Protein AF-A0A849DTS3-F1 (afdb_monomer)

Mean predicted aligned error: 6.81 Å

Secondary structure (DSSP, 8-state):
-TTHHHHHHHHHHHHHHHHHHHHHHHHHHHHHHHHHHH---EEEEEPPP-SPPEEEEEE---BS--HHHHHHHHHHHHTT-EEEEEESS-BS-GGGGBTTBSEEEE--S-SHHHHHHHHHHHHHHHTTHHHH-SEEEEEETTEEE-STTHHHHHHHHHH-SSSEEES-EE-SSS-EE-TTEEEEEHHHHT-HHHHHHHHH----S-HHHHIIIIIIHHHHHHHTTSSSGGGEEETT-HHHHHHHHHS-HHHHHHHHHT-----SS------HHHHHHHHHHHH---SS--SS--------SGGGG------SHHHHHHHHHHHT--GGG--HHHHHHHHHHHHHHHHTSSBHHHHTHHHHHHTT--EEETTTTTTTS--HHHHHHHHTTS-HHHHHHHHHHHHTS--HHHH--THHHHHHHTT--

Radius of gyration: 24.67 Å; Cα contacts (8 Å, |Δi|>4): 668; chains: 1; bounding box: 68×57×68 Å

Nearest PDB structures (foldseek):
  5gvv-assembly1_F  TM=5.106E-01  e=3.919E-03  Streptococcus pneumoniae
  3m1a-assembly4_E  TM=4.917E-01  e=3.013E+00  Streptomyces avermitilis
  3m1a-assembly4_D  TM=5.304E-01  e=3.733E+00  Streptomyces avermitilis
  3zv3-assembly1_A-2  TM=4.877E-01  e=3.179E+00  Pandoraea pnomenusa
  3m1a-assembly1_C  TM=5.409E-01  e=5.149E+00  Streptomyces avermitilis

Structure (mmCIF, N/CA/C/O backbone):
data_AF-A0A849DTS3-F1
#
_entry.id   AF-A0A849DTS3-F1
#
loop_
_atom_site.group_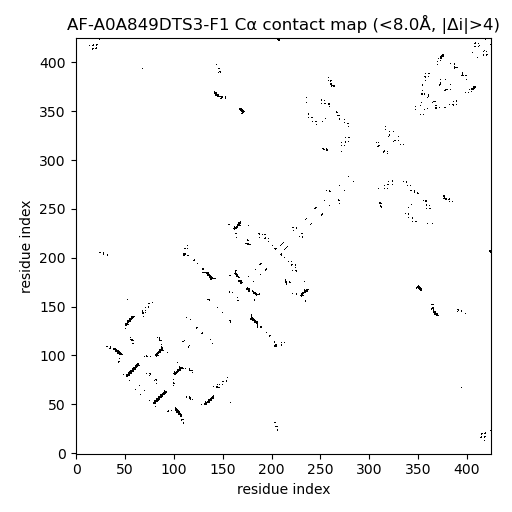PDB
_atom_site.id
_atom_site.type_symbol
_atom_site.label_atom_id
_atom_site.label_alt_id
_atom_site.label_comp_id
_atom_site.label_asym_id
_atom_site.label_entity_id
_atom_site.label_seq_id
_atom_site.pdbx_PDB_ins_code
_atom_site.Cartn_x
_atom_site.Cartn_y
_atom_site.Cartn_z
_atom_site.occupancy
_atom_site.B_iso_or_equiv
_atom_site.auth_seq_id
_atom_site.auth_comp_id
_atom_site.auth_asym_id
_atom_site.auth_atom_id
_atom_site.pdbx_PDB_model_num
ATOM 1 N N . MET A 1 1 ? -1.659 37.664 -35.201 1.00 46.47 1 MET A N 1
ATOM 2 C CA . MET A 1 1 ? -1.609 38.239 -33.829 1.00 46.47 1 MET A CA 1
ATOM 3 C C . MET A 1 1 ? -2.867 37.939 -32.976 1.00 46.47 1 MET A C 1
ATOM 5 O O . MET A 1 1 ? -3.037 38.545 -31.927 1.00 46.47 1 MET A O 1
ATOM 9 N N . GLU A 1 2 ? -3.700 36.940 -33.306 1.00 45.47 2 GLU A N 1
ATOM 10 C CA . GLU A 1 2 ? -5.064 36.795 -32.736 1.00 45.47 2 GLU A CA 1
ATOM 11 C C . GLU A 1 2 ? -5.247 35.911 -31.479 1.00 45.47 2 GLU A C 1
ATOM 13 O O . GLU A 1 2 ? -6.356 35.802 -30.964 1.00 45.47 2 GLU A O 1
ATOM 18 N N . ASN A 1 3 ? -4.198 35.310 -30.903 1.00 50.97 3 ASN A N 1
ATOM 19 C CA . ASN A 1 3 ? -4.361 34.361 -29.778 1.00 50.97 3 ASN A CA 1
ATOM 20 C C . ASN A 1 3 ? -4.069 34.916 -28.368 1.00 50.97 3 ASN A C 1
ATOM 22 O O . ASN A 1 3 ? -4.230 34.204 -27.374 1.00 50.97 3 ASN A O 1
ATOM 26 N N . LYS A 1 4 ? -3.663 36.185 -28.235 1.00 48.38 4 LYS A N 1
ATOM 27 C CA . LYS A 1 4 ? -3.334 36.782 -26.926 1.00 48.38 4 LYS A CA 1
ATOM 28 C C . LYS A 1 4 ? -4.551 36.980 -25.993 1.00 48.38 4 LYS A C 1
ATOM 30 O O . LYS A 1 4 ? -4.455 36.533 -24.849 1.00 48.38 4 LYS A O 1
ATOM 35 N N . PRO A 1 5 ? -5.701 37.552 -26.410 1.00 51.84 5 PRO A N 1
ATOM 36 C CA . PRO A 1 5 ? -6.815 37.818 -25.484 1.00 51.84 5 PRO A CA 1
ATOM 37 C C . PRO A 1 5 ? -7.485 36.539 -24.949 1.00 51.84 5 PRO A C 1
ATOM 39 O O . PRO A 1 5 ? -7.872 36.483 -23.779 1.00 51.84 5 PRO A O 1
ATOM 42 N N . LYS A 1 6 ? -7.529 35.462 -25.749 1.00 54.62 6 LYS A N 1
ATOM 43 C CA . LYS A 1 6 ? -8.018 34.142 -25.309 1.00 54.62 6 LYS A CA 1
ATOM 44 C C . LYS A 1 6 ? -7.130 33.530 -24.217 1.00 54.62 6 LYS A C 1
ATOM 46 O O . LYS A 1 6 ? -7.651 32.968 -23.255 1.00 54.62 6 LYS A O 1
ATOM 51 N N . LYS A 1 7 ? -5.804 33.695 -24.317 1.00 54.94 7 LYS A N 1
ATOM 52 C CA . LYS A 1 7 ? -4.836 33.197 -23.324 1.00 54.94 7 LYS A CA 1
ATOM 53 C C . LYS A 1 7 ? -4.959 33.933 -21.983 1.00 54.94 7 LYS A C 1
ATOM 55 O O . LYS A 1 7 ? -4.991 33.283 -20.942 1.00 54.94 7 LYS A O 1
ATOM 60 N N . TRP A 1 8 ? -5.120 35.258 -21.995 1.00 48.25 8 TRP A N 1
ATOM 61 C CA . TRP A 1 8 ? -5.328 36.054 -20.774 1.00 48.25 8 TRP A CA 1
ATOM 62 C C . TRP A 1 8 ? -6.650 35.731 -20.069 1.00 48.25 8 TRP A C 1
ATOM 64 O O . TRP A 1 8 ? -6.660 35.511 -18.857 1.00 48.25 8 TRP A O 1
ATOM 74 N N . MET A 1 9 ? -7.755 35.605 -20.813 1.00 41.00 9 MET A N 1
ATOM 75 C CA . MET A 1 9 ? -9.033 35.180 -20.231 1.00 41.00 9 MET A CA 1
ATOM 76 C C . MET A 1 9 ? -8.983 33.754 -19.665 1.00 41.00 9 MET A C 1
ATOM 78 O O . MET A 1 9 ? -9.597 33.490 -18.630 1.00 41.00 9 MET A O 1
ATOM 82 N N . ALA A 1 10 ? -8.246 32.837 -20.299 1.00 54.28 10 ALA A N 1
ATOM 83 C CA . ALA A 1 10 ? -8.038 31.486 -19.777 1.00 54.28 10 ALA A CA 1
ATOM 84 C C . ALA A 1 10 ? -7.240 31.492 -18.459 1.00 54.28 10 ALA A C 1
ATOM 86 O O . ALA A 1 10 ? -7.626 30.808 -17.510 1.00 54.28 10 ALA A O 1
ATOM 87 N N . ILE A 1 11 ? -6.191 32.317 -18.361 1.00 60.25 11 ILE A N 1
ATOM 88 C CA . ILE A 1 11 ? -5.393 32.492 -17.135 1.00 60.25 11 ILE A CA 1
ATOM 89 C C . ILE A 1 11 ? -6.246 33.086 -16.003 1.00 60.25 11 ILE A C 1
ATOM 91 O O . ILE A 1 11 ? -6.219 32.584 -14.878 1.00 60.25 11 ILE A O 1
ATOM 95 N N . LEU A 1 12 ? -7.052 34.114 -16.287 1.00 50.16 12 LEU A N 1
ATOM 96 C CA . LEU A 1 12 ? -7.950 34.721 -15.297 1.00 50.16 12 LEU A CA 1
ATOM 97 C C . LEU A 1 12 ? -9.017 33.729 -14.803 1.00 50.16 12 LEU A C 1
ATOM 99 O O . LEU A 1 12 ? -9.237 33.618 -13.595 1.00 50.16 12 LEU A O 1
ATOM 103 N N . LYS A 1 13 ? -9.631 32.953 -15.709 1.00 61.72 13 LYS A N 1
ATOM 104 C CA . LYS A 1 13 ? -10.608 31.906 -15.355 1.00 61.72 13 LYS A CA 1
ATOM 105 C C . LYS A 1 13 ? -9.983 30.772 -14.536 1.00 61.72 13 LYS A C 1
ATOM 107 O O . LYS A 1 13 ? -10.598 30.319 -13.570 1.00 61.72 13 LYS A O 1
ATOM 112 N N . SER A 1 14 ? -8.765 30.339 -14.870 1.00 72.19 14 SER A N 1
ATOM 113 C CA . SER A 1 14 ? -8.028 29.338 -14.080 1.00 72.19 14 SER A CA 1
ATOM 114 C C .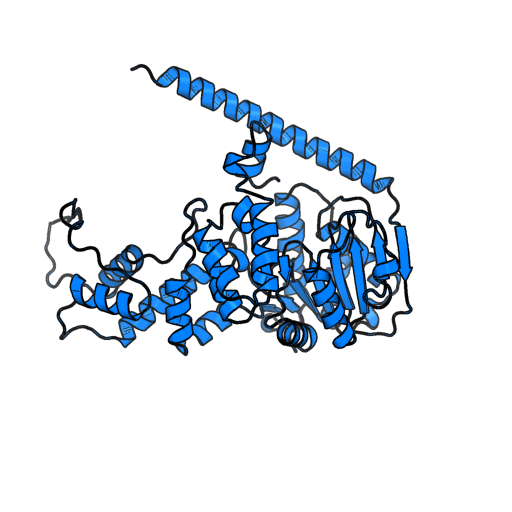 SER A 1 14 ? -7.706 29.859 -12.671 1.00 72.19 14 SER A C 1
ATOM 116 O O . SER A 1 14 ? -7.959 29.169 -11.681 1.00 72.19 14 SER A O 1
ATOM 118 N N . ASN A 1 15 ? -7.285 31.122 -12.543 1.00 77.56 15 ASN A N 1
ATOM 119 C CA . ASN A 1 15 ? -7.047 31.757 -11.243 1.00 77.56 15 ASN A CA 1
ATOM 120 C C . ASN A 1 15 ? -8.318 31.880 -10.380 1.00 77.56 15 ASN A C 1
ATOM 122 O O . ASN A 1 15 ? -8.252 31.676 -9.164 1.00 77.56 15 ASN A O 1
ATOM 126 N N . ASP A 1 16 ? -9.479 32.167 -10.975 1.00 87.19 16 ASP A N 1
ATOM 127 C CA . ASP A 1 16 ? -10.765 32.169 -10.261 1.00 87.19 16 ASP A CA 1
ATOM 128 C C . ASP A 1 16 ? -11.164 30.759 -9.791 1.00 87.19 16 ASP A C 1
ATOM 130 O O . ASP A 1 16 ? -11.463 30.543 -8.611 1.00 87.19 16 ASP A O 1
ATOM 134 N N . HIS A 1 17 ? -11.104 29.763 -10.680 1.00 88.19 17 HIS A N 1
ATOM 135 C CA . HIS A 1 17 ? -11.389 28.370 -10.327 1.00 88.19 17 HIS A CA 1
ATOM 136 C C . HIS A 1 17 ? -10.469 27.843 -9.226 1.00 88.19 17 HIS A C 1
ATOM 138 O O . HIS A 1 17 ? -10.932 27.127 -8.335 1.00 88.19 17 HIS A O 1
ATOM 144 N N . LEU A 1 18 ? -9.204 28.252 -9.229 1.00 86.50 18 LEU A N 1
ATOM 145 C CA . LEU A 1 18 ? -8.244 27.923 -8.190 1.00 86.50 18 LEU A CA 1
ATOM 146 C C . LEU A 1 18 ? -8.607 28.531 -6.829 1.00 86.50 18 LEU A C 1
ATOM 148 O O . LEU A 1 18 ? -8.562 27.841 -5.804 1.00 86.50 18 LEU A O 1
ATOM 152 N N . ARG A 1 19 ? -8.955 29.823 -6.790 1.00 89.31 19 ARG A N 1
ATOM 153 C CA . ARG A 1 19 ? -9.385 30.493 -5.549 1.00 89.31 19 ARG A CA 1
ATOM 154 C C . ARG A 1 19 ? -10.637 29.820 -4.986 1.00 89.31 19 ARG A C 1
ATOM 156 O O . ARG A 1 19 ? -10.663 29.485 -3.799 1.00 89.31 19 ARG A O 1
ATOM 163 N N . LYS A 1 20 ? -11.612 29.519 -5.851 1.00 91.38 20 LYS A N 1
ATOM 164 C CA . LYS A 1 20 ? -12.821 28.755 -5.502 1.00 91.38 20 LYS A CA 1
ATOM 165 C C . LYS A 1 20 ? -12.481 27.370 -4.957 1.00 91.38 20 LYS A C 1
ATOM 167 O O . LYS A 1 20 ? -12.985 27.004 -3.900 1.00 91.38 20 LYS A O 1
ATOM 172 N N . ALA A 1 21 ? -11.583 26.630 -5.608 1.00 90.94 21 ALA A N 1
ATOM 173 C CA . ALA A 1 21 ? -11.151 25.307 -5.159 1.00 90.94 21 ALA A CA 1
ATOM 174 C C . ALA A 1 21 ? -10.569 25.338 -3.736 1.00 90.94 21 ALA A C 1
ATOM 176 O O . ALA A 1 21 ? -10.979 24.545 -2.887 1.00 90.94 21 ALA A O 1
ATOM 177 N N . LYS A 1 22 ? -9.666 26.289 -3.446 1.00 91.38 22 LYS A N 1
ATOM 178 C CA . LYS A 1 22 ? -9.081 26.461 -2.103 1.00 91.38 22 LYS A CA 1
ATOM 179 C C . LYS A 1 22 ? -10.151 26.721 -1.047 1.00 91.38 22 LYS A C 1
ATOM 181 O O . LYS A 1 22 ? -10.102 26.116 0.025 1.00 91.38 22 LYS A O 1
ATOM 186 N N . LEU A 1 23 ? -11.079 27.635 -1.332 1.00 93.25 23 LEU A N 1
ATOM 187 C CA . LEU A 1 23 ? -12.130 28.023 -0.395 1.00 93.25 23 LEU A CA 1
ATOM 188 C C . LEU A 1 23 ? -13.090 26.858 -0.129 1.00 93.25 23 LEU A C 1
ATOM 190 O O . LEU A 1 23 ? -13.297 26.500 1.027 1.00 93.25 23 LEU A O 1
ATOM 194 N N . ILE A 1 24 ? -13.601 26.222 -1.188 1.00 92.69 24 ILE A N 1
ATOM 195 C CA . ILE A 1 24 ? -14.551 25.105 -1.095 1.00 92.69 24 ILE A CA 1
ATOM 196 C C . ILE A 1 24 ? -13.950 23.950 -0.297 1.00 92.69 24 ILE A C 1
ATOM 198 O O . ILE A 1 24 ? -14.588 23.455 0.625 1.00 92.69 24 ILE A O 1
ATOM 202 N N . ILE A 1 25 ? -12.713 23.543 -0.594 1.00 92.56 25 ILE A N 1
ATOM 203 C CA . ILE A 1 25 ? -12.069 22.420 0.100 1.00 92.56 25 ILE A CA 1
ATOM 204 C C . ILE A 1 25 ? -11.849 22.729 1.585 1.00 92.56 25 ILE A C 1
ATOM 206 O O . ILE A 1 25 ? -12.084 21.866 2.429 1.00 92.56 25 ILE A O 1
ATOM 210 N N . LYS A 1 26 ? -11.429 23.955 1.925 1.00 93.25 26 LYS A N 1
ATOM 211 C CA . LYS A 1 26 ? -11.266 24.366 3.328 1.00 93.25 26 LYS A CA 1
ATOM 212 C C . LYS A 1 26 ? -12.599 24.394 4.073 1.00 93.25 26 LYS A C 1
ATOM 214 O O . LYS A 1 26 ? -12.666 23.885 5.187 1.00 93.25 26 LYS A O 1
ATOM 219 N N . LEU A 1 27 ? -13.642 24.963 3.468 1.00 94.62 27 LEU A N 1
ATOM 220 C CA . LEU A 1 27 ? -14.982 24.987 4.056 1.00 94.62 27 LEU A CA 1
ATOM 221 C C . LEU A 1 27 ? -15.520 23.569 4.239 1.00 94.62 27 LEU A C 1
ATOM 223 O O . LEU A 1 27 ? -16.045 23.248 5.301 1.00 94.62 27 LEU A O 1
ATOM 227 N N . TRP A 1 28 ? -15.331 22.699 3.246 1.00 92.81 28 TRP A N 1
ATOM 228 C CA . TRP A 1 28 ? -15.800 21.320 3.313 1.00 92.81 28 TRP A CA 1
ATOM 229 C C . TRP A 1 28 ? -15.093 20.520 4.415 1.00 92.81 28 TRP A C 1
ATOM 231 O O . TRP A 1 28 ? -15.764 19.835 5.183 1.00 92.81 28 TRP A O 1
ATOM 241 N N . ASP A 1 29 ? -13.775 20.688 4.575 1.00 94.69 29 ASP A N 1
ATOM 242 C CA . ASP A 1 29 ? -12.996 20.114 5.686 1.00 94.69 29 ASP A CA 1
ATOM 243 C C . ASP A 1 29 ? -13.524 20.570 7.059 1.00 94.69 29 ASP A C 1
ATOM 245 O O . ASP A 1 29 ? -13.636 19.761 7.978 1.00 94.69 29 ASP A O 1
ATOM 2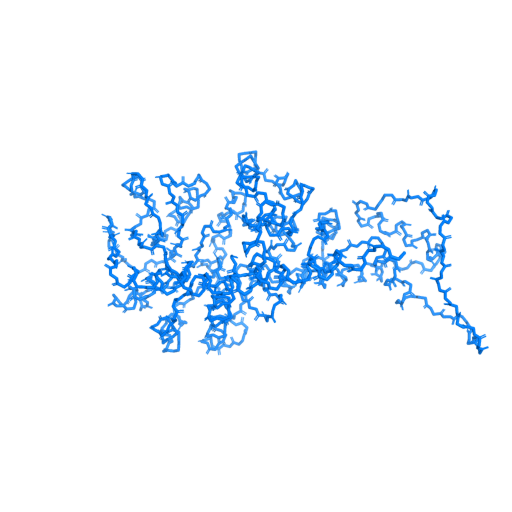49 N N . VAL A 1 30 ? -13.894 21.849 7.205 1.00 95.75 30 VAL A N 1
ATOM 250 C CA . VAL A 1 30 ? -14.469 22.392 8.452 1.00 95.75 30 VAL A CA 1
ATOM 251 C C . VAL A 1 30 ? -15.871 21.839 8.707 1.00 95.75 30 VAL A C 1
ATOM 253 O O . VAL A 1 30 ? -16.143 21.356 9.805 1.00 95.75 30 VAL A O 1
ATOM 256 N N . VAL A 1 31 ? -16.749 21.849 7.704 1.00 95.69 31 VAL A N 1
ATOM 257 C CA . VAL A 1 31 ? -18.117 21.321 7.826 1.00 95.69 31 VAL A CA 1
ATOM 258 C C . VAL A 1 31 ? -18.093 19.835 8.181 1.00 95.69 31 VAL A C 1
ATOM 260 O O . VAL A 1 31 ? -18.799 19.411 9.096 1.00 95.69 31 VAL A O 1
ATOM 263 N N . ASN A 1 32 ? -17.259 19.038 7.509 1.00 95.25 32 ASN A N 1
ATOM 264 C CA . ASN A 1 32 ? -17.130 17.614 7.810 1.00 95.25 32 ASN A CA 1
ATOM 265 C C . ASN A 1 32 ? -16.521 17.380 9.196 1.00 95.25 32 ASN A C 1
ATOM 267 O O . ASN A 1 32 ? -16.946 16.456 9.883 1.00 95.25 32 ASN A O 1
ATOM 271 N N . ARG A 1 33 ? -15.598 18.234 9.659 1.00 96.00 33 ARG A N 1
ATOM 272 C CA . ARG A 1 33 ? -15.082 18.175 11.035 1.00 96.00 33 ARG A CA 1
ATOM 273 C C . ARG A 1 33 ? -16.176 18.389 12.072 1.00 96.00 33 ARG A C 1
ATOM 275 O O . ARG A 1 33 ? -16.230 17.636 13.039 1.00 96.00 33 ARG A O 1
ATOM 282 N N . ILE A 1 34 ? -17.026 19.391 11.869 1.00 95.50 34 ILE A N 1
ATOM 283 C CA . ILE A 1 34 ? -18.149 19.688 12.766 1.00 95.50 34 ILE A CA 1
ATOM 284 C C . ILE A 1 34 ? -19.115 18.499 12.772 1.00 95.50 34 ILE A C 1
ATOM 286 O O . ILE A 1 34 ? -19.392 17.936 13.827 1.00 95.50 34 ILE A O 1
ATOM 290 N N . LYS A 1 35 ? -19.544 18.027 11.593 1.00 95.25 35 LYS A N 1
ATOM 291 C CA . LYS A 1 35 ? -20.397 16.830 11.472 1.00 95.25 35 LYS A CA 1
ATOM 292 C C . LYS A 1 35 ? -19.785 15.613 12.164 1.00 95.25 35 LYS A C 1
ATOM 294 O O . LYS A 1 35 ? -20.485 14.892 12.867 1.00 95.25 35 LYS A O 1
ATOM 299 N N . TYR A 1 36 ? -18.479 15.409 12.006 1.00 94.88 36 TYR A N 1
ATOM 300 C CA . TYR A 1 36 ? -17.753 14.330 12.661 1.00 94.88 36 TYR A CA 1
ATOM 301 C C . TYR A 1 36 ? -17.796 14.437 14.191 1.00 94.88 36 TYR A C 1
ATOM 303 O O . TYR A 1 36 ? -18.026 13.426 14.848 1.00 94.88 36 TYR A O 1
ATOM 311 N N . GLN A 1 37 ? -17.618 15.633 14.763 1.00 92.12 37 GLN A N 1
ATOM 312 C CA . GLN A 1 37 ? -17.673 15.850 16.217 1.00 92.12 37 GLN A CA 1
ATOM 313 C C . GLN A 1 37 ? -19.035 15.487 16.819 1.00 92.12 37 GLN A C 1
ATOM 315 O O . GLN A 1 37 ? -19.084 14.952 17.923 1.00 92.12 37 GLN A O 1
ATOM 320 N N . PHE A 1 38 ? -20.120 15.730 16.082 1.00 93.88 38 PHE A N 1
ATOM 321 C CA . PHE A 1 38 ? -21.475 15.363 16.503 1.00 93.88 38 PHE A CA 1
ATOM 322 C C . PHE A 1 38 ? -21.867 13.926 16.131 1.00 93.88 38 PHE A C 1
ATOM 324 O O . PHE A 1 38 ? -22.867 13.405 16.624 1.00 93.88 38 PHE A O 1
ATOM 331 N N . SER A 1 39 ? -21.087 13.254 15.282 1.00 93.62 39 SER A N 1
ATOM 332 C CA . SER A 1 39 ? -21.331 11.863 14.910 1.00 93.62 39 SER A CA 1
ATOM 333 C C . SER A 1 39 ? -20.797 10.894 15.969 1.00 93.62 39 SER A C 1
ATOM 335 O O . SER A 1 39 ? -19.677 11.041 16.461 1.00 93.62 39 SER A O 1
ATOM 337 N N . LYS A 1 40 ? -21.571 9.851 16.282 1.00 93.31 40 LYS A N 1
ATOM 338 C CA . LYS A 1 40 ? -21.123 8.739 17.129 1.00 93.31 40 LYS A CA 1
ATOM 339 C C . LYS A 1 40 ? -20.857 7.506 16.259 1.00 93.31 40 LYS A C 1
ATOM 341 O O . LYS A 1 40 ? -21.749 7.114 15.507 1.00 93.31 40 LYS A O 1
ATOM 346 N N . PRO A 1 41 ? -19.663 6.891 16.335 1.00 96.12 41 PRO A N 1
ATOM 347 C CA . PRO A 1 41 ? -19.415 5.606 15.692 1.00 96.12 41 PRO A CA 1
ATOM 348 C C . PRO A 1 41 ? -20.393 4.539 16.203 1.00 96.12 41 PRO A C 1
ATOM 350 O O . PRO A 1 41 ? -20.616 4.435 17.410 1.00 96.12 41 PRO A O 1
ATOM 353 N N . LYS A 1 42 ? -20.952 3.738 15.295 1.00 97.31 42 LYS A N 1
ATOM 354 C CA . LYS A 1 42 ? -21.831 2.608 15.604 1.00 97.31 42 LYS A CA 1
ATOM 355 C C . LYS A 1 42 ? -21.007 1.325 15.607 1.00 97.31 42 LYS A C 1
ATOM 357 O O . LYS A 1 42 ? -20.486 0.919 14.574 1.00 97.31 42 LYS A O 1
ATOM 362 N N . THR A 1 43 ? -20.897 0.685 16.766 1.00 98.12 43 THR A N 1
ATOM 363 C CA . THR A 1 43 ? -20.423 -0.704 16.851 1.00 98.12 43 THR A CA 1
ATOM 364 C C . THR A 1 43 ? -21.591 -1.627 16.527 1.00 98.12 43 THR A C 1
ATOM 366 O O . THR A 1 43 ? -22.637 -1.495 17.158 1.00 98.12 43 THR A O 1
ATOM 369 N N . HIS A 1 44 ? -21.428 -2.529 15.559 1.00 98.12 44 HIS A N 1
ATOM 370 C CA . HIS A 1 44 ? -22.469 -3.513 15.223 1.00 98.12 44 HIS A CA 1
ATOM 371 C C . HIS A 1 44 ? -22.284 -4.810 16.004 1.00 98.12 44 HIS A C 1
ATOM 373 O O . HIS A 1 44 ? -23.220 -5.288 16.630 1.00 98.12 44 HIS A O 1
ATOM 379 N N . PHE A 1 45 ? -21.061 -5.334 16.039 1.00 98.44 45 PHE A N 1
ATOM 380 C CA . PHE A 1 45 ? -20.712 -6.500 16.844 1.00 98.44 45 PHE A CA 1
ATOM 381 C C . PHE A 1 45 ? -19.242 -6.453 17.248 1.00 98.44 45 PHE A C 1
ATOM 383 O O . PHE A 1 45 ? -18.428 -5.734 16.654 1.00 98.44 45 PHE A O 1
ATOM 390 N N . LYS A 1 46 ? -18.919 -7.210 18.296 1.00 98.12 46 LYS A N 1
ATOM 391 C CA . LYS A 1 46 ? -17.571 -7.325 18.835 1.00 98.12 46 LYS A CA 1
ATOM 392 C C . LYS A 1 46 ? -17.402 -8.634 19.613 1.00 98.12 46 LYS A C 1
ATOM 394 O O . LYS A 1 46 ? -18.148 -8.866 20.561 1.00 98.12 46 LYS A O 1
ATOM 399 N N . THR A 1 47 ? -16.372 -9.413 19.297 1.00 98.06 47 THR A N 1
ATOM 400 C CA . THR A 1 47 ? -15.943 -10.597 20.060 1.00 98.06 47 THR A CA 1
ATOM 401 C C . THR A 1 47 ? -14.860 -10.245 21.094 1.00 98.06 47 THR A C 1
ATOM 403 O O . THR A 1 47 ? -14.304 -9.136 21.111 1.00 98.06 47 THR A O 1
ATOM 406 N N . ALA A 1 48 ? -14.569 -11.169 22.012 1.00 97.44 48 ALA A N 1
ATOM 407 C CA . ALA A 1 48 ? -13.489 -11.002 22.982 1.00 97.44 48 ALA A CA 1
ATOM 408 C C . ALA A 1 48 ? -12.118 -11.113 22.296 1.00 97.44 48 ALA A C 1
ATOM 410 O O . ALA A 1 48 ? -11.884 -12.040 21.534 1.00 97.44 48 ALA A O 1
ATOM 411 N N . TYR A 1 49 ? -11.220 -10.178 22.604 1.00 98.44 49 TYR A N 1
ATOM 412 C CA . TYR A 1 49 ? -9.829 -10.205 22.153 1.00 98.44 49 TYR A CA 1
ATOM 413 C C . TYR A 1 49 ? -8.968 -10.938 23.183 1.00 98.44 49 TYR A C 1
ATOM 415 O O . TYR A 1 49 ? -9.036 -10.602 24.372 1.00 98.44 49 TYR A O 1
ATOM 423 N N . LYS A 1 50 ? -8.169 -11.907 22.737 1.00 97.69 50 LYS A N 1
ATOM 424 C CA . LYS A 1 50 ? -7.400 -12.838 23.577 1.00 97.69 50 LYS A CA 1
ATOM 425 C C . LYS A 1 50 ? -5.882 -12.692 23.424 1.00 97.69 50 LYS A C 1
ATOM 427 O O . LYS A 1 50 ? -5.144 -13.509 23.960 1.00 97.69 50 LYS A O 1
ATOM 432 N N . GLY A 1 51 ? -5.404 -11.636 22.764 1.00 97.81 51 GLY A N 1
ATOM 433 C CA . GLY A 1 51 ? -3.965 -11.408 22.563 1.00 97.81 51 GLY A CA 1
ATOM 434 C C . GLY A 1 51 ? -3.450 -11.872 21.201 1.00 97.81 51 GLY A C 1
ATOM 435 O O . GLY A 1 51 ? -2.250 -12.061 21.033 1.00 97.81 51 GLY A O 1
ATOM 436 N N . GLU A 1 52 ? -4.342 -12.062 20.233 1.00 98.44 52 GLU A N 1
ATOM 437 C CA . GLU A 1 52 ? -4.005 -12.430 18.863 1.00 98.44 52 GLU A CA 1
ATOM 438 C C . GLU A 1 52 ? -3.261 -11.297 18.130 1.00 98.44 52 GLU A C 1
ATOM 440 O O . GLU A 1 52 ? -3.308 -10.124 18.514 1.00 98.44 52 GLU A O 1
ATOM 445 N N . LYS A 1 53 ? -2.612 -11.618 17.005 1.00 98.81 53 LYS A N 1
ATOM 446 C CA . LYS A 1 53 ? -2.181 -10.583 16.051 1.00 98.81 53 LYS A CA 1
ATOM 447 C C . LYS A 1 53 ? -3.425 -9.856 15.527 1.00 98.81 53 LYS A C 1
ATOM 449 O O . LYS A 1 53 ? -4.429 -10.496 15.223 1.00 98.81 53 LYS A O 1
ATOM 454 N N . ILE A 1 54 ? -3.376 -8.532 15.414 1.00 98.88 54 ILE A N 1
ATOM 455 C CA . ILE A 1 54 ? -4.537 -7.729 14.996 1.00 98.88 54 ILE A CA 1
ATOM 456 C C . ILE A 1 54 ? -4.400 -7.324 13.530 1.00 98.88 54 ILE A C 1
ATOM 458 O O . ILE A 1 54 ? -3.387 -6.742 13.152 1.00 98.88 54 ILE A O 1
ATOM 462 N N . LEU A 1 55 ? -5.447 -7.532 12.732 1.00 98.88 55 LEU A N 1
ATOM 463 C CA . LEU A 1 55 ? -5.650 -6.822 11.470 1.00 98.88 55 LEU A CA 1
ATOM 464 C C . LEU A 1 55 ? -6.548 -5.609 11.737 1.00 98.88 55 LEU A C 1
ATOM 466 O O . LEU A 1 55 ? -7.734 -5.768 12.013 1.00 98.88 55 LEU A O 1
ATOM 470 N N . LEU A 1 56 ? -6.001 -4.396 11.658 1.00 98.88 56 LEU A N 1
ATOM 471 C CA . LEU A 1 56 ? -6.774 -3.154 11.692 1.00 98.88 56 LEU A CA 1
ATOM 472 C C . LEU A 1 56 ? -6.995 -2.660 10.262 1.00 98.88 56 LEU A C 1
ATOM 474 O O . LEU A 1 56 ? -6.077 -2.112 9.649 1.00 98.88 56 LEU A O 1
ATOM 478 N N . ILE A 1 57 ? -8.217 -2.816 9.752 1.00 98.81 57 ILE A N 1
ATOM 479 C CA . ILE A 1 57 ? -8.560 -2.455 8.374 1.00 98.81 57 ILE A CA 1
ATOM 480 C C . ILE A 1 57 ? -9.474 -1.224 8.304 1.00 98.81 57 ILE A C 1
ATOM 482 O O . ILE A 1 57 ? -10.531 -1.160 8.938 1.00 98.81 57 ILE A O 1
ATOM 486 N N . ALA A 1 58 ? -9.052 -0.222 7.531 1.00 98.69 58 ALA A N 1
ATOM 487 C CA . ALA A 1 58 ? -9.848 0.955 7.200 1.00 98.69 58 ALA A CA 1
ATOM 488 C C . ALA A 1 58 ? -10.640 0.723 5.911 1.00 98.69 58 ALA A C 1
ATOM 490 O O . ALA A 1 58 ? -10.064 0.424 4.867 1.00 98.69 58 ALA A O 1
ATOM 491 N N . LEU A 1 59 ? -11.956 0.904 5.987 1.00 98.50 59 LEU A N 1
ATOM 492 C CA . LEU A 1 59 ? -12.877 0.633 4.888 1.00 98.50 59 LEU A CA 1
ATOM 493 C C . LEU A 1 59 ? -13.668 1.888 4.486 1.00 98.50 59 LEU A C 1
ATOM 495 O O . LEU A 1 59 ? -13.977 2.755 5.310 1.00 98.50 59 LEU A O 1
ATOM 499 N N . PHE A 1 60 ? -14.036 1.958 3.215 1.00 97.44 60 PHE A N 1
ATOM 500 C CA . PHE A 1 60 ? -14.912 2.923 2.562 1.00 97.44 60 PHE A CA 1
ATOM 501 C C . PHE A 1 60 ? -15.945 2.167 1.703 1.00 97.44 60 PHE A C 1
ATOM 503 O O . PHE A 1 60 ? -16.065 2.355 0.492 1.00 97.44 60 PHE A O 1
ATOM 510 N N . GLN A 1 61 ? -16.706 1.279 2.348 1.00 97.50 61 GLN A N 1
ATOM 511 C CA . GLN A 1 61 ? -17.560 0.285 1.692 1.00 97.50 61 GLN A CA 1
ATOM 512 C C . GLN A 1 61 ? -19.041 0.611 1.873 1.00 97.50 61 GLN A C 1
ATOM 514 O O . GLN A 1 61 ? -19.539 0.701 2.998 1.00 97.50 61 GLN A O 1
ATOM 519 N N . LYS A 1 62 ? -19.756 0.802 0.757 1.00 96.56 62 LYS A N 1
ATOM 520 C CA . LYS A 1 62 ? -21.183 1.151 0.746 1.00 96.56 62 LYS A CA 1
ATOM 521 C C . LYS A 1 62 ? -22.023 -0.018 0.259 1.00 96.56 62 LYS A C 1
ATOM 523 O O . LYS A 1 62 ? -21.839 -0.509 -0.851 1.00 96.56 62 LYS A O 1
ATOM 528 N N . GLY A 1 63 ? -23.041 -0.368 1.033 1.00 96.81 63 GLY A N 1
ATOM 529 C CA . GLY A 1 63 ? -23.982 -1.417 0.671 1.00 96.81 63 GLY A CA 1
ATOM 530 C C . GLY A 1 63 ? -23.401 -2.800 0.924 1.00 96.81 63 GLY A C 1
ATOM 531 O O . GLY A 1 63 ? -23.704 -3.386 1.955 1.00 96.81 63 GLY A O 1
ATOM 532 N N . ARG A 1 64 ? -22.564 -3.301 0.017 1.00 95.69 64 ARG A N 1
ATOM 533 C CA . ARG A 1 64 ? -21.899 -4.604 0.159 1.00 95.69 64 ARG A CA 1
ATOM 534 C C . ARG A 1 64 ? -20.386 -4.441 0.224 1.00 95.69 64 ARG A C 1
ATOM 536 O O . ARG A 1 64 ? -19.854 -3.472 -0.314 1.00 95.69 64 ARG A O 1
ATOM 543 N N . MET A 1 65 ? -19.724 -5.393 0.871 1.00 97.00 65 MET A N 1
ATOM 544 C CA . MET A 1 65 ? -18.270 -5.516 0.821 1.00 97.00 65 MET A CA 1
ATOM 545 C C . MET A 1 65 ? -17.844 -5.928 -0.593 1.00 97.00 65 MET A C 1
ATOM 547 O O . MET A 1 65 ? -18.557 -6.693 -1.249 1.00 97.00 65 MET A O 1
ATOM 551 N N . ARG A 1 66 ? -16.703 -5.431 -1.079 1.00 97.31 66 ARG A N 1
ATOM 552 C CA . ARG A 1 66 ? -16.129 -5.953 -2.326 1.00 97.31 66 ARG A CA 1
ATOM 553 C C . ARG A 1 66 ? -15.651 -7.408 -2.147 1.00 97.31 66 ARG A C 1
ATOM 555 O O . ARG A 1 66 ? -15.184 -7.739 -1.056 1.00 97.31 66 ARG A O 1
ATOM 562 N N . PRO A 1 67 ? -15.721 -8.253 -3.191 1.00 97.94 67 PRO A N 1
ATOM 563 C CA . PRO A 1 67 ? -15.288 -9.649 -3.099 1.00 97.94 67 PRO A CA 1
ATOM 564 C C . PRO A 1 67 ? -13.805 -9.830 -2.732 1.00 97.94 67 PRO A C 1
ATOM 566 O O . PRO A 1 67 ? -13.495 -10.693 -1.917 1.00 97.94 67 PRO A O 1
ATOM 569 N N . ASP A 1 68 ? -12.904 -8.982 -3.242 1.00 98.50 68 ASP A N 1
ATOM 570 C CA . ASP A 1 68 ? -11.470 -8.998 -2.898 1.00 98.50 68 ASP A CA 1
ATOM 571 C C . ASP A 1 68 ? -11.221 -8.841 -1.393 1.00 98.50 68 ASP A C 1
ATOM 573 O O . ASP A 1 68 ? -10.396 -9.536 -0.805 1.00 98.50 68 ASP A O 1
ATOM 577 N N . LEU A 1 69 ? -11.994 -7.966 -0.746 1.00 98.50 69 LEU A N 1
ATOM 578 C CA . LEU A 1 69 ? -11.919 -7.761 0.696 1.00 98.50 69 LEU A CA 1
ATOM 579 C C . LEU A 1 69 ? -12.446 -8.968 1.472 1.00 98.50 69 LEU A C 1
ATOM 581 O O . LEU A 1 69 ? -11.888 -9.281 2.514 1.00 98.50 69 LEU A O 1
ATOM 585 N N . ILE A 1 70 ? -13.489 -9.654 0.993 1.00 98.56 70 ILE A N 1
ATOM 586 C CA . ILE A 1 70 ? -13.977 -10.882 1.642 1.00 98.56 70 ILE A CA 1
ATOM 587 C C . ILE A 1 70 ? -12.880 -11.950 1.640 1.00 98.56 70 ILE A C 1
ATOM 589 O O . ILE A 1 70 ? -12.562 -12.477 2.703 1.00 98.56 70 ILE A O 1
ATOM 593 N N . ARG A 1 71 ? -12.217 -12.164 0.497 1.00 98.50 71 ARG A N 1
ATOM 594 C CA . ARG A 1 71 ? -11.107 -13.125 0.375 1.00 98.50 71 ARG A CA 1
ATOM 595 C C . ARG A 1 71 ? -9.916 -12.758 1.265 1.00 98.50 71 ARG A C 1
ATOM 597 O O . ARG A 1 71 ? -9.335 -13.625 1.910 1.00 98.50 71 ARG A O 1
ATOM 604 N N . LEU A 1 72 ? -9.585 -11.468 1.372 1.00 98.69 72 LEU A N 1
ATOM 605 C CA . LEU A 1 72 ? -8.579 -10.983 2.326 1.00 98.69 72 LEU A CA 1
ATOM 606 C C . LEU A 1 72 ? -8.961 -11.286 3.780 1.00 98.69 72 LEU A C 1
ATOM 608 O O . LEU A 1 72 ? -8.104 -11.663 4.577 1.00 98.69 72 LEU A O 1
ATOM 612 N N . LEU A 1 73 ? -10.224 -11.063 4.148 1.00 98.69 73 LEU A N 1
ATOM 613 C CA . LEU A 1 73 ? -10.709 -11.299 5.506 1.00 98.69 73 LEU A CA 1
ATOM 614 C C . LEU A 1 73 ? -10.676 -12.793 5.848 1.00 98.69 73 LEU A C 1
ATOM 616 O O . LEU A 1 73 ? -10.213 -13.145 6.929 1.00 98.69 73 LEU A O 1
ATOM 620 N N . GLU A 1 74 ? -11.089 -13.658 4.922 1.00 98.56 74 GLU A N 1
ATOM 621 C CA . GLU A 1 74 ? -10.978 -15.118 5.044 1.00 98.56 74 GLU A CA 1
ATOM 622 C C . GLU A 1 74 ? -9.525 -15.552 5.276 1.00 98.56 74 GLU A C 1
ATOM 624 O O . GLU A 1 74 ? -9.244 -16.248 6.254 1.00 98.56 74 GLU A O 1
ATOM 629 N N . ALA A 1 75 ? -8.593 -15.062 4.454 1.00 98.56 75 ALA A N 1
ATOM 630 C CA . ALA A 1 75 ? -7.165 -15.340 4.604 1.00 98.56 75 ALA A CA 1
ATOM 631 C C . ALA A 1 75 ? -6.610 -14.819 5.942 1.00 98.56 75 ALA A C 1
ATOM 633 O O . ALA A 1 75 ? -5.905 -15.520 6.659 1.00 98.56 75 ALA A O 1
ATOM 634 N N . ALA A 1 76 ? -6.980 -13.611 6.371 1.00 98.56 76 ALA A N 1
ATOM 635 C CA . ALA A 1 76 ? -6.556 -13.095 7.674 1.00 98.56 76 ALA A CA 1
ATOM 636 C C . ALA A 1 76 ? -7.086 -13.950 8.843 1.00 98.56 76 ALA A C 1
ATOM 638 O O . ALA A 1 76 ? -6.376 -14.171 9.831 1.00 98.56 76 ALA A O 1
ATOM 639 N N . LYS A 1 77 ? -8.324 -14.454 8.744 1.00 98.31 77 LYS A N 1
ATOM 640 C CA . LYS A 1 77 ? -8.904 -15.357 9.746 1.00 98.31 77 LYS A CA 1
ATOM 641 C C . LYS A 1 77 ? -8.237 -16.728 9.747 1.00 98.31 77 LYS A C 1
ATOM 643 O O . LYS A 1 77 ? -8.008 -17.247 10.840 1.00 98.31 77 LYS A O 1
ATOM 648 N N . SER A 1 78 ? -7.874 -17.280 8.587 1.00 98.06 78 SER A N 1
ATOM 649 C CA . SER A 1 78 ? -7.147 -18.558 8.495 1.00 98.06 78 SER A CA 1
ATOM 650 C C . SER A 1 78 ? -5.779 -18.487 9.193 1.00 98.06 78 SER A C 1
ATOM 652 O O . SER A 1 78 ? -5.360 -19.451 9.830 1.00 98.06 78 SER A O 1
ATOM 654 N N . LYS A 1 79 ? -5.135 -17.308 9.195 1.00 97.94 79 LYS A N 1
ATOM 655 C CA . LYS A 1 79 ? -3.897 -17.021 9.949 1.00 97.94 79 LYS A CA 1
ATOM 656 C C . LYS A 1 79 ? -4.102 -16.728 11.442 1.00 97.94 79 LYS A C 1
ATOM 658 O O . LYS A 1 79 ? -3.163 -16.319 12.128 1.00 97.94 79 LYS A O 1
ATOM 663 N N . GLY A 1 80 ? -5.320 -16.881 11.965 1.00 97.94 80 GLY A N 1
ATOM 664 C CA . GLY A 1 80 ? -5.629 -16.666 13.381 1.00 97.94 80 GLY A CA 1
ATOM 665 C C . GLY A 1 80 ? -5.601 -15.199 13.821 1.00 97.94 80 GLY A C 1
ATOM 666 O O . GLY A 1 80 ? -5.420 -14.915 15.007 1.00 97.94 80 GLY A O 1
ATOM 667 N N . MET A 1 81 ? -5.753 -14.246 12.896 1.00 98.69 81 MET A N 1
ATOM 668 C CA . MET A 1 81 ? -5.778 -12.826 13.247 1.00 98.69 81 MET A CA 1
ATOM 669 C C . MET A 1 81 ? -7.120 -12.416 13.870 1.00 98.69 81 MET A C 1
ATOM 671 O O . MET A 1 81 ? -8.193 -12.906 13.498 1.00 98.69 81 MET A O 1
ATOM 675 N N . TYR A 1 82 ? -7.060 -11.447 14.786 1.00 98.81 82 TYR A N 1
ATOM 676 C CA . TYR A 1 82 ? -8.223 -10.699 15.251 1.00 98.81 82 TYR A CA 1
ATOM 677 C C . TYR A 1 82 ? -8.491 -9.535 14.298 1.00 98.81 82 TYR A C 1
ATOM 679 O O . TYR A 1 82 ? -7.686 -8.603 14.186 1.00 98.81 82 TYR A O 1
ATOM 687 N N . VAL A 1 83 ? -9.626 -9.565 13.612 1.00 98.88 83 VAL A N 1
ATOM 688 C CA . VAL A 1 83 ? -9.963 -8.587 12.579 1.00 98.88 83 VAL A CA 1
ATOM 689 C C . VAL A 1 83 ? -10.792 -7.452 13.172 1.00 98.88 83 VAL A C 1
ATOM 691 O O . VAL A 1 83 ? -11.961 -7.613 13.532 1.00 98.88 83 VAL A O 1
ATOM 694 N N . PHE A 1 84 ? -10.196 -6.264 13.212 1.00 98.81 84 PHE A N 1
ATOM 695 C CA . PHE A 1 84 ? -10.846 -5.018 13.588 1.00 98.81 84 PHE A CA 1
ATOM 696 C C . PHE A 1 84 ? -11.075 -4.147 12.346 1.00 98.81 84 PHE A C 1
ATOM 698 O O . PHE A 1 84 ? -10.164 -3.484 11.849 1.00 98.81 84 PHE A O 1
ATOM 705 N N . ALA A 1 85 ? -12.315 -4.113 11.864 1.00 98.81 85 ALA A N 1
ATOM 706 C CA . ALA A 1 85 ? -12.711 -3.349 10.689 1.00 98.81 85 ALA A CA 1
ATOM 707 C C . ALA A 1 85 ? -13.442 -2.052 11.066 1.00 98.81 85 ALA A C 1
ATOM 709 O O . ALA A 1 85 ? -14.448 -2.059 11.782 1.00 98.81 85 ALA A O 1
ATOM 710 N N . VAL A 1 86 ? -12.949 -0.925 10.544 1.00 98.75 86 VAL A N 1
ATOM 711 C CA . VAL A 1 86 ? -13.547 0.403 10.729 1.00 98.75 86 VAL A CA 1
ATOM 712 C C . VAL A 1 86 ? -13.962 0.970 9.374 1.00 98.75 86 VAL A C 1
ATOM 714 O O . VAL A 1 86 ? -13.125 1.433 8.594 1.00 98.75 86 VAL A O 1
ATOM 717 N N . ASN A 1 87 ? -15.267 0.967 9.112 1.00 98.56 87 ASN A N 1
ATOM 718 C CA . ASN A 1 87 ? -15.860 1.435 7.867 1.00 98.56 87 ASN A CA 1
ATOM 719 C C . ASN A 1 87 ? -16.366 2.879 7.977 1.00 98.56 87 ASN A C 1
ATOM 721 O O . ASN A 1 87 ? -17.046 3.263 8.927 1.00 98.56 87 ASN A O 1
ATOM 725 N N . ASN A 1 88 ? -16.031 3.694 6.984 1.00 97.56 88 ASN A N 1
ATOM 726 C CA . ASN A 1 88 ? -16.446 5.090 6.873 1.00 97.56 88 ASN A CA 1
ATOM 727 C C . ASN A 1 88 ? -17.816 5.259 6.198 1.00 97.56 88 ASN A C 1
ATOM 729 O O . ASN A 1 88 ? -18.338 6.373 6.133 1.00 97.56 88 ASN A O 1
ATOM 733 N N . LEU A 1 89 ? -18.387 4.176 5.668 1.00 96.56 89 LEU A N 1
ATOM 734 C CA . LEU A 1 89 ? -19.716 4.133 5.065 1.00 96.56 89 LEU A CA 1
ATOM 735 C C . LEU A 1 89 ? -20.580 3.064 5.753 1.00 96.56 89 LEU A C 1
ATOM 737 O O . LEU A 1 89 ? -20.199 2.513 6.782 1.00 96.56 89 LEU A O 1
ATOM 741 N N . LYS A 1 90 ? -21.781 2.837 5.214 1.00 96.62 90 LYS A N 1
ATOM 742 C CA . LYS A 1 90 ? -22.765 1.899 5.762 1.00 96.62 90 LYS A CA 1
ATOM 743 C C . LYS A 1 90 ? -22.920 0.682 4.862 1.00 96.62 90 LYS A C 1
ATOM 745 O O . LYS A 1 90 ? -23.152 0.845 3.656 1.00 96.62 90 LYS A O 1
ATOM 750 N N . LEU A 1 91 ? -22.863 -0.504 5.454 1.00 97.56 91 LEU A N 1
ATOM 751 C CA . LEU A 1 91 ? -23.280 -1.747 4.811 1.00 97.56 91 LEU A CA 1
ATOM 752 C C . LEU A 1 91 ? -24.784 -1.976 5.001 1.00 97.56 91 LEU A C 1
ATOM 754 O O . LEU A 1 91 ? -25.386 -1.477 5.951 1.00 97.56 91 LEU A O 1
ATOM 758 N N . ARG A 1 92 ? -25.396 -2.705 4.064 1.00 97.31 92 ARG A N 1
ATOM 759 C CA . ARG A 1 92 ? -26.799 -3.140 4.141 1.00 97.31 92 ARG A CA 1
ATOM 760 C C . ARG A 1 92 ? -26.965 -4.229 5.195 1.00 97.31 92 ARG A C 1
ATOM 762 O O . ARG A 1 92 ? -27.851 -4.122 6.031 1.00 97.31 92 ARG A O 1
ATOM 769 N N . GLU A 1 93 ? -26.061 -5.206 5.190 1.00 95.69 93 GLU A N 1
ATOM 770 C CA . GLU A 1 93 ? -26.098 -6.370 6.079 1.00 95.69 93 GLU A CA 1
ATOM 771 C C . GLU A 1 93 ? -24.752 -6.543 6.803 1.00 95.69 93 GLU A C 1
ATOM 773 O O . GLU A 1 93 ? -23.966 -7.422 6.451 1.00 95.69 93 GLU A O 1
ATOM 778 N N . PRO A 1 94 ? -24.440 -5.699 7.807 1.00 96.31 94 PRO A N 1
ATOM 779 C CA . PRO A 1 94 ? -23.212 -5.812 8.598 1.00 96.31 94 PRO A CA 1
ATOM 780 C C . PRO A 1 94 ? -22.985 -7.203 9.194 1.00 96.31 94 PRO A C 1
ATOM 782 O O . PRO A 1 94 ? -21.852 -7.669 9.244 1.00 96.31 94 PRO A O 1
ATOM 785 N N . ASP A 1 95 ? -24.060 -7.871 9.611 1.00 96.50 95 ASP A N 1
ATOM 786 C CA . ASP A 1 95 ? -24.011 -9.183 10.257 1.00 96.50 95 ASP A CA 1
ATOM 787 C C . ASP A 1 95 ? -23.488 -10.301 9.345 1.00 96.50 95 ASP A C 1
ATOM 789 O O . ASP A 1 95 ? -22.977 -11.290 9.865 1.00 96.50 95 ASP A O 1
ATOM 793 N N . SER A 1 96 ? -23.505 -10.112 8.018 1.00 96.06 96 SER A N 1
ATOM 794 C CA . SER A 1 96 ? -22.857 -11.025 7.059 1.00 96.06 96 SER A CA 1
ATOM 795 C C . SER A 1 96 ? -21.341 -11.145 7.263 1.00 96.06 96 SER A C 1
ATOM 797 O O . SER A 1 96 ? -20.727 -12.089 6.780 1.00 96.06 96 SER A O 1
ATOM 799 N N . LEU A 1 97 ? -20.728 -10.207 7.994 1.00 97.75 97 LEU A N 1
ATOM 800 C CA . LEU A 1 97 ? -19.301 -10.226 8.313 1.00 97.75 97 LEU A CA 1
ATOM 801 C C . LEU A 1 97 ? -18.972 -11.003 9.595 1.00 97.75 97 LEU A C 1
ATOM 803 O O . LEU A 1 97 ? -17.792 -11.138 9.926 1.00 97.75 97 LEU A O 1
ATOM 807 N N . LYS A 1 98 ? -19.966 -11.489 10.351 1.00 97.06 98 LYS A N 1
ATOM 808 C CA . LYS A 1 98 ? -19.711 -12.314 11.542 1.00 97.06 98 LYS A CA 1
ATOM 809 C C . LYS A 1 98 ? -18.949 -13.580 11.130 1.00 97.06 98 LYS A C 1
ATOM 811 O O . LYS A 1 98 ? -19.282 -14.218 10.142 1.00 97.06 98 LYS A O 1
ATOM 816 N N . GLY A 1 99 ? -17.903 -13.920 11.879 1.00 96.62 99 GLY A N 1
ATOM 817 C CA . GLY A 1 99 ? -16.978 -15.014 11.548 1.00 96.62 99 GLY A CA 1
ATOM 818 C C . GLY A 1 99 ? -15.755 -14.558 10.744 1.00 96.62 99 GLY A C 1
ATOM 819 O O . GLY A 1 99 ? -14.657 -15.047 10.998 1.00 96.62 99 GLY A O 1
ATOM 820 N N . LEU A 1 100 ? -15.910 -13.559 9.868 1.00 98.12 100 LEU A N 1
ATOM 821 C CA . LEU A 1 100 ? -14.809 -12.947 9.106 1.00 98.12 100 LEU A CA 1
ATOM 822 C C . LEU A 1 100 ? -14.205 -11.721 9.801 1.00 98.12 100 LEU A C 1
ATOM 824 O O . LEU A 1 100 ? -13.025 -11.413 9.653 1.00 98.12 100 LEU A O 1
ATOM 828 N N . VAL A 1 101 ? -15.025 -11.005 10.565 1.00 98.75 101 VAL A N 1
ATOM 829 C CA . VAL A 1 101 ? -14.644 -9.827 11.339 1.00 98.75 101 VAL A CA 1
ATOM 830 C C . VAL A 1 101 ? -14.959 -10.085 12.806 1.00 98.75 101 VAL A C 1
ATOM 832 O O . VAL A 1 101 ? -16.031 -10.578 13.151 1.00 98.75 101 VAL A O 1
ATOM 835 N N . ASP A 1 102 ? -14.035 -9.710 13.683 1.00 98.75 102 ASP A N 1
ATOM 836 C CA . ASP A 1 102 ? -14.194 -9.850 15.130 1.00 98.75 102 ASP A CA 1
ATOM 837 C C . ASP A 1 102 ? -14.778 -8.589 15.761 1.00 98.75 102 ASP A C 1
ATOM 839 O O . ASP A 1 102 ? -15.563 -8.660 16.705 1.00 98.75 102 ASP A O 1
ATOM 843 N N . PHE A 1 103 ? -14.423 -7.419 15.231 1.00 98.69 103 PHE A N 1
ATOM 844 C CA . PHE A 1 103 ? -14.931 -6.134 15.689 1.00 98.69 103 PHE A CA 1
ATOM 845 C C . PHE A 1 103 ? -15.238 -5.226 14.499 1.00 98.69 103 PHE A C 1
ATOM 847 O O . PHE A 1 103 ? -14.326 -4.768 13.813 1.00 98.69 103 PHE A O 1
ATOM 854 N N . TYR A 1 104 ? -16.525 -4.947 14.271 1.00 98.81 104 TYR A N 1
ATOM 855 C CA . TYR A 1 104 ? -16.981 -4.096 13.172 1.00 98.81 104 TYR A CA 1
ATOM 856 C C . TYR A 1 104 ? -17.590 -2.785 13.678 1.00 98.81 104 TYR A C 1
ATOM 858 O O . TYR A 1 104 ? -18.531 -2.768 14.485 1.00 98.81 104 TYR A O 1
ATOM 866 N N . VAL A 1 105 ? -17.055 -1.671 13.175 1.00 98.62 105 VAL A N 1
ATOM 867 C CA . VAL A 1 105 ? -17.495 -0.313 13.509 1.00 98.62 105 VAL A CA 1
ATOM 868 C C . VAL A 1 105 ? -17.768 0.479 12.240 1.00 98.62 105 VAL A C 1
ATOM 870 O O . VAL A 1 105 ? -16.925 0.553 11.352 1.00 98.62 105 VAL A O 1
ATOM 873 N N . GLU A 1 106 ? -18.908 1.161 12.203 1.00 98.44 106 GLU A N 1
ATOM 874 C CA . GLU A 1 106 ? -19.211 2.180 11.201 1.00 98.44 106 GLU A CA 1
ATOM 875 C C . GLU A 1 106 ? -19.076 3.576 11.802 1.00 98.44 106 GLU A C 1
ATOM 877 O O . GLU A 1 106 ? -19.526 3.845 12.919 1.00 98.44 106 GLU A O 1
ATOM 882 N N . ARG A 1 107 ? -18.464 4.498 11.065 1.00 97.25 107 ARG A N 1
ATOM 883 C CA . ARG A 1 107 ? -18.267 5.885 11.497 1.00 97.25 107 ARG A CA 1
ATOM 884 C C . ARG A 1 107 ? -18.557 6.866 10.374 1.00 97.25 107 ARG A C 1
ATOM 886 O O . ARG A 1 107 ? -18.593 6.511 9.203 1.00 97.25 107 ARG A O 1
ATOM 893 N N . PHE A 1 108 ? -18.728 8.133 10.739 1.00 96.94 108 PHE A N 1
ATOM 894 C CA . PHE A 1 108 ? -18.819 9.206 9.759 1.00 96.94 108 PHE A CA 1
ATOM 895 C C . PHE A 1 108 ? -17.510 9.340 8.966 1.00 96.94 108 PHE A C 1
ATOM 897 O O . PHE A 1 108 ? -16.423 9.369 9.552 1.00 96.94 108 PHE A O 1
ATOM 904 N N . ASN A 1 109 ? -17.628 9.464 7.643 1.00 96.00 109 ASN A N 1
ATOM 905 C CA . ASN A 1 109 ? -16.498 9.627 6.737 1.00 96.00 109 ASN A CA 1
ATOM 906 C C . ASN A 1 109 ? -15.825 10.999 6.900 1.00 96.00 109 ASN A C 1
ATOM 908 O O . ASN A 1 109 ? -16.199 11.969 6.243 1.00 96.00 109 ASN A O 1
ATOM 912 N N . TYR A 1 110 ? -14.825 11.064 7.774 1.00 96.75 110 TYR A N 1
ATOM 913 C CA . TYR A 1 110 ? -13.944 12.221 7.927 1.00 96.75 110 TYR A CA 1
ATOM 914 C C . TYR A 1 110 ? -12.531 11.774 8.292 1.00 96.75 110 TYR A C 1
ATOM 916 O O . TYR A 1 110 ? -12.359 10.913 9.163 1.00 96.75 110 TYR A O 1
ATOM 924 N N . GLY A 1 111 ? -11.514 12.369 7.675 1.00 95.19 111 GLY A N 1
ATOM 925 C CA . GLY A 1 111 ? -10.112 12.047 7.941 1.00 95.19 111 GLY A CA 1
ATOM 926 C C . GLY A 1 111 ? -9.555 10.877 7.131 1.00 95.19 111 GLY A C 1
ATOM 927 O O . GLY A 1 111 ? -8.482 10.389 7.477 1.00 95.19 111 GLY A O 1
ATOM 928 N N . ARG A 1 112 ? -10.266 10.426 6.086 1.00 94.44 112 ARG A N 1
ATOM 929 C CA . ARG A 1 112 ? -9.873 9.300 5.214 1.00 94.44 112 ARG A CA 1
ATOM 930 C C . ARG A 1 112 ? -9.556 8.019 6.010 1.00 94.44 112 ARG A C 1
ATOM 932 O O . ARG A 1 112 ? -10.171 7.762 7.048 1.00 94.44 112 ARG A O 1
ATOM 939 N N . ASP A 1 113 ? -8.622 7.214 5.518 1.00 96.38 113 ASP A N 1
ATOM 940 C CA . ASP A 1 113 ? -8.089 6.015 6.168 1.00 96.38 113 ASP A CA 1
ATOM 941 C C . ASP A 1 113 ? -7.486 6.327 7.547 1.00 96.38 113 ASP A C 1
ATOM 943 O O . ASP A 1 113 ? -7.794 5.643 8.521 1.00 96.38 113 ASP A O 1
ATOM 947 N N . PHE A 1 114 ? -6.753 7.435 7.687 1.00 97.88 114 PHE A N 1
ATOM 948 C CA . PHE A 1 114 ? -6.218 7.887 8.976 1.00 97.88 114 PHE A CA 1
ATOM 949 C C . PHE A 1 114 ? -7.295 8.162 10.035 1.00 97.88 114 PHE A C 1
ATOM 951 O O . PHE A 1 114 ? -7.028 8.024 11.231 1.00 97.88 114 PHE A O 1
ATOM 958 N N . GLY A 1 115 ? -8.513 8.527 9.631 1.00 97.56 115 GLY A N 1
ATOM 959 C CA . GLY A 1 115 ? -9.672 8.629 10.518 1.00 97.56 115 GLY A CA 1
ATOM 960 C C . GLY A 1 115 ? -10.049 7.281 11.128 1.00 97.56 115 GLY A C 1
ATOM 961 O O . GLY A 1 115 ? -10.219 7.178 12.347 1.00 97.56 115 GLY A O 1
ATOM 962 N N . SER A 1 116 ? -10.112 6.247 10.291 1.00 98.00 116 SER A N 1
ATOM 963 C CA . SER A 1 116 ? -10.365 4.863 10.699 1.00 98.00 116 SER A CA 1
ATOM 964 C C . SER A 1 116 ? -9.220 4.303 11.542 1.00 98.00 116 SER A C 1
ATOM 966 O O . SER A 1 116 ? -9.460 3.772 12.628 1.00 98.00 116 SER A O 1
ATOM 968 N N . TYR A 1 117 ? -7.970 4.517 11.125 1.00 98.56 117 TYR A N 1
ATOM 969 C CA . TYR A 1 117 ? -6.789 4.110 11.885 1.00 98.56 117 TYR A CA 1
ATOM 970 C C . TYR A 1 117 ? -6.756 4.761 13.263 1.00 98.56 117 TYR A C 1
ATOM 972 O O . TYR A 1 117 ? -6.590 4.076 14.272 1.00 98.56 117 TYR A O 1
ATOM 980 N N . LYS A 1 118 ? -6.991 6.077 13.340 1.00 98.38 118 LYS A N 1
ATOM 981 C CA . LYS A 1 118 ? -7.043 6.793 14.616 1.00 98.38 118 LYS A CA 1
ATOM 982 C C . LYS A 1 118 ? -8.121 6.214 15.528 1.00 98.38 118 LYS A C 1
ATOM 984 O O . LYS A 1 118 ? -7.855 6.039 16.715 1.00 98.38 118 LYS A O 1
ATOM 989 N N . HIS A 1 119 ? -9.310 5.909 15.002 1.00 98.50 119 HIS A N 1
ATOM 990 C CA . HIS A 1 119 ? -10.357 5.254 15.787 1.00 98.50 119 HIS A CA 1
ATOM 991 C C . HIS A 1 119 ? -9.863 3.918 16.360 1.00 98.50 119 HIS A C 1
ATOM 993 O O . HIS A 1 119 ? -9.955 3.705 17.572 1.00 98.50 119 HIS A O 1
ATOM 999 N N . GLY A 1 120 ? -9.273 3.072 15.510 1.00 98.50 120 GLY A N 1
ATOM 1000 C CA . GLY A 1 120 ? -8.711 1.784 15.907 1.00 98.50 120 GLY A CA 1
ATOM 1001 C C . GLY A 1 120 ? -7.651 1.914 16.999 1.00 98.50 120 GLY A C 1
ATOM 1002 O O . GLY A 1 120 ? -7.816 1.378 18.093 1.00 98.50 120 GLY A O 1
ATOM 1003 N N . PHE A 1 121 ? -6.600 2.702 16.768 1.00 98.75 121 PHE A N 1
ATOM 1004 C CA . PHE A 1 121 ? -5.511 2.879 17.733 1.00 98.75 121 PHE A CA 1
ATOM 1005 C C . PHE A 1 121 ? -5.976 3.477 19.065 1.00 98.75 121 PHE A C 1
ATOM 1007 O O . PHE A 1 121 ? -5.579 2.994 20.126 1.00 98.75 121 PHE A O 1
ATOM 1014 N N . LEU A 1 122 ? -6.847 4.492 19.050 1.00 98.69 122 LEU A N 1
ATOM 1015 C CA . LEU A 1 122 ? -7.392 5.050 20.292 1.00 98.69 122 LEU A CA 1
ATOM 1016 C C . LEU A 1 122 ? -8.195 4.014 21.080 1.00 98.69 122 LEU A C 1
ATOM 1018 O O . LEU A 1 122 ? -8.107 3.979 22.312 1.00 98.69 122 LEU A O 1
ATOM 1022 N N . TYR A 1 123 ? -8.948 3.161 20.386 1.00 98.50 123 TYR A N 1
ATOM 1023 C CA . TYR A 1 123 ? -9.651 2.055 21.015 1.00 98.50 123 TYR A CA 1
ATOM 1024 C C . TYR A 1 123 ? -8.669 1.052 21.638 1.00 98.50 123 TYR A C 1
ATOM 1026 O O . TYR A 1 123 ? -8.815 0.734 22.824 1.00 98.50 123 TYR A O 1
ATOM 1034 N N . LEU A 1 124 ? -7.645 0.619 20.889 1.00 98.12 124 LEU A N 1
ATOM 1035 C CA . LEU A 1 124 ? -6.606 -0.293 21.379 1.00 98.12 124 LEU A CA 1
ATOM 1036 C C . LEU A 1 124 ? -5.947 0.241 22.655 1.00 98.12 124 LEU A C 1
ATOM 1038 O O . LEU A 1 124 ? -5.853 -0.486 23.643 1.00 98.12 124 LEU A O 1
ATOM 1042 N N . PHE A 1 125 ? -5.540 1.515 22.672 1.00 98.56 125 PHE A N 1
ATOM 1043 C CA . PHE A 1 125 ? -4.885 2.117 23.838 1.00 98.56 125 PHE A CA 1
ATOM 1044 C C . PHE A 1 125 ? -5.808 2.202 25.048 1.00 98.56 125 PHE A C 1
ATOM 1046 O O . PHE A 1 125 ? -5.391 1.909 26.168 1.00 98.56 125 PHE A O 1
ATOM 1053 N N . ARG A 1 126 ? -7.073 2.579 24.840 1.00 98.25 126 ARG A N 1
ATOM 1054 C CA . ARG A 1 126 ? -8.066 2.663 25.918 1.00 98.25 126 ARG A CA 1
ATOM 1055 C C . ARG A 1 126 ? -8.338 1.297 26.544 1.00 98.25 126 ARG A C 1
ATOM 1057 O O . ARG A 1 126 ? -8.531 1.214 27.752 1.00 98.25 126 ARG A O 1
ATOM 1064 N N . LYS A 1 127 ? -8.353 0.235 25.736 1.00 98.00 127 LYS A N 1
ATOM 1065 C CA . LYS A 1 127 ? -8.534 -1.148 26.200 1.00 98.00 127 LYS A CA 1
ATOM 1066 C C . LYS A 1 127 ? -7.229 -1.852 26.570 1.00 98.00 127 LYS A C 1
ATOM 1068 O O . LYS A 1 127 ? -7.272 -3.019 26.936 1.00 98.00 127 LYS A O 1
ATOM 1073 N N . LYS A 1 128 ? -6.092 -1.150 26.504 1.00 98.19 128 LYS A N 1
ATOM 1074 C CA . LYS A 1 128 ? -4.744 -1.687 26.745 1.00 98.19 128 LYS A CA 1
ATOM 1075 C C . LYS A 1 128 ? -4.389 -2.888 25.850 1.00 98.19 128 LYS A C 1
ATOM 1077 O O . LYS A 1 128 ? -3.468 -3.627 26.170 1.00 98.19 128 LYS A O 1
ATOM 1082 N N . TRP A 1 129 ? -5.054 -3.063 24.705 1.00 98.38 129 TRP A N 1
ATOM 1083 C CA . TRP A 1 129 ? -4.779 -4.161 23.763 1.00 98.38 129 TRP A CA 1
ATOM 1084 C C . TRP A 1 129 ? -3.381 -4.068 23.161 1.00 98.38 129 TRP A C 1
ATOM 1086 O O . TRP A 1 129 ? -2.761 -5.082 22.878 1.00 98.38 129 TRP A O 1
ATOM 1096 N N . ASN A 1 130 ? -2.832 -2.856 23.052 1.00 98.19 130 ASN A N 1
ATOM 1097 C CA . ASN A 1 130 ? -1.442 -2.648 22.655 1.00 98.19 130 ASN A CA 1
ATOM 1098 C C . ASN A 1 130 ? -0.430 -3.325 23.599 1.00 98.19 130 ASN A C 1
ATOM 1100 O O . ASN A 1 130 ? 0.721 -3.470 23.215 1.00 98.19 130 ASN A O 1
ATOM 1104 N N . LYS A 1 131 ? -0.821 -3.700 24.828 1.00 98.12 131 LYS A N 1
ATOM 1105 C CA . LYS A 1 131 ? 0.054 -4.408 25.773 1.00 98.12 131 LYS A CA 1
ATOM 1106 C C . LYS A 1 131 ? 0.212 -5.878 25.410 1.00 98.12 131 LYS A C 1
ATOM 1108 O O . LYS A 1 131 ? 1.326 -6.376 25.464 1.00 98.12 131 LYS A O 1
ATOM 1113 N N . THR A 1 132 ? -0.872 -6.530 25.002 1.00 98.19 132 THR A N 1
ATOM 1114 C CA . THR A 1 132 ? -0.893 -7.966 24.696 1.00 98.19 132 THR A CA 1
ATOM 1115 C C . THR A 1 132 ? -0.798 -8.273 23.206 1.00 98.19 132 THR A C 1
ATOM 1117 O O . THR A 1 132 ? -0.450 -9.387 22.863 1.00 98.19 132 THR A O 1
ATOM 1120 N N . CYS A 1 133 ? -1.075 -7.311 22.318 1.00 98.50 133 CYS A N 1
ATOM 1121 C CA . CYS A 1 133 ? -0.983 -7.472 20.863 1.00 98.50 133 CYS A CA 1
ATOM 1122 C C . CYS A 1 133 ? 0.456 -7.735 20.413 1.00 98.50 133 CYS A C 1
ATOM 1124 O O . CYS A 1 133 ? 1.248 -6.790 20.445 1.00 98.50 133 CYS A O 1
ATOM 1126 N N . PRO A 1 134 ? 0.804 -8.951 19.951 1.00 98.38 134 PRO A N 1
ATOM 1127 C CA . PRO A 1 134 ? 2.164 -9.266 19.521 1.00 98.38 134 PRO A CA 1
ATOM 1128 C C . PRO A 1 134 ? 2.563 -8.460 18.280 1.00 98.38 134 PRO A C 1
ATOM 1130 O O . PRO A 1 134 ? 3.684 -7.957 18.191 1.00 98.38 134 PRO A O 1
ATOM 1133 N N . ARG A 1 135 ? 1.628 -8.278 17.343 1.00 98.75 135 ARG A N 1
ATOM 1134 C CA . ARG A 1 135 ? 1.829 -7.517 16.108 1.00 98.75 135 ARG A CA 1
ATOM 1135 C C . ARG A 1 135 ? 0.493 -7.043 15.551 1.00 98.75 135 ARG A C 1
ATOM 1137 O O . ARG A 1 135 ? -0.498 -7.767 15.622 1.00 98.75 135 ARG A O 1
ATOM 1144 N N . LEU A 1 136 ? 0.476 -5.831 15.008 1.00 98.81 136 LEU A N 1
ATOM 1145 C CA . LEU A 1 136 ? -0.681 -5.243 14.343 1.00 98.81 136 LEU A CA 1
ATOM 1146 C C . LEU A 1 136 ? -0.354 -4.986 12.875 1.00 98.81 136 LEU A C 1
ATOM 1148 O O . LEU A 1 136 ? 0.602 -4.272 12.583 1.00 98.81 136 LEU A O 1
ATOM 1152 N N . LEU A 1 137 ? -1.173 -5.517 11.973 1.00 98.88 137 LEU A N 1
ATOM 1153 C CA . LEU A 1 137 ? -1.160 -5.211 10.549 1.00 98.88 137 LEU A CA 1
ATOM 1154 C C . LEU A 1 137 ? -2.230 -4.160 10.248 1.00 98.88 137 LEU A C 1
ATOM 1156 O O . LEU A 1 137 ? -3.406 -4.341 10.554 1.00 98.88 137 LEU A O 1
ATOM 1160 N N . LEU A 1 138 ? -1.811 -3.047 9.665 1.00 98.44 138 LEU A N 1
ATOM 1161 C CA . LEU A 1 138 ? -2.673 -1.982 9.178 1.00 98.44 138 LEU A CA 1
ATOM 1162 C C . LEU A 1 138 ? -2.975 -2.233 7.704 1.00 98.44 138 LEU A C 1
ATOM 1164 O O . LEU A 1 138 ? -2.025 -2.403 6.947 1.00 98.44 138 LEU A O 1
ATOM 1168 N N . LEU A 1 139 ? -4.243 -2.206 7.295 1.00 98.62 139 LEU A N 1
ATOM 1169 C CA . LEU A 1 139 ? -4.654 -2.286 5.888 1.00 98.62 139 LEU A CA 1
ATOM 1170 C C . LEU A 1 139 ? -5.728 -1.239 5.555 1.00 98.62 139 LEU A C 1
ATOM 1172 O O . LEU A 1 139 ? -6.473 -0.810 6.438 1.00 98.62 139 LEU A O 1
ATOM 1176 N N . ASN A 1 140 ? -5.862 -0.849 4.285 1.00 98.12 140 ASN A N 1
ATOM 1177 C CA . ASN A 1 140 ? -7.037 -0.112 3.813 1.00 98.12 140 ASN A CA 1
ATOM 1178 C C . ASN A 1 140 ? -7.548 -0.610 2.463 1.00 98.12 140 ASN A C 1
ATOM 1180 O O . ASN A 1 140 ? -6.841 -1.254 1.706 1.00 98.12 140 ASN A O 1
ATOM 1184 N N . ASP A 1 141 ? -8.768 -0.229 2.116 1.00 97.19 141 ASP A N 1
ATOM 1185 C CA . ASP A 1 141 ? -9.420 -0.644 0.876 1.00 97.19 141 ASP A CA 1
ATOM 1186 C C . ASP A 1 141 ? -9.163 0.276 -0.330 1.00 97.19 141 ASP A C 1
ATOM 1188 O O . ASP A 1 141 ? -9.876 0.199 -1.336 1.00 97.19 141 ASP A O 1
ATOM 1192 N N . SER A 1 142 ? -8.135 1.130 -0.272 1.00 96.38 142 SER A N 1
ATOM 1193 C CA . SER A 1 142 ? -7.680 1.913 -1.435 1.00 96.38 142 SER A CA 1
ATOM 1194 C C . SER A 1 142 ? -6.842 1.092 -2.429 1.00 96.38 142 SER A C 1
ATOM 1196 O O . SER A 1 142 ? -6.344 1.622 -3.428 1.00 96.38 142 SER A O 1
ATOM 1198 N N . ILE A 1 143 ? -6.672 -0.190 -2.122 1.00 97.25 143 ILE A N 1
ATOM 1199 C CA . ILE A 1 143 ? -6.017 -1.228 -2.906 1.00 97.25 143 ILE A CA 1
ATOM 1200 C C . ILE A 1 143 ? -7.012 -2.350 -3.195 1.00 97.25 143 ILE A C 1
ATOM 1202 O O . ILE A 1 143 ? -7.977 -2.548 -2.453 1.00 97.25 143 ILE A O 1
ATOM 1206 N N . TYR A 1 144 ? -6.756 -3.041 -4.295 1.00 98.44 144 TYR A N 1
ATOM 1207 C CA . TYR A 1 144 ? -7.314 -4.339 -4.621 1.00 98.44 144 TYR A CA 1
ATOM 1208 C C . TYR A 1 144 ? -6.390 -5.429 -4.083 1.00 98.44 144 TYR A C 1
ATOM 1210 O O . TYR A 1 144 ? -5.168 -5.303 -4.220 1.00 98.44 144 TYR A O 1
ATOM 1218 N N . TYR A 1 145 ? -6.974 -6.481 -3.517 1.00 98.44 145 TYR A N 1
ATOM 1219 C CA . TYR A 1 145 ? -6.257 -7.648 -3.010 1.00 98.44 145 TYR A CA 1
ATOM 1220 C C . TYR A 1 145 ? -6.433 -8.819 -3.976 1.00 98.44 145 TYR A C 1
ATOM 1222 O O . TYR A 1 145 ? -7.527 -9.371 -4.089 1.00 98.44 145 TYR A O 1
ATOM 1230 N N . THR A 1 146 ? -5.374 -9.195 -4.693 1.00 97.94 146 THR A N 1
ATOM 1231 C CA . THR A 1 146 ? -5.416 -10.413 -5.516 1.00 97.94 146 THR A CA 1
ATOM 1232 C C . THR A 1 146 ? -5.212 -11.646 -4.650 1.00 97.94 146 THR A C 1
ATOM 1234 O O . THR A 1 146 ? -4.453 -11.630 -3.689 1.00 97.94 146 THR A O 1
ATOM 1237 N N . THR A 1 147 ? -5.875 -12.732 -5.026 1.00 97.06 147 THR A N 1
ATOM 1238 C CA . THR A 1 147 ? -5.697 -14.067 -4.456 1.00 97.06 147 THR A CA 1
ATOM 1239 C C . THR A 1 147 ? -4.293 -14.626 -4.692 1.00 97.06 147 THR A C 1
ATOM 1241 O O . THR A 1 147 ? -3.773 -15.361 -3.851 1.00 97.06 147 THR A O 1
ATOM 1244 N N . LYS A 1 148 ? -3.633 -14.244 -5.794 1.00 96.25 148 LYS A N 1
ATOM 1245 C CA . LYS A 1 148 ? -2.271 -14.683 -6.120 1.00 96.25 148 LYS A CA 1
ATOM 1246 C C . LYS A 1 148 ? -1.277 -14.096 -5.116 1.00 96.25 148 LYS A C 1
ATOM 1248 O O . LYS A 1 148 ? -1.073 -12.889 -5.084 1.00 96.25 148 LYS A O 1
ATOM 1253 N N . GLY A 1 149 ? -0.643 -14.956 -4.319 1.00 96.12 149 GLY A N 1
ATOM 1254 C CA . GLY A 1 149 ? 0.382 -14.559 -3.344 1.00 96.12 149 GLY A CA 1
ATOM 1255 C C . GLY A 1 149 ? -0.153 -13.982 -2.026 1.00 96.12 149 GLY A C 1
ATOM 1256 O O . GLY A 1 149 ? 0.644 -13.634 -1.161 1.00 96.12 149 GLY A O 1
ATOM 1257 N N . MET A 1 150 ? -1.477 -13.907 -1.832 1.00 97.94 150 MET A N 1
ATOM 1258 C CA . MET A 1 150 ? -2.091 -13.293 -0.643 1.00 97.94 150 MET A CA 1
ATOM 1259 C C . MET A 1 150 ? -1.702 -13.976 0.669 1.00 97.94 150 MET A C 1
ATOM 1261 O O . MET A 1 150 ? -1.348 -13.300 1.630 1.00 97.94 150 MET A O 1
ATOM 1265 N N . GLU A 1 151 ? -1.760 -15.307 0.703 1.00 97.19 151 GLU A N 1
ATOM 1266 C CA . GLU A 1 151 ? -1.449 -16.109 1.891 1.00 97.19 151 GLU A CA 1
ATOM 1267 C C . GLU A 1 151 ? 0.001 -15.894 2.345 1.00 97.19 151 GLU A C 1
ATOM 1269 O O . GLU A 1 151 ? 0.233 -15.511 3.491 1.00 97.19 151 GLU A O 1
ATOM 1274 N N . GLN A 1 152 ? 0.958 -16.043 1.419 1.00 98.00 152 GLN A N 1
ATOM 1275 C CA . GLN A 1 152 ? 2.382 -15.822 1.687 1.00 98.00 152 GLN A CA 1
ATOM 1276 C C . GLN A 1 152 ? 2.655 -14.380 2.119 1.00 98.00 152 GLN A C 1
ATOM 1278 O O . GLN A 1 152 ? 3.379 -14.141 3.078 1.00 98.00 152 GLN A O 1
ATOM 1283 N N . PHE A 1 153 ? 2.037 -13.407 1.448 1.00 98.50 153 PHE A N 1
ATOM 1284 C CA . PHE A 1 153 ? 2.181 -12.002 1.807 1.00 98.50 153 PHE A CA 1
ATOM 1285 C C . PHE A 1 153 ? 1.700 -11.718 3.233 1.00 98.50 153 PHE A C 1
ATOM 1287 O O . PHE A 1 153 ? 2.363 -10.993 3.975 1.00 98.50 153 PHE A O 1
ATOM 1294 N N . LEU A 1 154 ? 0.552 -12.270 3.638 1.00 98.56 154 LEU A N 1
ATOM 1295 C CA . LEU A 1 154 ? 0.076 -12.120 5.010 1.00 98.56 154 LEU A CA 1
ATOM 1296 C C . LEU A 1 154 ? 1.051 -12.763 5.997 1.00 98.56 154 LEU A C 1
ATOM 1298 O O . LEU A 1 154 ? 1.372 -12.117 6.996 1.00 98.56 154 LEU A O 1
ATOM 1302 N N . ASP A 1 155 ? 1.562 -13.961 5.701 1.00 98.31 155 ASP A N 1
ATOM 1303 C CA . ASP A 1 155 ? 2.566 -14.642 6.526 1.00 98.31 155 ASP A CA 1
ATOM 1304 C C . ASP A 1 155 ? 3.827 -13.790 6.709 1.00 98.31 155 ASP A C 1
ATOM 1306 O O . ASP A 1 155 ? 4.230 -13.539 7.851 1.00 98.31 155 ASP A O 1
ATOM 1310 N N . ASP A 1 156 ? 4.387 -13.255 5.623 1.00 98.31 156 ASP A N 1
ATOM 1311 C CA . ASP A 1 156 ? 5.561 -12.376 5.649 1.00 98.31 156 ASP A CA 1
ATOM 1312 C C . ASP A 1 156 ? 5.306 -11.137 6.522 1.00 98.31 156 ASP A C 1
ATOM 1314 O O . ASP A 1 156 ? 6.104 -10.778 7.398 1.00 98.31 156 ASP A O 1
ATOM 1318 N N . MET A 1 157 ? 4.145 -10.498 6.344 1.00 98.50 157 MET A N 1
ATOM 1319 C CA . MET A 1 157 ? 3.785 -9.280 7.070 1.00 98.50 157 MET A CA 1
ATOM 1320 C C . MET A 1 157 ? 3.564 -9.524 8.568 1.00 98.50 157 MET A C 1
ATOM 1322 O O . MET A 1 157 ? 3.795 -8.614 9.374 1.00 98.50 157 MET A O 1
ATOM 1326 N N . ILE A 1 158 ? 3.114 -10.713 8.978 1.00 97.81 158 ILE A N 1
ATOM 1327 C CA . ILE A 1 158 ? 2.783 -11.006 10.383 1.00 97.81 158 ILE A CA 1
ATOM 1328 C C . ILE A 1 158 ? 3.849 -11.820 11.123 1.00 97.81 158 ILE A C 1
ATOM 1330 O O . ILE A 1 158 ? 3.762 -11.924 12.353 1.00 97.81 158 ILE A O 1
ATOM 1334 N N . SER A 1 159 ? 4.822 -12.396 10.422 1.00 96.69 159 SER A N 1
ATOM 1335 C CA . SER A 1 159 ? 5.844 -13.285 11.000 1.00 96.69 159 SER A CA 1
ATOM 1336 C C . SER A 1 159 ? 7.271 -12.734 10.912 1.00 96.69 159 SER A C 1
ATOM 1338 O O . SER A 1 159 ? 8.182 -13.346 11.454 1.00 96.69 159 SER A O 1
ATOM 1340 N N . THR A 1 160 ? 7.465 -11.554 10.314 1.00 96.94 160 THR A N 1
ATOM 1341 C CA . THR A 1 160 ? 8.759 -10.854 10.284 1.00 96.94 160 THR A CA 1
ATOM 1342 C C . THR A 1 160 ? 9.327 -10.532 11.679 1.00 96.94 160 THR A C 1
ATOM 1344 O O . THR A 1 160 ? 8.596 -10.230 12.635 1.00 96.94 160 THR A O 1
ATOM 1347 N N . ASP A 1 161 ? 10.656 -10.527 11.762 1.00 96.56 161 ASP A N 1
ATOM 1348 C CA . ASP A 1 161 ? 11.473 -10.059 12.883 1.00 96.56 161 ASP A CA 1
ATOM 1349 C C . ASP A 1 161 ? 11.562 -8.521 12.966 1.00 96.56 161 ASP A C 1
ATOM 1351 O O . ASP A 1 161 ? 11.736 -7.972 14.054 1.00 96.56 161 ASP A O 1
ATOM 1355 N N . LYS A 1 162 ? 11.355 -7.803 11.853 1.00 98.25 162 LYS A N 1
ATOM 1356 C CA . LYS A 1 162 ? 11.372 -6.333 11.801 1.00 98.25 162 LYS A CA 1
ATOM 1357 C C . LYS A 1 162 ? 10.308 -5.733 12.712 1.00 98.25 162 LYS A C 1
ATOM 1359 O O . LYS A 1 162 ? 9.125 -6.080 12.643 1.00 98.25 162 LYS A O 1
ATOM 1364 N N . GLU A 1 163 ? 10.688 -4.769 13.548 1.00 98.56 163 GLU A N 1
ATOM 1365 C CA . GLU A 1 163 ? 9.741 -4.097 14.447 1.00 98.56 163 GLU A CA 1
ATOM 1366 C C . GLU A 1 163 ? 8.675 -3.313 13.669 1.00 98.56 163 GLU A C 1
ATOM 1368 O O . GLU A 1 163 ? 7.539 -3.182 14.137 1.00 98.56 163 GLU A O 1
ATOM 1373 N N . VAL A 1 164 ? 9.013 -2.822 12.475 1.00 98.69 164 VAL A N 1
ATOM 1374 C CA . VAL A 1 164 ? 8.082 -2.207 11.525 1.00 98.69 164 VAL A CA 1
ATOM 1375 C C . VAL A 1 164 ? 8.385 -2.712 10.119 1.00 98.69 164 VAL A C 1
ATOM 1377 O O . VAL A 1 164 ? 9.516 -2.611 9.656 1.00 98.69 164 VAL A O 1
ATOM 1380 N N . LEU A 1 165 ? 7.357 -3.180 9.417 1.00 98.62 165 LEU A N 1
ATOM 1381 C CA . LEU A 1 165 ? 7.467 -3.611 8.026 1.00 98.62 165 LEU A CA 1
ATOM 1382 C C . LEU A 1 165 ? 6.356 -2.964 7.198 1.00 98.62 165 LEU A C 1
ATOM 1384 O O . LEU A 1 165 ? 5.175 -3.207 7.443 1.00 98.62 165 LEU A O 1
ATOM 1388 N N . GLY A 1 166 ? 6.711 -2.112 6.242 1.00 98.19 166 GLY A N 1
ATOM 1389 C CA . GLY A 1 166 ? 5.785 -1.664 5.199 1.00 98.19 166 GLY A CA 1
ATOM 1390 C C . GLY A 1 166 ? 5.690 -2.693 4.074 1.00 98.19 166 GLY A C 1
ATOM 1391 O O . GLY A 1 166 ? 6.595 -3.496 3.893 1.00 98.19 166 GLY A O 1
ATOM 1392 N N . SER A 1 167 ? 4.625 -2.665 3.277 1.00 97.56 167 SER A N 1
ATOM 1393 C CA . SER A 1 167 ? 4.620 -3.435 2.018 1.00 97.56 167 SER A CA 1
ATOM 1394 C C . SER A 1 167 ? 5.538 -2.797 0.969 1.00 97.56 167 SER A C 1
ATOM 1396 O O . SER A 1 167 ? 6.377 -3.474 0.385 1.00 97.56 167 SER A O 1
ATOM 1398 N N . THR A 1 168 ? 5.407 -1.483 0.769 1.00 96.75 168 THR A N 1
ATOM 1399 C CA . THR A 1 168 ? 6.143 -0.703 -0.231 1.00 96.75 168 THR A CA 1
ATOM 1400 C C . THR A 1 168 ? 6.608 0.638 0.341 1.00 96.75 168 THR A C 1
ATOM 1402 O O . THR A 1 168 ? 6.145 1.111 1.387 1.00 96.75 168 THR A O 1
ATOM 1405 N N . GLU A 1 169 ? 7.468 1.298 -0.420 1.00 93.50 169 GLU A N 1
ATOM 1406 C CA . GLU A 1 169 ? 8.062 2.599 -0.135 1.00 93.50 169 GLU A CA 1
ATOM 1407 C C . GLU A 1 169 ? 7.475 3.688 -1.048 1.00 93.50 169 GLU A C 1
ATOM 1409 O O . GLU A 1 169 ? 6.768 3.419 -2.025 1.00 93.50 169 GLU A O 1
ATOM 1414 N N . ASN A 1 170 ? 7.731 4.950 -0.722 1.00 92.75 170 ASN A N 1
ATOM 1415 C CA . ASN A 1 170 ? 7.335 6.090 -1.540 1.00 92.75 170 ASN A CA 1
ATOM 1416 C C . ASN A 1 170 ? 8.415 7.174 -1.491 1.00 92.75 170 ASN A C 1
ATOM 1418 O O . ASN A 1 170 ? 8.873 7.535 -0.406 1.00 92.75 170 ASN A O 1
ATOM 1422 N N . TYR A 1 171 ? 8.777 7.695 -2.663 1.00 91.44 171 TYR A N 1
ATOM 1423 C CA . TYR A 1 171 ? 9.845 8.667 -2.893 1.00 91.44 171 TYR A CA 1
ATOM 1424 C C . TYR A 1 171 ? 9.341 9.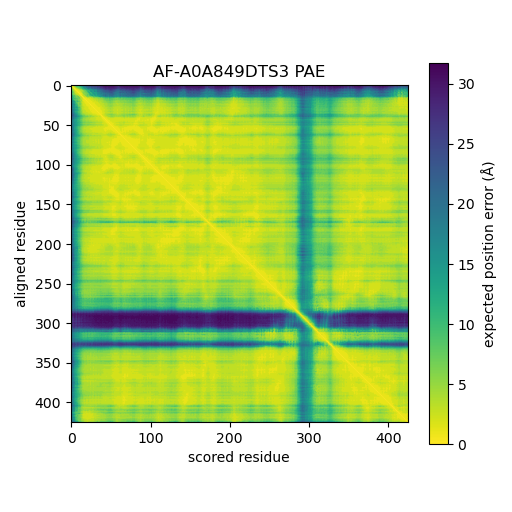989 -3.507 1.00 91.44 171 TYR A C 1
ATOM 1426 O O . TYR A 1 171 ? 10.140 10.879 -3.769 1.00 91.44 171 TYR A O 1
ATOM 1434 N N . GLU A 1 172 ? 8.029 10.152 -3.733 1.00 83.94 172 GLU A N 1
ATOM 1435 C CA . GLU A 1 172 ? 7.455 11.287 -4.483 1.00 83.94 172 GLU A CA 1
ATOM 1436 C C . GLU A 1 172 ? 7.686 12.656 -3.818 1.00 83.94 172 GLU A C 1
ATOM 1438 O O . GLU A 1 172 ? 7.908 13.647 -4.506 1.00 83.94 172 GLU A O 1
ATOM 1443 N N . ILE A 1 173 ? 7.602 12.727 -2.486 1.00 80.25 173 ILE A N 1
ATOM 1444 C CA . ILE A 1 173 ? 7.728 13.987 -1.726 1.00 80.25 173 ILE A CA 1
ATOM 1445 C C . ILE A 1 173 ? 8.868 13.890 -0.713 1.00 80.25 173 ILE A C 1
ATOM 1447 O O . ILE A 1 173 ? 9.765 14.723 -0.677 1.00 80.25 173 ILE A O 1
ATOM 1451 N N . GLU A 1 174 ? 8.811 12.877 0.145 1.00 84.69 174 GLU A N 1
ATOM 1452 C CA . GLU A 1 174 ? 9.843 12.531 1.121 1.00 84.69 174 GLU A CA 1
ATOM 1453 C C . GLU A 1 174 ? 9.793 11.015 1.294 1.00 84.69 174 GLU A C 1
ATOM 1455 O O . GLU A 1 174 ? 8.707 10.444 1.223 1.00 84.69 174 GLU A O 1
ATOM 1460 N N . TYR A 1 175 ? 10.919 10.362 1.561 1.00 89.44 175 TYR A N 1
ATOM 1461 C CA . TYR A 1 175 ? 10.952 8.914 1.749 1.00 89.44 175 TYR A CA 1
ATOM 1462 C C . TYR A 1 175 ? 10.097 8.439 2.948 1.00 89.44 175 TYR A C 1
ATOM 1464 O O . TYR A 1 175 ? 10.388 8.750 4.115 1.00 89.44 175 TYR A O 1
ATOM 1472 N N . HIS A 1 176 ? 9.057 7.642 2.681 1.00 92.56 176 HIS A N 1
ATOM 1473 C CA . HIS A 1 176 ? 8.148 7.086 3.694 1.00 92.56 176 HIS A CA 1
ATOM 1474 C C . HIS A 1 176 ? 7.568 5.717 3.296 1.00 92.56 176 HIS A C 1
ATOM 1476 O O . HIS A 1 176 ? 7.594 5.339 2.129 1.00 92.56 176 HIS A O 1
ATOM 1482 N N . LEU A 1 177 ? 7.030 4.981 4.276 1.00 94.25 177 LEU A N 1
ATOM 1483 C CA . LEU A 1 177 ? 6.308 3.726 4.036 1.00 94.25 177 LEU A CA 1
ATOM 1484 C C . LEU A 1 177 ? 4.868 4.015 3.599 1.00 94.25 177 LEU A C 1
ATOM 1486 O O . LEU A 1 177 ? 4.227 4.923 4.140 1.00 94.25 177 LEU A O 1
ATOM 1490 N N . GLY A 1 178 ? 4.334 3.215 2.676 1.00 92.69 178 GLY A N 1
ATOM 1491 C CA . GLY A 1 178 ? 2.938 3.326 2.248 1.00 92.69 178 GLY A CA 1
ATOM 1492 C C . GLY A 1 178 ? 1.954 3.010 3.381 1.00 92.69 178 GLY A C 1
ATOM 1493 O O . GLY A 1 178 ? 1.880 1.878 3.852 1.00 92.69 178 GLY A O 1
ATOM 1494 N N . SER A 1 179 ? 1.130 3.981 3.798 1.00 92.94 179 SER A N 1
ATOM 1495 C CA . SER A 1 179 ? 0.189 3.820 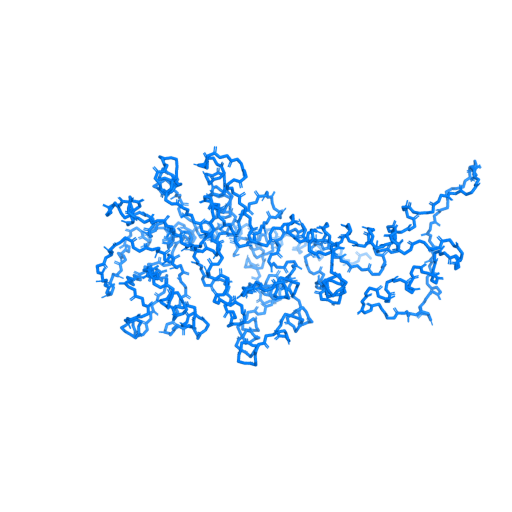4.929 1.00 92.94 179 SER A CA 1
ATOM 1496 C C . SER A 1 179 ? -0.983 2.870 4.671 1.00 92.94 179 SER A C 1
ATOM 1498 O O . SER A 1 179 ? -1.795 2.638 5.568 1.00 92.94 179 SER A O 1
ATOM 1500 N N . PHE A 1 180 ? -1.110 2.352 3.451 1.00 96.38 180 PHE A N 1
ATOM 1501 C CA . PHE A 1 180 ? -2.130 1.372 3.089 1.00 96.38 180 PHE A CA 1
ATOM 1502 C C . PHE A 1 180 ? -1.782 -0.041 3.560 1.00 96.38 180 PHE A C 1
ATOM 1504 O O . PHE A 1 180 ? -2.682 -0.873 3.616 1.00 96.38 180 PHE A O 1
ATOM 1511 N N . CYS A 1 181 ? -0.513 -0.320 3.884 1.00 98.06 181 CYS A N 1
ATOM 1512 C CA . CYS A 1 181 ? -0.108 -1.598 4.449 1.00 98.06 181 CYS A CA 1
ATOM 1513 C C . CYS A 1 181 ? 1.186 -1.481 5.270 1.00 98.06 181 CYS A C 1
ATOM 1515 O O . CYS A 1 181 ? 2.277 -1.343 4.710 1.00 98.06 181 CYS A O 1
ATOM 1517 N N . ILE A 1 182 ? 1.042 -1.532 6.601 1.0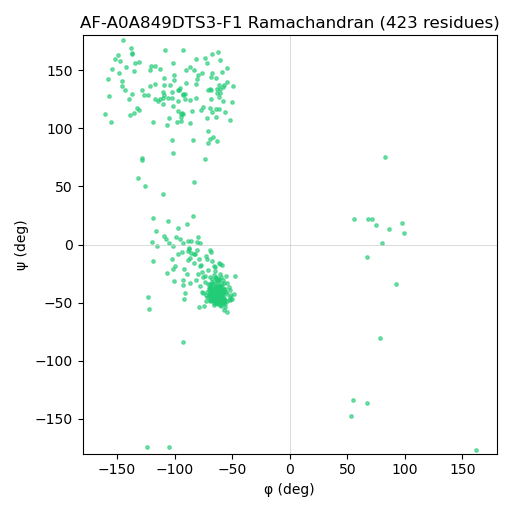0 98.56 182 ILE A N 1
ATOM 1518 C CA . ILE A 1 182 ? 2.146 -1.449 7.569 1.00 98.56 182 ILE A CA 1
ATOM 1519 C C . ILE A 1 182 ? 1.906 -2.443 8.705 1.00 98.56 182 ILE A C 1
ATOM 1521 O O . ILE A 1 182 ? 0.885 -2.384 9.386 1.00 98.56 182 ILE A O 1
ATOM 1525 N N . SER A 1 183 ? 2.877 -3.307 8.955 1.00 98.75 183 SER A N 1
ATOM 1526 C CA . SER A 1 183 ? 2.956 -4.188 10.113 1.00 98.75 183 SER A CA 1
ATOM 1527 C C . SER A 1 183 ? 3.805 -3.562 11.216 1.00 98.75 183 SER A C 1
ATOM 1529 O O . SER A 1 183 ? 4.873 -3.010 10.956 1.00 98.75 183 SER A O 1
ATOM 1531 N N . ILE A 1 184 ? 3.321 -3.622 12.456 1.00 98.88 184 ILE A N 1
ATOM 1532 C CA . ILE A 1 184 ? 3.917 -2.965 13.622 1.00 98.88 184 ILE A CA 1
ATOM 1533 C C . ILE A 1 184 ? 3.987 -3.967 14.775 1.00 98.88 184 ILE A C 1
ATOM 1535 O O . ILE A 1 184 ? 2.957 -4.424 15.277 1.00 98.88 184 ILE A O 1
ATOM 1539 N N . GLY A 1 185 ? 5.197 -4.284 15.224 1.00 98.69 185 GLY A N 1
ATOM 1540 C CA . GLY A 1 185 ? 5.447 -5.158 16.367 1.00 98.69 185 GLY A CA 1
ATOM 1541 C C . GLY A 1 185 ? 5.092 -4.511 17.711 1.00 98.69 185 GLY A C 1
ATOM 1542 O O . GLY A 1 185 ? 5.098 -3.283 17.871 1.00 98.69 185 GLY A O 1
ATOM 1543 N N . ASN A 1 186 ? 4.818 -5.350 18.713 1.00 98.50 186 ASN A N 1
ATOM 1544 C CA . ASN A 1 186 ? 4.489 -4.930 20.079 1.00 98.50 186 ASN A CA 1
ATOM 1545 C C . ASN A 1 186 ? 5.446 -3.878 20.684 1.00 98.50 186 ASN A C 1
ATOM 1547 O O . ASN A 1 186 ? 4.935 -2.915 21.278 1.00 98.50 186 ASN A O 1
ATOM 1551 N N . PRO A 1 187 ? 6.788 -3.979 20.526 1.00 97.81 187 PRO A N 1
ATOM 1552 C CA . PRO A 1 187 ? 7.704 -3.000 21.108 1.00 97.81 187 PRO A CA 1
ATOM 1553 C C . PRO A 1 187 ? 7.381 -1.566 20.679 1.00 97.81 187 PRO A C 1
ATOM 1555 O O . PRO A 1 187 ? 7.372 -0.656 21.514 1.00 97.81 187 PRO A O 1
ATOM 1558 N N . VAL A 1 188 ? 7.026 -1.370 19.405 1.00 98.62 188 VAL A N 1
ATOM 1559 C CA . VAL A 1 188 ? 6.668 -0.069 18.823 1.00 98.62 188 VAL A CA 1
ATOM 1560 C C . VAL A 1 188 ? 5.274 0.380 19.259 1.00 98.62 188 VAL A C 1
ATOM 1562 O O . VAL A 1 188 ? 5.105 1.544 19.644 1.00 98.62 188 VAL A O 1
ATOM 1565 N N . LEU A 1 189 ? 4.291 -0.532 19.302 1.00 98.50 189 LEU A N 1
ATOM 1566 C CA . LEU A 1 189 ? 2.920 -0.245 19.765 1.00 98.50 189 LEU A CA 1
ATOM 1567 C C . LEU A 1 189 ? 2.885 0.351 21.184 1.00 98.50 189 LEU A C 1
ATOM 1569 O O . LEU A 1 189 ? 1.971 1.108 21.527 1.00 98.50 189 LEU A O 1
ATOM 1573 N N . ASN A 1 190 ? 3.889 0.035 22.005 1.00 98.38 190 ASN A N 1
ATOM 1574 C CA . ASN A 1 190 ? 4.010 0.491 23.387 1.00 98.38 190 ASN A CA 1
ATOM 1575 C C . ASN A 1 190 ? 4.836 1.768 23.579 1.00 98.38 190 ASN A C 1
ATOM 1577 O O . ASN A 1 190 ? 4.850 2.318 24.688 1.00 98.38 190 ASN A O 1
ATOM 1581 N N . LYS A 1 191 ? 5.493 2.297 22.539 1.00 98.56 191 LYS A N 1
ATOM 1582 C CA . LYS A 1 191 ? 6.310 3.510 22.678 1.00 98.56 191 LYS A CA 1
ATOM 1583 C C . LYS A 1 191 ? 5.428 4.730 22.944 1.00 98.56 191 LYS A C 1
ATOM 1585 O O . LYS A 1 191 ? 4.480 5.027 22.214 1.00 98.56 191 LYS A O 1
ATOM 1590 N N . LYS A 1 192 ? 5.815 5.534 23.944 1.00 98.31 192 LYS A N 1
ATOM 1591 C CA . LYS A 1 192 ? 5.122 6.788 24.310 1.00 98.31 192 LYS A CA 1
ATOM 1592 C C . LYS A 1 192 ? 4.926 7.720 23.105 1.00 98.31 192 LYS A C 1
ATOM 1594 O O . LYS A 1 192 ? 3.872 8.340 22.976 1.00 98.31 192 LYS A O 1
ATOM 1599 N N . ARG A 1 193 ? 5.920 7.805 22.210 1.00 98.12 193 ARG A N 1
ATOM 1600 C CA . ARG A 1 193 ? 5.871 8.652 21.003 1.00 98.12 193 ARG A CA 1
ATOM 1601 C C . ARG A 1 193 ? 4.820 8.180 19.991 1.00 98.12 193 ARG A C 1
ATOM 1603 O O . ARG A 1 193 ? 4.086 9.016 19.470 1.00 98.12 193 ARG A O 1
ATOM 1610 N N . PHE A 1 194 ? 4.682 6.868 19.800 1.00 98.56 194 PHE A N 1
ATOM 1611 C CA . PHE A 1 194 ? 3.672 6.271 18.926 1.00 98.56 194 PHE A CA 1
ATOM 1612 C C . PHE A 1 194 ? 2.252 6.497 19.459 1.00 98.56 194 PHE A C 1
ATOM 1614 O O . PHE A 1 194 ? 1.381 7.000 18.752 1.00 98.56 194 PHE A O 1
ATOM 1621 N N . ILE A 1 195 ? 2.038 6.261 20.756 1.00 98.69 195 ILE A N 1
ATOM 1622 C CA . ILE A 1 195 ? 0.754 6.544 21.416 1.00 98.69 195 ILE A CA 1
ATOM 1623 C C . ILE A 1 195 ? 0.405 8.041 21.315 1.00 98.69 195 ILE A C 1
ATOM 1625 O O . ILE A 1 195 ? -0.737 8.411 21.028 1.00 98.69 195 ILE A O 1
ATOM 1629 N N . LYS A 1 196 ? 1.389 8.926 21.533 1.00 98.56 196 LYS A N 1
ATOM 1630 C CA . LYS A 1 196 ? 1.220 10.386 21.453 1.00 98.56 196 LYS A CA 1
ATOM 1631 C C . LYS A 1 196 ? 0.842 10.846 20.044 1.00 98.56 196 LYS A C 1
ATOM 1633 O O . LYS A 1 196 ? 0.000 11.737 19.937 1.00 98.56 196 LYS A O 1
ATOM 1638 N N . PHE A 1 197 ? 1.422 10.249 19.000 1.00 98.50 197 PHE A N 1
ATOM 1639 C CA . PHE A 1 197 ? 1.084 10.544 17.605 1.00 98.50 197 PHE A CA 1
ATOM 1640 C C . PHE A 1 197 ? -0.415 10.372 17.357 1.00 98.50 197 PHE A C 1
ATOM 1642 O O . PHE A 1 197 ? -1.097 11.343 17.041 1.00 98.50 197 PHE A O 1
ATOM 1649 N N . TRP A 1 198 ? -0.957 9.184 17.619 1.00 98.50 198 TRP A N 1
ATOM 1650 C CA . TRP A 1 198 ? -2.374 8.896 17.383 1.00 98.50 198 TRP A CA 1
ATOM 1651 C C . TRP A 1 198 ? -3.317 9.717 18.266 1.00 98.50 198 TRP A C 1
ATOM 1653 O O . TRP A 1 198 ? -4.352 10.186 17.790 1.00 98.50 198 TRP A O 1
ATOM 1663 N N . LYS A 1 199 ? -2.950 9.968 19.533 1.00 98.19 199 LYS A N 1
ATOM 1664 C CA . LYS A 1 199 ? -3.725 10.855 20.420 1.00 98.19 199 LYS A CA 1
ATOM 1665 C C . LYS A 1 199 ? -3.816 12.284 19.880 1.00 98.19 199 LYS A C 1
ATOM 1667 O O . LYS A 1 199 ? -4.877 12.898 19.974 1.00 98.19 199 LYS A O 1
ATOM 1672 N N . ARG A 1 200 ? -2.733 12.803 19.296 1.00 97.75 200 ARG A N 1
ATOM 1673 C CA . ARG A 1 200 ? -2.638 14.196 18.825 1.00 97.75 200 ARG A CA 1
ATOM 1674 C C . ARG A 1 200 ? -2.914 14.381 17.333 1.00 97.75 200 ARG A C 1
ATOM 1676 O O . ARG A 1 200 ? -3.023 15.519 16.890 1.00 97.75 200 ARG A O 1
ATOM 1683 N N . TYR A 1 201 ? -3.042 13.302 16.563 1.00 97.81 201 TYR A N 1
ATOM 1684 C CA . TYR A 1 201 ? -3.239 13.373 15.118 1.00 97.81 201 TYR A CA 1
ATOM 1685 C C . TYR A 1 201 ? -4.500 14.174 14.760 1.00 97.81 201 TYR A C 1
ATOM 1687 O O . TYR A 1 201 ? -5.602 13.852 15.210 1.00 97.81 201 TYR A O 1
ATOM 1695 N N . LEU A 1 202 ? -4.352 15.226 13.954 1.00 96.06 202 LEU A N 1
ATOM 1696 C CA . LEU A 1 202 ? -5.458 16.094 13.546 1.00 96.06 202 LEU A CA 1
ATOM 1697 C C . LEU A 1 202 ? -6.032 15.625 12.207 1.00 96.06 202 LEU A C 1
ATOM 1699 O O . LEU A 1 202 ? -5.372 15.749 11.177 1.00 96.06 202 LEU A O 1
ATOM 1703 N N . LEU A 1 203 ? -7.274 15.136 12.237 1.00 96.75 203 LEU A N 1
ATOM 1704 C CA . LEU A 1 203 ? -7.994 14.659 11.055 1.00 96.75 203 LEU A CA 1
ATOM 1705 C C . LEU A 1 203 ? -8.256 15.793 10.055 1.00 96.75 203 LEU A C 1
ATOM 1707 O O . LEU A 1 203 ? -8.591 16.914 10.454 1.00 96.75 203 LEU A O 1
ATOM 1711 N N . SER A 1 204 ? -8.168 15.473 8.766 1.00 95.88 204 SER A N 1
ATOM 1712 C CA . SER A 1 204 ? -8.537 16.353 7.655 1.00 95.88 204 SER A CA 1
ATOM 1713 C C . SER A 1 204 ? -8.922 15.525 6.429 1.00 95.88 204 SER A C 1
ATOM 1715 O O . SER A 1 204 ? -8.379 14.441 6.242 1.00 95.88 204 SER A O 1
ATOM 1717 N N . ASP A 1 205 ? -9.802 16.040 5.575 1.00 93.88 205 ASP A N 1
ATOM 1718 C CA . ASP A 1 205 ? -10.108 15.425 4.271 1.00 93.88 205 ASP A CA 1
ATOM 1719 C C . ASP A 1 205 ? -9.176 15.921 3.151 1.00 93.88 205 ASP A C 1
ATOM 1721 O O . ASP A 1 205 ? -9.101 15.323 2.070 1.00 93.88 205 ASP A O 1
ATOM 1725 N N . ILE A 1 206 ? -8.429 16.997 3.425 1.00 94.00 206 ILE A N 1
ATOM 1726 C CA . ILE A 1 206 ? -7.502 17.634 2.489 1.00 94.00 206 ILE A CA 1
ATOM 1727 C C . ILE A 1 206 ? -6.282 16.733 2.305 1.00 94.00 206 ILE A C 1
ATOM 1729 O O . ILE A 1 206 ? -5.434 16.638 3.197 1.00 94.00 206 ILE A O 1
ATOM 1733 N N . ARG A 1 207 ? -6.164 16.108 1.130 1.00 91.62 207 ARG A N 1
ATOM 1734 C CA . ARG A 1 207 ? -5.168 15.061 0.858 1.00 91.62 207 ARG A CA 1
ATOM 1735 C C . ARG A 1 207 ? -3.724 15.468 1.206 1.00 91.62 207 ARG A C 1
ATOM 1737 O O . ARG A 1 207 ? -3.108 14.730 1.968 1.00 91.62 207 ARG A O 1
ATOM 1744 N N . PRO A 1 208 ? -3.194 16.645 0.811 1.00 91.81 208 PRO A N 1
ATOM 1745 C CA . PRO A 1 208 ? -1.839 17.046 1.203 1.00 91.81 208 PRO A CA 1
ATOM 1746 C C . PRO A 1 208 ? -1.618 17.125 2.719 1.00 91.81 208 PRO A C 1
ATOM 1748 O O . PRO A 1 208 ? -0.536 16.807 3.204 1.00 91.81 208 PRO A O 1
ATOM 1751 N N . LYS A 1 209 ? -2.641 17.513 3.499 1.00 93.69 209 LYS A N 1
ATOM 1752 C CA . LYS A 1 209 ? -2.536 17.514 4.967 1.00 93.69 209 LYS A CA 1
ATOM 1753 C C . LYS A 1 209 ? -2.477 16.092 5.516 1.00 93.69 209 LYS A C 1
ATOM 1755 O O . LYS A 1 209 ? -1.751 15.872 6.481 1.00 93.69 209 LYS A O 1
ATOM 1760 N N . VAL A 1 210 ? -3.233 15.162 4.930 1.00 93.38 210 VAL A N 1
ATOM 1761 C CA . VAL A 1 210 ? -3.230 13.745 5.322 1.00 93.38 210 VAL A CA 1
ATOM 1762 C C . VAL A 1 210 ? -1.902 13.089 4.969 1.00 93.38 210 VAL A C 1
ATOM 1764 O O . VAL A 1 210 ? -1.328 12.453 5.840 1.00 93.38 210 VAL A O 1
ATOM 1767 N N . ILE A 1 211 ? -1.356 13.329 3.776 1.00 90.31 211 ILE A N 1
ATOM 1768 C CA . ILE A 1 211 ? -0.031 12.820 3.385 1.00 90.31 211 ILE A CA 1
ATOM 1769 C C . ILE A 1 211 ? 1.039 13.351 4.347 1.00 90.31 211 ILE A C 1
ATOM 1771 O O . ILE A 1 211 ? 1.765 12.586 4.977 1.00 90.31 211 ILE A O 1
ATOM 1775 N N . HIS A 1 212 ? 1.087 14.671 4.548 1.00 92.62 212 HIS A N 1
ATOM 1776 C CA . HIS A 1 212 ? 2.147 15.285 5.343 1.00 92.62 212 HIS A CA 1
ATOM 1777 C C . HIS A 1 212 ? 2.055 14.952 6.842 1.00 92.62 212 HIS A C 1
ATOM 1779 O O . HIS A 1 212 ? 3.041 14.576 7.473 1.00 92.62 212 HIS A O 1
ATOM 1785 N N . ARG A 1 213 ? 0.871 15.089 7.451 1.00 94.44 213 ARG A N 1
ATOM 1786 C CA . ARG A 1 213 ? 0.690 14.839 8.895 1.00 94.44 213 ARG A CA 1
ATOM 1787 C C . ARG A 1 213 ? 0.529 13.358 9.204 1.00 94.44 213 ARG A C 1
ATOM 1789 O O . ARG A 1 213 ? 0.820 12.943 10.322 1.00 94.44 213 ARG A O 1
ATOM 1796 N N . GLY A 1 214 ? -0.046 12.616 8.262 1.00 94.25 214 GLY A N 1
ATOM 1797 C CA . GLY A 1 214 ? -0.400 11.208 8.375 1.00 94.25 214 GLY A CA 1
ATOM 1798 C C . GLY A 1 214 ? 0.728 10.344 7.862 1.00 94.25 214 GLY A C 1
ATOM 1799 O O . GLY A 1 214 ? 1.520 9.902 8.674 1.00 94.25 214 GLY A O 1
ATOM 1800 N N . GLU A 1 215 ? 0.818 10.111 6.556 1.00 93.00 215 GLU A N 1
ATOM 1801 C CA . GLU A 1 215 ? 1.750 9.138 5.955 1.00 93.00 215 GLU A CA 1
ATOM 1802 C C . GLU A 1 215 ? 3.214 9.412 6.338 1.00 93.00 215 GLU A C 1
ATOM 1804 O O . GLU A 1 215 ? 3.892 8.570 6.941 1.00 93.00 215 GLU A O 1
ATOM 1809 N N . MET A 1 216 ? 3.672 10.642 6.095 1.00 93.06 216 MET A N 1
ATOM 1810 C CA . MET A 1 216 ? 5.032 11.075 6.426 1.00 93.06 216 MET A CA 1
ATOM 1811 C C . MET A 1 216 ? 5.232 11.181 7.945 1.00 93.06 216 MET A C 1
ATOM 1813 O O . MET A 1 216 ? 6.249 10.740 8.484 1.00 93.06 216 MET A O 1
ATOM 1817 N N . GLY A 1 217 ? 4.249 11.737 8.662 1.00 96.00 217 GLY A N 1
ATOM 1818 C CA . GLY A 1 217 ? 4.292 11.873 10.121 1.00 96.00 217 GLY A CA 1
ATOM 1819 C C . GLY A 1 217 ? 4.364 10.527 10.850 1.00 96.00 217 GLY A C 1
ATOM 1820 O O . GLY A 1 217 ? 5.165 10.367 11.771 1.00 96.00 217 GLY A O 1
ATOM 1821 N N . LEU A 1 218 ? 3.578 9.547 10.407 1.00 97.00 218 LEU A N 1
ATOM 1822 C CA . LEU A 1 218 ? 3.559 8.180 10.916 1.00 97.00 218 LEU A CA 1
ATOM 1823 C C . LEU A 1 218 ? 4.908 7.511 10.665 1.00 97.00 218 LEU A C 1
ATOM 1825 O O . LEU A 1 218 ? 5.515 7.022 11.614 1.00 97.00 218 LEU A O 1
ATOM 1829 N N . SER A 1 219 ? 5.426 7.574 9.436 1.00 95.12 219 SER A N 1
ATOM 1830 C CA . SER A 1 219 ? 6.735 7.001 9.098 1.00 95.12 219 SER A CA 1
ATOM 1831 C C . SER A 1 219 ? 7.867 7.590 9.946 1.00 95.12 219 SER A C 1
ATOM 1833 O O . SER A 1 219 ? 8.694 6.847 10.473 1.00 95.12 219 SER A O 1
ATOM 1835 N N . LYS A 1 220 ? 7.870 8.910 10.183 1.00 96.12 220 LYS A N 1
ATOM 1836 C CA . LYS A 1 220 ? 8.830 9.565 11.094 1.00 96.12 220 LYS A CA 1
ATOM 1837 C C . LYS A 1 220 ? 8.720 9.045 12.526 1.00 96.12 220 LYS A C 1
ATOM 1839 O O . LYS A 1 220 ? 9.735 8.848 13.191 1.00 96.12 220 LYS A O 1
ATOM 1844 N N . VAL A 1 221 ? 7.504 8.833 13.025 1.00 97.81 221 VAL A N 1
ATOM 1845 C CA . VAL A 1 221 ? 7.276 8.306 14.378 1.00 97.81 221 VAL A CA 1
ATOM 1846 C C . VAL A 1 221 ? 7.685 6.840 14.486 1.00 97.81 221 VAL A C 1
ATOM 1848 O O . VAL A 1 221 ? 8.249 6.473 15.515 1.00 97.81 221 VAL A O 1
ATOM 1851 N N . LEU A 1 222 ? 7.454 6.032 13.450 1.00 97.75 222 LEU A N 1
ATOM 1852 C CA . LEU A 1 222 ? 7.846 4.622 13.387 1.00 97.75 222 LEU A CA 1
ATOM 1853 C C . LEU A 1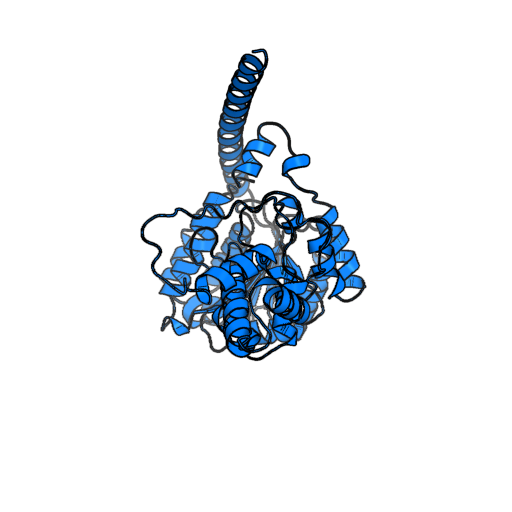 222 ? 9.372 4.475 13.375 1.00 97.75 222 LEU A C 1
ATOM 1855 O O . LEU A 1 222 ? 9.911 3.857 14.286 1.00 97.75 222 LEU A O 1
ATOM 1859 N N . LYS A 1 223 ? 10.071 5.171 12.467 1.00 96.38 223 LYS A N 1
ATOM 1860 C CA . LYS A 1 223 ? 11.550 5.224 12.405 1.00 96.38 223 LYS A CA 1
ATOM 1861 C C . LYS A 1 223 ? 12.196 5.666 13.713 1.00 96.38 223 LYS A C 1
ATOM 1863 O O . LYS A 1 223 ? 13.269 5.221 14.082 1.00 96.38 223 LYS A O 1
ATOM 1868 N N . ARG A 1 224 ? 11.524 6.549 14.449 1.00 97.38 224 ARG A N 1
ATOM 1869 C CA . ARG A 1 224 ? 11.971 7.003 15.769 1.00 97.38 224 ARG A CA 1
ATOM 1870 C C . ARG A 1 224 ? 11.584 6.044 16.896 1.00 97.38 224 ARG A C 1
ATOM 1872 O O . ARG A 1 224 ? 12.036 6.245 18.015 1.00 97.38 224 ARG A O 1
ATOM 1879 N N . SER A 1 225 ? 10.663 5.116 16.683 1.00 98.00 225 SER A N 1
ATOM 1880 C CA . SER A 1 225 ? 10.159 4.216 17.728 1.00 98.00 225 SER A CA 1
ATOM 1881 C C . SER A 1 225 ? 10.919 2.906 17.810 1.00 98.00 225 SER A C 1
ATOM 1883 O O . SER A 1 225 ? 10.838 2.268 18.860 1.00 98.00 225 SER A O 1
ATOM 1885 N N . VAL A 1 226 ? 11.613 2.531 16.741 1.00 98.19 226 VAL A N 1
ATOM 1886 C CA . VAL A 1 226 ? 12.342 1.271 16.682 1.00 98.19 226 VAL A CA 1
ATOM 1887 C C . VAL A 1 226 ? 13.616 1.262 17.524 1.00 98.19 226 VAL A C 1
ATOM 1889 O O . VAL A 1 226 ? 14.112 2.325 17.910 1.00 98.19 226 VAL A O 1
ATOM 1892 N N . SER A 1 227 ? 14.112 0.067 17.838 1.00 97.25 227 SER A N 1
ATOM 1893 C CA . SER A 1 227 ? 15.371 -0.164 18.555 1.00 97.25 227 SER A CA 1
ATOM 1894 C C . SER A 1 227 ? 16.598 0.277 17.752 1.00 97.25 227 SER A C 1
ATOM 1896 O O . SER A 1 227 ? 17.480 0.924 18.314 1.00 97.25 227 SER A O 1
ATOM 1898 N N . SER A 1 228 ? 16.625 -0.005 16.450 1.00 96.62 228 SER A N 1
ATOM 1899 C CA . SER A 1 228 ? 17.696 0.375 15.524 1.00 96.62 228 SER A CA 1
ATOM 1900 C C . SER A 1 228 ? 17.142 0.651 14.116 1.00 96.62 228 SER A C 1
ATOM 1902 O O . SER A 1 228 ? 16.034 0.210 13.796 1.00 96.62 228 SER A O 1
ATOM 1904 N N . PRO A 1 229 ? 17.850 1.422 13.263 1.00 94.38 229 PRO A N 1
ATOM 1905 C CA . PRO A 1 229 ? 17.343 1.817 11.945 1.00 94.38 229 PRO A CA 1
ATOM 1906 C C . PRO A 1 229 ? 16.967 0.651 11.021 1.00 94.38 229 PRO A C 1
ATOM 1908 O O . PRO A 1 229 ? 16.013 0.774 10.259 1.00 94.38 229 PRO A O 1
ATOM 1911 N N . ASP A 1 230 ? 17.671 -0.474 11.119 1.00 94.69 230 ASP A N 1
ATOM 1912 C CA . ASP A 1 230 ? 17.452 -1.697 10.340 1.00 94.69 230 ASP A CA 1
ATOM 1913 C C . ASP A 1 230 ? 16.187 -2.473 10.749 1.00 94.69 230 ASP A C 1
ATOM 1915 O O . ASP A 1 230 ? 15.774 -3.384 10.033 1.00 94.69 230 ASP A O 1
ATOM 1919 N N . MET A 1 231 ? 15.535 -2.101 11.857 1.00 98.00 231 MET A N 1
ATOM 1920 C CA . MET A 1 231 ? 14.265 -2.693 12.304 1.00 98.00 231 MET A CA 1
ATOM 1921 C C . MET A 1 231 ? 13.030 -2.046 11.661 1.00 98.00 231 MET A C 1
ATOM 1923 O O . MET A 1 231 ? 11.900 -2.423 11.987 1.00 98.00 231 MET A O 1
ATOM 1927 N N . VAL A 1 232 ? 13.229 -1.085 10.752 1.00 97.38 232 VAL A N 1
ATOM 1928 C CA . VAL A 1 232 ? 12.201 -0.586 9.829 1.00 97.38 232 VAL A CA 1
ATOM 1929 C C . VAL A 1 232 ? 12.602 -0.941 8.408 1.00 97.38 232 VAL A C 1
ATOM 1931 O O . VAL A 1 232 ? 13.653 -0.505 7.952 1.00 97.38 232 VAL A O 1
ATOM 1934 N N . ASP A 1 233 ? 11.737 -1.649 7.691 1.00 96.94 233 ASP A N 1
ATOM 1935 C CA . ASP A 1 233 ? 11.968 -1.992 6.285 1.00 96.94 233 ASP A CA 1
ATOM 1936 C C . ASP A 1 233 ? 10.652 -1.999 5.487 1.00 96.94 233 ASP A C 1
ATOM 1938 O O . ASP A 1 233 ? 9.561 -1.810 6.046 1.00 96.94 233 ASP A O 1
ATOM 1942 N N . ALA A 1 234 ? 10.746 -2.222 4.180 1.00 97.56 234 ALA A N 1
ATOM 1943 C CA . ALA A 1 234 ? 9.629 -2.574 3.318 1.00 97.56 234 ALA A CA 1
ATOM 1944 C C . ALA A 1 234 ? 9.828 -3.966 2.700 1.00 97.56 234 ALA A C 1
ATOM 1946 O O . ALA A 1 234 ? 10.911 -4.303 2.230 1.00 97.56 234 ALA A O 1
ATOM 1947 N N . LEU A 1 235 ? 8.761 -4.764 2.642 1.00 97.88 235 LEU A N 1
ATOM 1948 C CA . LEU A 1 235 ? 8.807 -6.128 2.110 1.00 97.88 235 LEU A CA 1
ATOM 1949 C C . LEU A 1 235 ? 9.231 -6.157 0.634 1.00 97.88 235 LEU A C 1
ATOM 1951 O O . LEU A 1 235 ? 9.949 -7.064 0.221 1.00 97.88 235 LEU A O 1
ATOM 1955 N N . TYR A 1 236 ? 8.826 -5.149 -0.141 1.00 97.56 236 TYR A N 1
ATOM 1956 C CA . TYR A 1 236 ? 9.236 -4.933 -1.532 1.00 97.56 236 TYR A CA 1
ATOM 1957 C C . TYR A 1 236 ? 10.158 -3.711 -1.651 1.00 97.56 236 TYR A C 1
ATOM 1959 O O . TYR A 1 236 ? 9.982 -2.869 -2.535 1.00 97.56 236 TYR A O 1
ATOM 1967 N N . SER A 1 237 ? 11.119 -3.587 -0.728 1.00 96.81 237 SER A N 1
ATOM 1968 C CA . SER A 1 237 ? 12.065 -2.469 -0.702 1.00 96.81 237 SER A CA 1
ATOM 1969 C C . SER A 1 237 ? 12.914 -2.378 -1.966 1.00 96.81 237 SER A C 1
ATOM 1971 O O . SER A 1 237 ? 13.129 -3.354 -2.692 1.00 96.81 237 SER A O 1
ATOM 1973 N N . THR A 1 238 ? 13.448 -1.188 -2.211 1.00 95.81 238 THR A N 1
ATOM 1974 C CA . THR A 1 238 ? 14.418 -0.959 -3.289 1.00 95.81 238 THR A CA 1
ATOM 1975 C C . THR A 1 238 ? 15.648 -1.859 -3.151 1.00 95.81 238 THR A C 1
ATOM 1977 O O . THR A 1 238 ? 16.120 -2.391 -4.151 1.00 95.81 238 THR A O 1
ATOM 1980 N N . ASN A 1 239 ? 16.127 -2.099 -1.926 1.00 94.88 239 ASN A N 1
ATOM 1981 C CA . ASN A 1 239 ? 17.263 -2.993 -1.681 1.00 94.88 239 ASN A CA 1
ATOM 1982 C C . ASN A 1 239 ? 16.959 -4.431 -2.117 1.00 94.88 239 ASN A C 1
ATOM 1984 O O . ASN A 1 239 ? 17.790 -5.065 -2.768 1.00 94.88 239 ASN A O 1
ATOM 1988 N N . ARG A 1 240 ? 15.755 -4.932 -1.801 1.00 96.38 240 ARG A N 1
ATOM 1989 C CA . ARG A 1 240 ? 15.297 -6.238 -2.284 1.00 96.38 240 ARG A CA 1
ATOM 1990 C C . ARG A 1 240 ? 15.233 -6.259 -3.807 1.00 96.38 240 ARG A C 1
ATOM 1992 O O . ARG A 1 240 ? 15.796 -7.162 -4.409 1.00 96.38 240 ARG A O 1
ATOM 1999 N N . PHE A 1 241 ? 14.593 -5.265 -4.425 1.00 97.62 241 PHE A N 1
ATOM 2000 C CA . PHE A 1 241 ? 14.475 -5.205 -5.882 1.00 97.62 241 PHE A CA 1
ATOM 2001 C C . PHE A 1 241 ? 15.840 -5.195 -6.575 1.00 97.62 241 PHE A C 1
ATOM 2003 O O . PHE A 1 241 ? 16.041 -5.975 -7.498 1.00 97.62 241 PHE A O 1
ATOM 2010 N N . MET A 1 242 ? 16.785 -4.377 -6.100 1.00 96.88 242 MET A N 1
ATOM 2011 C CA . MET A 1 242 ? 18.149 -4.305 -6.634 1.00 96.88 242 MET A CA 1
ATOM 2012 C C . MET A 1 242 ? 18.850 -5.666 -6.583 1.00 96.88 242 MET A C 1
ATOM 2014 O O . MET A 1 242 ? 19.409 -6.105 -7.584 1.00 96.88 242 MET A O 1
ATOM 2018 N N . ARG A 1 243 ? 18.779 -6.363 -5.445 1.00 96.75 243 ARG A N 1
ATOM 2019 C CA . ARG A 1 243 ? 19.349 -7.708 -5.312 1.00 96.75 243 ARG A CA 1
ATOM 2020 C C . ARG A 1 243 ? 18.656 -8.707 -6.240 1.00 96.75 243 ARG A C 1
ATOM 2022 O O . ARG A 1 243 ? 19.324 -9.508 -6.887 1.00 96.75 243 ARG A O 1
ATOM 2029 N N . ASP A 1 244 ? 17.329 -8.682 -6.298 1.00 97.00 244 ASP A N 1
ATOM 2030 C CA . ASP A 1 244 ? 16.554 -9.669 -7.046 1.00 97.00 244 ASP A CA 1
ATOM 2031 C C . ASP A 1 244 ? 16.742 -9.472 -8.573 1.00 97.00 244 ASP A C 1
ATOM 2033 O O . ASP A 1 244 ? 16.913 -10.451 -9.296 1.00 97.00 244 ASP A O 1
ATOM 2037 N N . ILE A 1 245 ? 16.806 -8.230 -9.082 1.00 96.69 245 ILE A N 1
ATOM 2038 C CA . ILE A 1 245 ? 16.985 -7.936 -10.524 1.00 96.69 245 ILE A CA 1
ATOM 2039 C C . ILE A 1 245 ? 18.421 -8.173 -11.023 1.00 96.69 245 ILE A C 1
ATOM 2041 O O . ILE A 1 245 ? 18.640 -8.495 -12.196 1.00 96.69 245 ILE A O 1
ATOM 2045 N N . GLN A 1 246 ? 19.416 -8.044 -10.140 1.00 94.38 246 GLN A N 1
ATOM 2046 C CA . GLN A 1 246 ? 20.804 -8.404 -10.445 1.00 94.38 246 GLN A CA 1
ATOM 2047 C C . GLN A 1 246 ? 20.956 -9.905 -10.708 1.00 94.38 246 GLN A C 1
ATOM 2049 O O . GLN A 1 246 ? 21.760 -10.293 -11.548 1.00 94.38 246 GLN A O 1
ATOM 2054 N N . ASN A 1 247 ? 20.152 -10.731 -10.033 1.00 93.50 247 ASN A N 1
ATOM 2055 C CA . ASN A 1 247 ? 20.277 -12.189 -10.053 1.00 93.50 247 ASN A CA 1
ATOM 2056 C C . ASN A 1 247 ? 19.176 -12.899 -10.861 1.00 93.50 247 ASN A C 1
ATOM 2058 O O . ASN A 1 247 ? 19.115 -14.126 -10.855 1.00 93.50 247 ASN A O 1
ATOM 2062 N N . SER A 1 248 ? 18.288 -12.158 -11.532 1.00 95.50 248 SER A N 1
ATOM 2063 C CA . SER A 1 248 ? 17.177 -12.729 -12.300 1.00 95.50 248 SER A CA 1
ATOM 2064 C C . SER A 1 248 ? 17.028 -12.052 -13.659 1.00 95.50 248 SER A C 1
ATOM 2066 O O . SER A 1 248 ? 16.670 -10.875 -13.754 1.00 95.50 248 SER A O 1
ATOM 2068 N N . ASP A 1 249 ? 17.286 -12.815 -14.721 1.00 92.69 249 ASP A N 1
ATOM 2069 C CA . ASP A 1 249 ? 17.064 -12.369 -16.100 1.00 92.69 249 ASP A CA 1
ATOM 2070 C C . ASP A 1 249 ? 15.572 -12.243 -16.418 1.00 92.69 249 ASP A C 1
ATOM 2072 O O . ASP A 1 249 ? 15.174 -11.315 -17.118 1.00 92.69 249 ASP A O 1
ATOM 2076 N N . ASP A 1 250 ? 14.742 -13.111 -15.835 1.00 94.81 250 ASP A N 1
ATOM 2077 C CA . ASP A 1 250 ? 13.284 -13.029 -15.928 1.00 94.81 250 ASP A CA 1
ATOM 2078 C C . ASP A 1 250 ? 12.758 -11.719 -15.320 1.00 94.81 250 ASP A C 1
ATOM 2080 O O . ASP A 1 250 ? 11.997 -10.996 -15.962 1.00 94.81 250 ASP A O 1
ATOM 2084 N N . LEU A 1 251 ? 13.228 -11.336 -14.126 1.00 96.12 251 LEU A N 1
ATOM 2085 C CA . LEU A 1 251 ? 12.813 -10.077 -13.504 1.00 96.12 251 LEU A CA 1
ATOM 2086 C C . LEU A 1 251 ? 13.321 -8.860 -14.285 1.00 96.12 251 LEU A C 1
ATOM 2088 O O . LEU A 1 251 ? 12.585 -7.879 -14.425 1.00 96.12 251 LEU A O 1
ATOM 2092 N N . LEU A 1 252 ? 14.552 -8.906 -14.804 1.00 95.19 252 LEU A N 1
ATOM 2093 C CA . LEU A 1 252 ? 15.085 -7.840 -15.651 1.00 95.19 252 LEU A CA 1
ATOM 2094 C C . LEU A 1 252 ? 14.219 -7.666 -16.900 1.00 95.19 252 LEU A C 1
ATOM 2096 O O . LEU A 1 252 ? 13.777 -6.560 -17.207 1.00 95.19 252 LEU A O 1
ATOM 2100 N N . ASP A 1 253 ? 13.920 -8.754 -17.589 1.00 93.75 253 ASP A N 1
ATOM 2101 C CA . ASP A 1 253 ? 13.108 -8.731 -18.790 1.00 93.75 253 ASP A CA 1
ATOM 2102 C C . ASP A 1 253 ? 11.660 -8.268 -18.518 1.00 93.75 253 ASP A C 1
ATOM 2104 O O . ASP A 1 253 ? 11.169 -7.350 -19.190 1.00 93.75 253 ASP A O 1
ATOM 2108 N N . ILE A 1 254 ? 11.012 -8.792 -17.473 1.00 93.31 254 ILE A N 1
ATOM 2109 C CA . ILE A 1 254 ? 9.678 -8.356 -17.041 1.00 93.31 254 ILE A CA 1
ATOM 2110 C C . ILE A 1 254 ? 9.683 -6.875 -16.674 1.00 93.31 254 ILE A C 1
ATOM 2112 O O . ILE A 1 254 ? 8.752 -6.153 -17.037 1.00 93.31 254 ILE A O 1
ATOM 2116 N N . SER A 1 255 ? 10.730 -6.383 -16.008 1.00 94.44 255 SER A N 1
ATOM 2117 C CA . SER A 1 255 ? 10.837 -4.966 -15.653 1.00 94.44 255 SER A CA 1
ATOM 2118 C C . SER A 1 255 ? 10.878 -4.052 -16.884 1.00 94.44 255 SER A C 1
ATOM 2120 O O . SER A 1 255 ? 10.385 -2.924 -16.822 1.00 94.44 255 SER A O 1
ATOM 2122 N N . ILE A 1 256 ? 11.421 -4.532 -18.009 1.00 92.81 256 ILE A N 1
ATOM 2123 C CA . ILE A 1 256 ? 11.477 -3.807 -19.285 1.00 92.81 256 ILE A CA 1
ATOM 2124 C C . ILE A 1 256 ? 10.121 -3.892 -19.994 1.00 92.81 256 ILE A C 1
ATOM 2126 O O . ILE A 1 256 ? 9.516 -2.862 -20.305 1.00 92.81 256 ILE A O 1
ATOM 2130 N N . ARG A 1 257 ? 9.599 -5.110 -20.197 1.00 91.00 257 ARG A N 1
ATOM 2131 C CA . ARG A 1 257 ? 8.307 -5.364 -20.868 1.00 91.00 257 ARG A CA 1
ATOM 2132 C C . ARG A 1 257 ? 7.153 -4.644 -20.192 1.00 91.00 257 ARG A C 1
ATOM 2134 O O . ARG A 1 257 ? 6.333 -3.973 -20.831 1.00 91.00 257 ARG A O 1
ATOM 2141 N N . ASN A 1 258 ? 7.108 -4.764 -18.872 1.00 92.75 258 ASN A N 1
ATOM 2142 C CA . ASN A 1 258 ? 6.013 -4.284 -18.052 1.00 92.75 258 ASN A CA 1
ATOM 2143 C C . ASN A 1 258 ? 6.280 -2.905 -17.443 1.00 92.75 258 ASN A C 1
ATOM 2145 O O . ASN A 1 258 ? 5.520 -2.463 -16.579 1.00 92.75 258 ASN A O 1
ATOM 2149 N N . ALA A 1 259 ? 7.293 -2.186 -17.941 1.00 92.06 259 ALA A N 1
ATOM 2150 C CA . ALA A 1 259 ? 7.517 -0.794 -17.587 1.00 92.06 259 ALA A CA 1
ATOM 2151 C C . ALA A 1 259 ? 6.254 0.046 -17.841 1.00 92.06 259 ALA A C 1
ATOM 2153 O O . ALA A 1 259 ? 5.546 -0.124 -18.847 1.00 92.06 259 ALA A O 1
ATOM 2154 N N . ARG A 1 260 ? 5.987 0.972 -16.917 1.00 94.19 260 ARG A N 1
ATOM 2155 C CA . ARG A 1 260 ? 4.869 1.911 -17.002 1.00 94.19 260 ARG A CA 1
ATOM 2156 C C . ARG A 1 260 ? 5.031 2.824 -18.213 1.00 94.19 260 ARG A C 1
ATOM 2158 O O . ARG A 1 260 ? 6.069 3.456 -18.403 1.00 94.19 260 ARG A O 1
ATOM 2165 N N . THR A 1 261 ? 3.973 2.941 -19.002 1.00 92.50 261 THR A N 1
ATOM 2166 C CA . THR A 1 261 ? 3.976 3.645 -20.288 1.00 92.50 261 THR A CA 1
ATOM 2167 C C . THR A 1 261 ? 3.258 4.986 -20.246 1.00 92.50 261 THR A C 1
ATOM 2169 O O . THR A 1 261 ? 3.603 5.866 -21.034 1.00 92.50 261 THR A O 1
ATOM 2172 N N . CYS A 1 262 ? 2.310 5.208 -19.328 1.00 92.19 262 CYS A N 1
ATOM 2173 C CA . CYS A 1 262 ? 1.580 6.475 -19.259 1.00 92.19 262 CYS A CA 1
ATOM 2174 C C . CYS A 1 262 ? 2.510 7.693 -19.089 1.00 92.19 262 CYS A C 1
ATOM 2176 O O . CYS A 1 262 ? 3.445 7.678 -18.289 1.00 92.19 262 CYS A O 1
ATOM 2178 N N . SER A 1 263 ? 2.248 8.775 -19.819 1.00 91.25 263 SER A N 1
ATOM 2179 C CA . SER A 1 263 ? 3.048 10.011 -19.801 1.00 91.25 263 SER A CA 1
ATOM 2180 C C . SER A 1 263 ? 2.399 11.169 -19.044 1.00 91.25 263 SER A C 1
ATOM 2182 O O . SER A 1 263 ? 2.974 12.250 -18.998 1.00 91.25 263 SER A O 1
ATOM 2184 N N . LEU A 1 264 ? 1.212 10.973 -18.459 1.00 90.50 264 LEU A N 1
ATOM 2185 C CA . LEU A 1 264 ? 0.475 12.056 -17.794 1.00 90.50 264 LEU A CA 1
ATOM 2186 C C . LEU A 1 264 ? 1.120 12.509 -16.476 1.00 90.50 264 LEU A C 1
ATOM 2188 O O . LEU A 1 264 ? 0.871 13.630 -16.037 1.00 90.50 264 LEU A O 1
ATOM 2192 N N . VAL A 1 265 ? 1.934 11.653 -15.853 1.00 89.25 265 VAL A N 1
ATOM 2193 C CA . VAL A 1 265 ? 2.774 12.006 -14.703 1.00 89.25 265 VAL A CA 1
ATOM 2194 C C . VAL A 1 265 ? 4.239 12.040 -15.119 1.00 89.25 265 VAL A C 1
ATOM 2196 O O . VAL A 1 265 ? 4.715 11.146 -15.825 1.00 89.25 265 VAL A O 1
ATOM 2199 N N . ASP A 1 266 ? 4.950 13.060 -14.643 1.00 89.62 266 ASP A N 1
ATOM 2200 C CA . ASP A 1 266 ? 6.353 13.326 -14.971 1.00 89.62 266 ASP A CA 1
ATOM 2201 C C . ASP A 1 266 ? 7.308 12.497 -14.098 1.00 89.62 266 ASP A C 1
ATOM 2203 O O . ASP A 1 266 ? 8.151 13.003 -13.363 1.00 89.62 266 ASP A O 1
ATOM 2207 N N . TRP A 1 267 ? 7.095 11.183 -14.096 1.00 91.88 267 TRP A N 1
ATOM 2208 C CA . TRP A 1 267 ? 7.977 10.226 -13.436 1.00 91.88 267 TRP A CA 1
ATOM 2209 C C . TRP A 1 267 ? 8.881 9.575 -14.474 1.00 91.88 267 TRP A C 1
ATOM 2211 O O . TRP A 1 267 ? 8.430 9.237 -15.577 1.00 91.88 267 TRP A O 1
ATOM 2221 N N . LYS A 1 268 ? 10.143 9.352 -14.093 1.00 90.44 268 LYS A N 1
ATOM 2222 C CA . LYS A 1 268 ? 11.123 8.598 -14.874 1.00 90.44 268 LYS A CA 1
ATOM 2223 C C . LYS A 1 268 ? 10.521 7.267 -15.326 1.00 90.44 268 LYS A C 1
ATOM 2225 O O . LYS A 1 268 ? 9.833 6.582 -14.571 1.00 90.44 268 LYS A O 1
ATOM 2230 N N . ARG A 1 269 ? 10.755 6.917 -16.585 1.00 89.38 269 ARG A N 1
ATOM 2231 C CA . ARG A 1 269 ? 10.317 5.667 -17.211 1.00 89.38 269 ARG A CA 1
ATOM 2232 C C . ARG A 1 269 ? 11.477 5.107 -18.006 1.00 89.38 269 ARG A C 1
ATOM 2234 O O . ARG A 1 269 ? 12.274 5.876 -18.544 1.00 89.38 269 ARG A O 1
ATOM 2241 N N . LEU A 1 270 ? 11.532 3.787 -18.110 1.00 85.19 270 LEU A N 1
ATOM 2242 C CA . LEU A 1 270 ? 12.423 3.151 -19.060 1.00 85.19 270 LEU A CA 1
ATOM 2243 C C . LEU A 1 270 ? 11.927 3.423 -20.485 1.00 85.19 270 LEU A C 1
ATOM 2245 O O . LEU A 1 270 ? 10.743 3.278 -20.788 1.00 85.19 270 LEU A O 1
ATOM 2249 N N . SER A 1 271 ? 12.845 3.804 -21.363 1.00 83.56 271 SER A N 1
ATOM 2250 C CA . SER A 1 271 ? 12.629 3.870 -22.805 1.00 83.56 271 SER A CA 1
ATOM 2251 C C . SER A 1 271 ? 13.892 3.425 -23.536 1.00 83.56 271 SER A C 1
ATOM 2253 O O . SER A 1 271 ? 14.998 3.603 -23.025 1.00 83.56 271 SER A O 1
ATOM 2255 N N . ALA A 1 272 ? 13.739 2.898 -24.751 1.00 79.94 272 ALA A N 1
ATOM 2256 C CA . ALA A 1 272 ? 14.869 2.564 -25.619 1.00 79.94 272 ALA A CA 1
ATOM 2257 C C . ALA A 1 272 ? 15.837 3.755 -25.764 1.00 79.94 272 ALA A C 1
ATOM 2259 O O . ALA A 1 272 ? 17.041 3.609 -25.578 1.00 79.94 272 ALA A O 1
ATOM 2260 N N . LYS A 1 273 ? 15.287 4.963 -25.961 1.00 80.25 273 LYS A N 1
ATOM 2261 C CA . LYS A 1 273 ? 16.058 6.209 -26.020 1.00 80.25 273 LYS A CA 1
ATOM 2262 C C . LYS A 1 273 ? 16.856 6.475 -24.742 1.00 80.25 273 LYS A C 1
ATOM 2264 O O . LYS A 1 273 ? 18.047 6.727 -24.824 1.00 80.25 273 LYS A O 1
ATOM 2269 N N . SER A 1 274 ? 16.234 6.387 -23.562 1.00 80.12 274 SER A N 1
ATOM 2270 C CA . SER A 1 274 ? 16.951 6.640 -22.302 1.00 80.12 274 SER A CA 1
ATOM 2271 C C . SER A 1 274 ? 18.078 5.638 -22.051 1.00 80.12 274 SER A C 1
ATOM 2273 O O . SER A 1 274 ? 19.074 5.998 -21.435 1.00 80.12 274 SER A O 1
ATOM 2275 N N . VAL A 1 275 ? 17.923 4.394 -22.518 1.00 80.75 275 VAL A N 1
ATOM 2276 C CA . VAL A 1 275 ? 18.975 3.376 -22.419 1.00 80.75 275 VAL A CA 1
ATOM 2277 C C . VAL A 1 275 ? 20.115 3.674 -23.395 1.00 80.75 275 VAL A C 1
ATOM 2279 O O . VAL A 1 275 ? 21.274 3.617 -22.992 1.00 80.75 275 VAL A O 1
ATOM 2282 N N . LEU A 1 276 ? 19.806 4.049 -24.641 1.00 78.88 276 LEU A N 1
ATOM 2283 C CA . LEU A 1 276 ? 20.806 4.483 -25.622 1.00 78.88 276 LEU A CA 1
ATOM 2284 C C . LEU A 1 276 ? 21.583 5.709 -25.133 1.00 78.88 276 LEU A C 1
ATOM 2286 O O . LEU A 1 276 ? 22.807 5.669 -25.082 1.00 78.88 276 LEU A O 1
ATOM 2290 N N . ASP A 1 277 ? 20.883 6.759 -24.698 1.00 79.31 277 ASP A N 1
ATOM 2291 C CA . ASP A 1 277 ? 21.493 7.994 -24.195 1.00 79.31 277 ASP A CA 1
ATOM 2292 C C . ASP A 1 277 ? 22.425 7.720 -23.003 1.00 79.31 277 ASP A C 1
ATOM 2294 O O . ASP A 1 277 ? 23.487 8.332 -22.888 1.00 79.31 277 ASP A O 1
ATOM 2298 N N . ALA A 1 278 ? 22.036 6.809 -22.104 1.00 81.31 278 ALA A N 1
ATOM 2299 C CA . ALA A 1 278 ? 22.872 6.398 -20.981 1.00 81.31 278 ALA A CA 1
ATOM 2300 C C . ALA A 1 278 ? 24.090 5.586 -21.446 1.00 81.31 278 ALA A C 1
ATOM 2302 O O . ALA A 1 278 ? 25.201 5.853 -21.002 1.00 81.31 278 ALA A O 1
ATOM 2303 N N . SER A 1 279 ? 23.902 4.660 -22.388 1.00 76.50 279 SER A N 1
ATOM 2304 C CA . SER A 1 279 ? 24.981 3.826 -22.932 1.00 76.50 279 SER A CA 1
ATOM 2305 C C . SER A 1 279 ? 26.037 4.669 -23.649 1.00 76.50 279 SER A C 1
ATOM 2307 O O . SER A 1 279 ? 27.228 4.500 -23.401 1.00 76.50 279 SER A O 1
ATOM 2309 N N . LEU A 1 280 ? 25.607 5.637 -24.468 1.00 77.06 280 LEU A N 1
ATOM 2310 C CA . LEU A 1 280 ? 26.491 6.595 -25.136 1.00 77.06 280 LEU A CA 1
ATOM 2311 C C . LEU A 1 280 ? 27.317 7.392 -24.119 1.00 77.06 280 LEU A C 1
ATOM 2313 O O . LEU A 1 280 ? 28.527 7.510 -24.267 1.00 77.06 280 LEU A O 1
ATOM 2317 N N . LYS A 1 281 ? 26.680 7.908 -23.060 1.00 79.62 281 LYS A N 1
ATOM 2318 C CA . LYS A 1 281 ? 27.364 8.692 -22.018 1.00 79.62 281 LYS A CA 1
ATOM 2319 C C . LYS A 1 281 ? 28.332 7.870 -21.169 1.00 79.62 281 LYS A C 1
ATOM 2321 O O . LYS A 1 281 ? 29.324 8.422 -20.706 1.00 79.62 281 LYS A O 1
ATOM 2326 N N . SER A 1 282 ? 28.016 6.603 -20.912 1.00 77.88 282 SER A N 1
ATOM 2327 C CA . SER A 1 282 ? 28.793 5.745 -20.013 1.00 77.88 282 SER A CA 1
ATOM 2328 C C . SER A 1 282 ? 29.954 5.034 -20.703 1.00 77.88 282 SER A C 1
ATOM 2330 O O . SER A 1 282 ? 30.977 4.820 -20.061 1.00 77.88 282 SER A O 1
ATOM 2332 N N . PHE A 1 283 ? 29.807 4.665 -21.980 1.00 75.00 283 PHE A N 1
ATOM 2333 C CA . PHE A 1 283 ? 30.764 3.788 -22.665 1.00 75.00 283 PHE A CA 1
ATOM 2334 C C . PHE A 1 283 ? 31.456 4.414 -23.881 1.00 75.00 283 PHE A C 1
ATOM 2336 O O . PHE A 1 283 ? 32.455 3.863 -24.338 1.00 75.00 283 PHE A O 1
ATOM 2343 N N . ILE A 1 284 ? 30.981 5.550 -24.409 1.00 69.75 284 ILE A N 1
ATOM 2344 C CA . ILE A 1 284 ? 31.663 6.244 -25.509 1.00 69.75 284 ILE A CA 1
ATOM 2345 C C . ILE A 1 284 ? 32.459 7.432 -24.969 1.00 69.75 284 ILE A C 1
ATOM 2347 O O . ILE A 1 284 ? 31.900 8.397 -24.451 1.00 69.75 284 ILE A O 1
ATOM 2351 N N . ALA A 1 285 ? 33.774 7.393 -25.180 1.00 58.78 285 ALA A N 1
ATOM 2352 C CA . ALA A 1 285 ? 34.663 8.539 -25.032 1.00 58.78 285 ALA A CA 1
ATOM 2353 C C . ALA A 1 285 ? 35.154 8.999 -26.418 1.00 58.78 285 ALA A C 1
ATOM 2355 O O . ALA A 1 285 ? 35.397 8.157 -27.289 1.00 58.78 285 ALA A O 1
ATOM 2356 N N . PRO A 1 286 ? 35.319 10.312 -26.659 1.00 57.34 286 PRO A N 1
ATOM 2357 C CA . PRO A 1 286 ? 35.913 10.785 -27.901 1.00 57.34 286 PRO A CA 1
ATOM 2358 C C . PRO A 1 286 ? 37.347 10.254 -28.023 1.00 57.34 286 PRO A C 1
ATOM 2360 O O . PRO A 1 286 ? 38.167 10.431 -27.126 1.00 57.34 286 PRO A O 1
ATOM 2363 N N . LYS A 1 287 ? 37.651 9.600 -29.151 1.00 49.22 287 LYS A N 1
ATOM 2364 C CA . LYS A 1 287 ? 38.960 8.973 -29.414 1.00 49.22 287 LYS A CA 1
ATOM 2365 C C . LYS A 1 287 ? 40.102 9.996 -29.573 1.00 49.22 287 LYS A C 1
ATOM 2367 O O . LYS A 1 287 ? 41.265 9.617 -29.503 1.00 49.22 287 LYS A O 1
ATOM 2372 N N . TYR A 1 288 ? 39.771 11.279 -29.751 1.00 44.12 288 TYR A N 1
ATOM 2373 C CA . TYR A 1 288 ? 40.702 12.407 -29.832 1.00 44.12 288 TYR A CA 1
ATOM 2374 C C . TYR A 1 288 ? 40.070 13.659 -29.197 1.00 44.12 288 TYR A C 1
ATOM 2376 O O . TYR A 1 288 ? 38.884 13.917 -29.408 1.00 44.12 288 TYR A O 1
ATOM 2384 N N . GLU A 1 289 ? 40.851 14.463 -28.463 1.00 42.50 289 GLU A N 1
ATOM 2385 C CA . GLU A 1 289 ? 40.449 15.823 -28.076 1.00 42.50 289 GLU A CA 1
ATOM 2386 C C . GLU A 1 289 ? 40.370 16.700 -29.332 1.00 42.50 289 GLU A C 1
ATOM 2388 O O . GLU A 1 289 ? 41.345 17.320 -29.758 1.00 42.50 289 GLU A O 1
ATOM 2393 N N . THR A 1 290 ? 39.196 16.792 -29.948 1.00 39.00 290 THR A N 1
ATOM 2394 C CA . THR A 1 290 ? 38.939 17.873 -30.896 1.00 39.00 290 THR A CA 1
ATOM 2395 C C . THR A 1 290 ? 38.805 19.173 -30.112 1.00 39.00 290 THR A C 1
ATOM 2397 O O . THR A 1 290 ? 37.734 19.494 -29.588 1.00 39.00 290 THR A O 1
ATOM 2400 N N . ARG A 1 291 ? 39.897 19.948 -30.047 1.00 40.53 291 ARG A N 1
ATOM 2401 C CA . ARG A 1 291 ? 39.820 21.398 -29.833 1.00 40.53 291 ARG A CA 1
ATOM 2402 C C . ARG A 1 291 ? 38.844 21.964 -30.866 1.00 40.53 291 ARG A C 1
ATOM 2404 O O . ARG A 1 291 ? 39.166 22.045 -32.044 1.00 40.53 291 ARG A O 1
ATOM 2411 N N . GLY A 1 292 ? 37.662 22.354 -30.399 1.00 42.62 292 GLY A N 1
ATOM 2412 C CA . GLY A 1 292 ? 36.708 23.151 -31.163 1.00 42.62 292 GLY A CA 1
ATOM 2413 C C . GLY A 1 292 ? 35.815 22.366 -32.120 1.00 42.62 292 GLY A C 1
ATOM 2414 O O . GLY A 1 292 ? 35.960 22.481 -33.327 1.00 42.62 292 GLY A O 1
ATOM 2415 N N . ALA A 1 293 ? 34.815 21.666 -31.591 1.00 34.00 293 ALA A N 1
ATOM 2416 C CA . ALA A 1 293 ? 33.520 21.541 -32.259 1.00 34.00 293 ALA A CA 1
ATOM 2417 C C . ALA A 1 293 ? 32.462 21.124 -31.234 1.00 34.00 293 ALA A C 1
ATOM 2419 O O . ALA A 1 293 ? 32.473 20.009 -30.719 1.00 34.00 293 ALA A O 1
ATOM 2420 N N . GLN A 1 294 ? 31.526 22.027 -30.940 1.00 38.38 294 GLN A N 1
ATOM 2421 C CA . GLN A 1 294 ? 30.237 21.665 -30.360 1.00 38.38 294 GLN A CA 1
ATOM 2422 C C . GLN A 1 294 ? 29.503 20.778 -31.370 1.00 38.38 294 GLN A C 1
ATOM 2424 O O . GLN A 1 294 ? 28.760 21.266 -32.220 1.00 38.38 294 GLN A O 1
ATOM 2429 N N . ALA A 1 295 ? 29.717 19.468 -31.283 1.00 35.75 295 ALA A N 1
ATOM 2430 C CA . ALA A 1 295 ? 28.867 18.494 -31.942 1.00 35.75 295 ALA A CA 1
ATOM 2431 C C . ALA A 1 295 ? 27.518 18.485 -31.211 1.00 35.75 295 ALA A C 1
ATOM 2433 O O . ALA A 1 295 ? 27.295 17.748 -30.250 1.00 35.75 295 ALA A O 1
ATOM 2434 N N . LYS A 1 296 ? 26.618 19.373 -31.644 1.00 36.44 296 LYS A N 1
ATOM 2435 C CA . LYS A 1 296 ? 25.185 19.192 -31.433 1.00 36.44 296 LYS A CA 1
ATOM 2436 C C . LYS A 1 296 ? 24.811 17.847 -32.046 1.00 36.44 296 LYS A C 1
ATOM 2438 O O . LYS A 1 296 ? 24.877 17.681 -33.260 1.00 36.44 296 LYS A O 1
ATOM 2443 N N . VAL A 1 297 ? 24.412 16.906 -31.201 1.00 40.06 297 VAL A N 1
ATOM 2444 C CA . VAL A 1 297 ? 23.722 15.687 -31.623 1.00 40.06 297 VAL A CA 1
ATOM 2445 C C . VAL A 1 297 ? 22.291 16.086 -31.999 1.00 40.06 297 VAL A C 1
ATOM 2447 O O . VAL A 1 297 ? 21.351 15.872 -31.242 1.00 40.06 297 VAL A O 1
ATOM 2450 N N . ASP A 1 298 ? 22.149 16.750 -33.144 1.00 37.34 298 ASP A N 1
ATOM 2451 C CA . ASP A 1 298 ? 20.884 16.916 -33.857 1.00 37.34 298 ASP A CA 1
ATOM 2452 C C . ASP A 1 298 ? 20.898 15.914 -35.018 1.00 37.34 298 ASP A C 1
ATOM 2454 O O . ASP A 1 298 ? 21.201 16.249 -36.160 1.00 37.34 298 ASP A O 1
ATOM 2458 N N . ALA A 1 299 ? 20.614 14.647 -34.712 1.00 36.56 299 ALA A N 1
ATOM 2459 C CA . ALA A 1 299 ? 20.213 13.681 -35.728 1.00 36.56 299 ALA A CA 1
ATOM 2460 C C . ALA A 1 299 ? 18.704 13.855 -35.949 1.00 36.56 299 ALA A C 1
ATOM 2462 O O . ALA A 1 299 ? 17.870 13.293 -35.236 1.00 36.56 299 ALA A O 1
ATOM 2463 N N . THR A 1 300 ? 18.345 14.733 -36.882 1.00 42.78 300 THR A N 1
ATOM 2464 C CA . THR A 1 300 ? 16.963 14.997 -37.281 1.00 42.78 300 THR A CA 1
ATOM 2465 C C . THR A 1 300 ? 16.496 14.019 -38.368 1.00 42.78 300 THR A C 1
ATOM 2467 O O . THR A 1 300 ? 17.059 13.951 -39.451 1.00 42.78 300 THR A O 1
ATOM 2470 N N . LEU A 1 301 ? 15.385 13.333 -38.077 1.00 39.47 301 LEU A N 1
ATOM 2471 C CA . LEU A 1 301 ? 14.327 12.860 -38.990 1.00 39.47 301 LEU A CA 1
ATOM 2472 C C . LEU A 1 301 ? 14.565 11.768 -40.061 1.00 39.47 301 LEU A C 1
ATOM 2474 O O . LEU A 1 301 ? 13.556 11.249 -40.534 1.00 39.47 301 LEU A O 1
ATOM 2478 N N . GLU A 1 302 ? 15.779 11.318 -40.391 1.00 36.72 302 GLU A N 1
ATOM 2479 C CA . GLU A 1 302 ? 15.954 10.178 -41.334 1.00 36.72 302 GLU A CA 1
ATOM 2480 C C . GLU A 1 302 ? 15.811 8.773 -40.692 1.00 36.72 302 GLU A C 1
ATOM 2482 O O . GLU A 1 302 ? 15.700 7.768 -41.391 1.00 36.72 302 GLU A O 1
ATOM 2487 N N . GLU A 1 303 ? 15.722 8.665 -39.360 1.00 46.28 303 GLU A N 1
ATOM 2488 C CA . GLU A 1 303 ? 15.754 7.378 -38.630 1.00 46.28 303 GLU A CA 1
ATOM 2489 C C . GLU A 1 303 ? 14.431 6.579 -38.586 1.00 46.28 303 GLU A C 1
ATOM 2491 O O . GLU A 1 303 ? 14.407 5.450 -38.093 1.00 46.28 303 GLU A O 1
ATOM 2496 N N . LEU A 1 304 ? 13.321 7.115 -39.103 1.00 41.84 304 LEU A N 1
ATOM 2497 C CA . LEU A 1 304 ? 11.989 6.500 -38.953 1.00 41.84 304 LEU A CA 1
ATOM 2498 C C . LEU A 1 304 ? 11.767 5.215 -39.782 1.00 41.84 304 LEU A C 1
ATOM 2500 O O . LEU A 1 304 ? 10.811 4.492 -39.502 1.00 41.84 304 LEU A O 1
ATOM 2504 N N . ASN A 1 305 ? 12.649 4.894 -40.739 1.00 41.59 305 ASN A N 1
ATOM 2505 C CA . ASN A 1 305 ? 12.581 3.668 -41.555 1.00 41.59 305 ASN A CA 1
ATOM 2506 C C . ASN A 1 305 ? 13.290 2.442 -40.933 1.00 41.59 305 ASN A C 1
ATOM 2508 O O . ASN A 1 305 ? 13.186 1.345 -41.477 1.00 41.59 305 ASN A O 1
ATOM 2512 N N . HIS A 1 306 ? 13.947 2.584 -39.774 1.00 52.75 306 HIS A N 1
ATOM 2513 C CA . HIS A 1 306 ? 14.646 1.495 -39.068 1.00 52.75 306 HIS A CA 1
ATOM 2514 C C . HIS A 1 306 ? 14.174 1.354 -37.610 1.00 52.75 306 HIS A C 1
ATOM 2516 O O . HIS A 1 306 ? 14.972 1.329 -36.673 1.00 52.75 306 HIS A O 1
ATOM 2522 N N . ASN A 1 307 ? 12.860 1.290 -37.386 1.00 55.38 307 ASN A N 1
ATOM 2523 C CA . ASN A 1 307 ? 12.320 1.097 -36.040 1.00 55.38 307 ASN A CA 1
ATOM 2524 C C . ASN A 1 307 ? 12.458 -0.370 -35.608 1.00 55.38 307 ASN A C 1
ATOM 2526 O O . ASN A 1 307 ? 11.816 -1.251 -36.175 1.00 55.38 307 ASN A O 1
ATOM 2530 N N . MET A 1 308 ? 13.257 -0.626 -34.570 1.00 56.41 308 MET A N 1
ATOM 2531 C CA . MET A 1 308 ? 13.362 -1.942 -33.939 1.00 56.41 308 MET A CA 1
ATOM 2532 C C . MET A 1 308 ? 12.445 -2.026 -32.713 1.00 56.41 308 MET A C 1
ATOM 2534 O O . MET A 1 308 ? 12.427 -1.127 -31.867 1.00 56.41 308 MET A O 1
ATOM 2538 N N . PHE A 1 309 ? 11.675 -3.109 -32.599 1.00 61.59 309 PHE A N 1
ATOM 2539 C CA . PHE A 1 309 ? 10.834 -3.355 -31.429 1.00 61.59 309 PHE A CA 1
ATOM 2540 C C . PHE A 1 309 ? 11.686 -3.821 -30.241 1.00 61.59 309 PHE A C 1
ATOM 2542 O O . PHE A 1 309 ? 12.312 -4.876 -30.285 1.00 61.59 309 PHE A O 1
ATOM 2549 N N . VAL A 1 310 ? 11.674 -3.048 -29.154 1.00 68.38 310 VAL A N 1
ATOM 2550 C CA . VAL A 1 310 ? 12.388 -3.377 -27.913 1.00 68.38 310 VAL A CA 1
ATOM 2551 C C . VAL A 1 310 ? 11.385 -3.901 -26.894 1.00 68.38 310 VAL A C 1
ATOM 2553 O O . VAL A 1 310 ? 10.771 -3.141 -26.147 1.00 68.38 310 VAL A O 1
ATOM 2556 N N . GLY A 1 311 ? 11.193 -5.217 -26.908 1.00 66.56 311 GLY A N 1
ATOM 2557 C CA . GLY A 1 311 ? 10.209 -5.914 -26.083 1.00 66.56 311 GLY A CA 1
ATOM 2558 C C . GLY A 1 311 ? 10.792 -6.684 -24.903 1.00 66.56 311 GLY A C 1
ATOM 2559 O O . GLY A 1 311 ? 10.149 -7.614 -24.452 1.00 66.56 311 GLY A O 1
ATOM 2560 N N . GLY A 1 312 ? 12.005 -6.386 -24.442 1.00 79.06 312 GLY A N 1
ATOM 2561 C CA . GLY A 1 312 ? 12.679 -7.171 -23.403 1.00 79.06 312 GLY A CA 1
ATOM 2562 C C . GLY A 1 312 ? 14.178 -6.906 -23.371 1.00 79.06 312 GLY A C 1
ATOM 2563 O O . GLY A 1 312 ? 14.672 -6.072 -24.135 1.00 79.06 312 GLY A O 1
ATOM 2564 N N . TYR A 1 313 ? 14.909 -7.617 -22.510 1.00 83.12 313 TYR A N 1
ATOM 2565 C CA . TYR A 1 313 ? 16.352 -7.385 -22.363 1.00 83.12 313 TYR A CA 1
ATOM 2566 C C . TYR A 1 313 ? 17.130 -7.724 -23.641 1.00 83.12 313 TYR A C 1
ATOM 2568 O O . TYR A 1 313 ? 17.995 -6.953 -24.046 1.00 83.12 313 TYR A O 1
ATOM 2576 N N . GLN A 1 314 ? 16.763 -8.802 -24.343 1.00 81.94 314 GLN A N 1
ATOM 2577 C CA . GLN A 1 314 ? 17.395 -9.149 -25.620 1.00 81.94 314 GLN A CA 1
ATOM 2578 C C . GLN A 1 314 ? 17.247 -8.025 -26.656 1.00 81.94 314 GLN A C 1
ATOM 2580 O O . GLN A 1 314 ? 18.240 -7.592 -27.222 1.00 81.94 314 GLN A O 1
ATOM 2585 N N . GLY A 1 315 ? 16.047 -7.454 -26.805 1.00 78.31 315 GLY A N 1
ATOM 2586 C CA . GLY A 1 315 ? 15.837 -6.323 -27.713 1.00 78.31 315 GLY A CA 1
ATOM 2587 C C . GLY A 1 315 ? 16.612 -5.062 -27.306 1.00 78.31 315 GLY A C 1
ATOM 2588 O O . GLY A 1 315 ? 16.990 -4.272 -28.164 1.00 78.31 315 GLY A O 1
ATOM 2589 N N . VAL A 1 316 ? 16.883 -4.861 -26.009 1.00 78.50 316 VAL A N 1
ATOM 2590 C CA . VAL A 1 316 ? 17.771 -3.781 -25.543 1.00 78.50 316 VAL A CA 1
ATOM 2591 C C . VAL A 1 316 ? 19.219 -4.057 -25.951 1.00 78.50 316 VAL A C 1
ATOM 2593 O O . VAL A 1 316 ? 19.890 -3.145 -26.434 1.00 78.50 316 VAL A O 1
ATOM 2596 N N . LYS A 1 317 ? 19.692 -5.300 -25.800 1.00 82.38 317 LYS A N 1
ATOM 2597 C CA . LYS A 1 317 ? 21.033 -5.702 -26.247 1.00 82.38 317 LYS A CA 1
ATOM 2598 C C . LYS A 1 317 ? 21.196 -5.498 -27.747 1.00 82.38 317 LYS A C 1
ATOM 2600 O O . LYS A 1 317 ? 22.154 -4.848 -28.155 1.00 82.38 317 LYS A O 1
ATOM 2605 N N . ASP A 1 318 ? 20.240 -5.973 -28.540 1.00 80.94 318 ASP A N 1
ATOM 2606 C CA . ASP A 1 318 ? 20.261 -5.850 -30.000 1.00 80.94 318 ASP A CA 1
ATOM 2607 C C . ASP A 1 318 ? 20.289 -4.373 -30.427 1.00 80.94 318 ASP A C 1
ATOM 2609 O O . ASP A 1 318 ? 21.013 -3.998 -31.348 1.00 80.94 318 ASP A O 1
ATOM 2613 N N . LEU A 1 319 ? 19.576 -3.507 -29.695 1.00 79.94 319 LEU A N 1
ATOM 2614 C CA . LEU A 1 319 ? 19.527 -2.070 -29.962 1.00 79.94 319 LEU A CA 1
ATOM 2615 C C . LEU A 1 319 ? 20.894 -1.427 -29.746 1.00 79.94 319 LEU A C 1
ATOM 2617 O O . LEU A 1 319 ? 21.369 -0.681 -30.600 1.00 79.94 319 LEU A O 1
ATOM 2621 N N . ILE A 1 320 ? 21.508 -1.699 -28.593 1.00 76.31 320 ILE A N 1
ATOM 2622 C CA . ILE A 1 320 ? 22.813 -1.147 -28.226 1.00 76.31 320 ILE A CA 1
ATOM 2623 C C . ILE A 1 320 ? 23.889 -1.686 -29.172 1.00 76.31 320 ILE A C 1
ATOM 2625 O O . ILE A 1 320 ? 24.692 -0.910 -29.687 1.00 76.31 320 ILE A O 1
ATOM 2629 N N . ARG A 1 321 ? 23.866 -2.991 -29.458 1.00 77.31 321 ARG A N 1
ATOM 2630 C CA . ARG A 1 321 ? 24.799 -3.642 -30.381 1.00 77.31 321 ARG A CA 1
ATOM 2631 C C . ARG A 1 321 ? 24.712 -3.040 -31.781 1.00 77.31 321 ARG A C 1
ATOM 2633 O O . ARG A 1 321 ? 25.735 -2.702 -32.340 1.00 77.31 321 ARG A O 1
ATOM 2640 N N . HIS A 1 322 ? 23.514 -2.810 -32.316 1.00 76.56 322 HIS A N 1
ATOM 2641 C CA . HIS A 1 322 ? 23.361 -2.242 -33.659 1.00 76.56 322 HIS A CA 1
ATOM 2642 C C . HIS A 1 322 ? 23.691 -0.737 -33.737 1.00 76.56 322 HIS A C 1
ATOM 2644 O O . HIS A 1 322 ? 24.094 -0.247 -34.791 1.00 76.56 322 HIS A O 1
ATOM 2650 N N . LYS A 1 323 ? 23.447 0.043 -32.675 1.00 73.25 323 LYS A N 1
ATOM 2651 C CA . LYS A 1 323 ? 23.536 1.518 -32.728 1.00 73.25 323 LYS A CA 1
ATOM 2652 C C . LYS A 1 323 ? 24.822 2.109 -32.144 1.00 73.25 323 LYS A C 1
ATOM 2654 O O . LYS A 1 323 ? 25.110 3.263 -32.447 1.00 73.25 323 LYS A O 1
ATOM 2659 N N . ILE A 1 324 ? 25.544 1.388 -31.283 1.00 69.19 324 ILE A N 1
ATOM 2660 C CA . ILE A 1 324 ? 26.625 1.961 -30.455 1.00 69.19 324 ILE A CA 1
ATOM 2661 C C . ILE A 1 324 ? 27.965 1.254 -30.668 1.00 69.19 324 ILE A C 1
ATOM 2663 O O . ILE A 1 324 ? 28.986 1.928 -30.787 1.00 69.19 324 ILE A O 1
ATOM 2667 N N . PHE A 1 325 ? 27.983 -0.078 -30.699 1.00 66.00 325 PHE A N 1
ATOM 2668 C CA . PHE A 1 325 ? 29.223 -0.856 -30.730 1.00 66.00 325 PHE A CA 1
ATOM 2669 C C . PHE A 1 325 ? 29.393 -1.589 -32.063 1.00 66.00 325 PHE A C 1
ATOM 2671 O O . PHE A 1 325 ? 28.419 -1.985 -32.687 1.00 66.00 325 PHE A O 1
ATOM 2678 N N . ASN A 1 326 ? 30.639 -1.822 -32.471 1.00 64.12 326 ASN A N 1
ATOM 2679 C CA . ASN A 1 326 ? 30.937 -2.917 -33.393 1.00 64.12 326 ASN A CA 1
ATOM 2680 C C . ASN A 1 326 ? 31.066 -4.194 -32.547 1.00 64.12 326 ASN A C 1
ATOM 2682 O O . ASN A 1 326 ? 31.474 -4.106 -31.389 1.00 64.12 326 ASN A O 1
ATOM 2686 N N . ASP A 1 327 ? 30.738 -5.364 -33.100 1.00 58.34 327 ASP A N 1
ATOM 2687 C CA . ASP A 1 327 ? 30.631 -6.640 -32.363 1.00 58.34 327 ASP A CA 1
ATOM 2688 C C . ASP A 1 327 ? 31.802 -6.970 -31.413 1.00 58.34 327 ASP A C 1
ATOM 2690 O O . ASP A 1 327 ? 31.599 -7.642 -30.405 1.00 58.34 327 ASP A O 1
ATOM 2694 N N . GLU A 1 328 ? 33.006 -6.465 -31.686 1.00 58.91 328 GLU A N 1
ATOM 2695 C CA . GLU A 1 328 ? 34.221 -6.709 -30.900 1.00 58.91 328 GLU A CA 1
ATOM 2696 C C . GLU A 1 328 ? 34.329 -5.907 -29.584 1.00 58.91 328 GLU A C 1
ATOM 2698 O O . GLU A 1 328 ? 35.117 -6.282 -28.719 1.00 58.91 328 GLU A O 1
ATOM 2703 N N . SER A 1 329 ? 33.568 -4.819 -29.389 1.00 65.25 329 SER A N 1
ATOM 2704 C CA . SER A 1 329 ? 33.660 -3.952 -28.191 1.00 65.25 329 SER A CA 1
ATOM 2705 C C . SER A 1 329 ? 32.468 -4.051 -27.231 1.00 65.25 329 SER A C 1
ATOM 2707 O O . SER A 1 329 ? 32.369 -3.288 -26.268 1.00 65.25 329 SER A O 1
ATOM 2709 N N . PHE A 1 330 ? 31.559 -4.996 -27.474 1.00 71.44 330 PHE A N 1
ATOM 2710 C CA . PHE A 1 330 ? 30.338 -5.179 -26.696 1.00 71.44 330 PHE A CA 1
ATOM 2711 C C . PHE A 1 330 ? 30.577 -6.072 -25.465 1.00 71.44 330 PHE A C 1
ATOM 2713 O O . PHE A 1 330 ? 30.648 -7.295 -25.577 1.00 71.44 330 PHE A O 1
ATOM 2720 N N . GLU A 1 331 ? 30.649 -5.481 -24.268 1.00 79.50 331 GLU A N 1
ATOM 2721 C CA . GLU A 1 331 ? 30.685 -6.238 -23.009 1.00 79.50 331 GLU A CA 1
ATOM 2722 C C . GLU A 1 331 ? 29.275 -6.375 -22.409 1.00 79.50 331 GLU A C 1
ATOM 2724 O O . GLU A 1 331 ? 28.707 -5.433 -21.847 1.00 79.50 331 GLU A O 1
ATOM 2729 N N . GLU A 1 332 ? 28.704 -7.580 -22.496 1.00 80.75 332 GLU A N 1
ATOM 2730 C CA . GLU A 1 332 ? 27.321 -7.849 -22.079 1.00 80.75 332 GLU A CA 1
ATOM 2731 C C . GLU A 1 332 ? 27.068 -7.555 -20.593 1.00 80.75 332 GLU A C 1
ATOM 2733 O O . GLU A 1 332 ? 26.007 -7.039 -20.236 1.00 80.75 332 GLU A O 1
ATOM 2738 N N . LYS A 1 333 ? 28.049 -7.834 -19.726 1.00 86.44 333 LYS A N 1
ATOM 2739 C CA . LYS A 1 333 ? 27.938 -7.582 -18.285 1.00 86.44 333 LYS A CA 1
ATOM 2740 C C . LYS A 1 333 ? 27.789 -6.090 -17.981 1.00 86.44 333 LYS A C 1
ATOM 2742 O O . LYS A 1 333 ? 26.876 -5.706 -17.256 1.00 86.44 333 LYS A O 1
ATOM 2747 N N . SER A 1 334 ? 28.623 -5.254 -18.594 1.00 84.25 334 SER A N 1
ATOM 2748 C CA . SER A 1 334 ? 28.594 -3.799 -18.420 1.00 84.25 334 SER A CA 1
ATOM 2749 C C . SER A 1 334 ? 27.253 -3.196 -18.859 1.00 84.25 334 SER A C 1
ATOM 2751 O O . SER A 1 334 ? 26.687 -2.339 -18.175 1.00 84.25 334 SER A O 1
ATOM 2753 N N . ILE A 1 335 ? 26.673 -3.699 -19.954 1.00 83.94 335 ILE A N 1
ATOM 2754 C CA . ILE A 1 335 ? 25.338 -3.284 -20.414 1.00 83.94 335 ILE A CA 1
ATOM 2755 C C . ILE A 1 335 ? 24.250 -3.751 -19.453 1.00 83.94 335 ILE A C 1
ATOM 2757 O O . ILE A 1 335 ? 23.343 -2.977 -19.133 1.00 83.94 335 ILE A O 1
ATOM 2761 N N . ARG A 1 336 ? 24.347 -4.987 -18.955 1.00 90.06 336 ARG A N 1
ATOM 2762 C CA . ARG A 1 336 ? 23.412 -5.509 -17.957 1.00 90.06 336 ARG A CA 1
ATOM 2763 C C . ARG A 1 336 ? 23.392 -4.619 -16.719 1.00 90.06 336 ARG A C 1
ATOM 2765 O O . ARG A 1 336 ? 22.314 -4.212 -16.286 1.00 90.06 336 ARG A O 1
ATOM 2772 N N . ASP A 1 337 ? 24.564 -4.284 -16.191 1.00 90.69 337 ASP A N 1
ATOM 2773 C CA . ASP A 1 337 ? 24.720 -3.461 -14.991 1.00 90.69 337 ASP A CA 1
ATOM 2774 C C . ASP A 1 337 ? 24.162 -2.044 -15.198 1.00 90.69 337 ASP A C 1
ATOM 2776 O O . ASP A 1 337 ? 23.483 -1.505 -14.313 1.00 90.69 337 ASP A O 1
ATOM 2780 N N . LEU A 1 338 ? 24.346 -1.460 -16.389 1.00 89.62 338 LEU A N 1
ATOM 2781 C CA . LEU A 1 338 ? 23.748 -0.171 -16.744 1.00 89.62 338 LEU A CA 1
ATOM 2782 C C . LEU A 1 338 ? 22.213 -0.239 -16.775 1.00 89.62 338 LEU A C 1
ATOM 2784 O O . LEU A 1 338 ? 21.543 0.609 -16.180 1.00 89.62 338 LEU A O 1
ATOM 2788 N N . VAL A 1 339 ? 21.639 -1.239 -17.452 1.00 91.00 339 VAL A N 1
ATOM 2789 C CA . VAL A 1 339 ? 20.177 -1.389 -17.553 1.00 91.00 339 VAL A CA 1
ATOM 2790 C C . VAL A 1 339 ? 19.567 -1.654 -16.176 1.00 91.00 339 VAL A C 1
ATOM 2792 O O . VAL A 1 339 ? 18.559 -1.034 -15.831 1.00 91.00 339 VAL A O 1
ATOM 2795 N N . VAL A 1 340 ? 20.198 -2.501 -15.358 1.00 93.88 340 VAL A N 1
ATOM 2796 C CA . VAL A 1 340 ? 19.809 -2.725 -13.957 1.00 93.88 340 VAL A CA 1
ATOM 2797 C C . VAL A 1 340 ? 19.810 -1.414 -13.175 1.00 93.88 340 VAL A C 1
ATOM 2799 O O . VAL A 1 340 ? 18.821 -1.108 -12.511 1.00 93.88 340 VAL A O 1
ATOM 2802 N N . SER A 1 341 ? 20.870 -0.612 -13.289 1.00 93.06 341 SER A N 1
ATOM 2803 C CA . SER A 1 341 ? 20.981 0.671 -12.583 1.00 93.06 341 SER A CA 1
ATOM 2804 C C . SER A 1 341 ? 19.845 1.625 -12.963 1.00 93.06 341 SER A C 1
ATOM 2806 O O . SER A 1 341 ? 19.175 2.179 -12.089 1.00 93.06 341 SER A O 1
ATOM 2808 N N . ILE A 1 342 ? 19.539 1.743 -14.261 1.00 92.69 342 ILE A N 1
ATOM 2809 C CA . ILE A 1 342 ? 18.407 2.550 -14.745 1.00 92.69 342 ILE A CA 1
ATOM 2810 C C . ILE A 1 342 ? 17.087 2.041 -14.156 1.00 92.69 342 ILE A C 1
ATOM 2812 O O . ILE A 1 342 ? 16.254 2.848 -13.737 1.00 92.69 342 ILE A O 1
ATOM 2816 N N . GLN A 1 343 ? 16.886 0.724 -14.105 1.00 94.62 343 GLN A N 1
ATOM 2817 C CA . GLN A 1 343 ? 15.657 0.137 -13.574 1.00 94.62 343 GLN A CA 1
ATOM 2818 C C . GLN A 1 343 ? 15.506 0.340 -12.070 1.00 94.62 343 GLN A C 1
ATOM 2820 O O . GLN A 1 343 ? 14.399 0.617 -11.613 1.00 94.62 343 GLN A O 1
ATOM 2825 N N . VAL A 1 344 ? 16.592 0.282 -11.299 1.00 95.44 344 VAL A N 1
ATOM 2826 C CA . VAL A 1 344 ? 16.569 0.615 -9.866 1.00 95.44 344 VAL A CA 1
ATOM 2827 C C . VAL A 1 344 ? 16.182 2.083 -9.664 1.00 95.44 344 VAL A C 1
ATOM 2829 O O . VAL A 1 344 ? 15.307 2.380 -8.851 1.00 95.44 344 VAL A O 1
ATOM 2832 N N . GLU A 1 345 ? 16.724 3.008 -10.457 1.00 94.06 345 GLU A N 1
ATOM 2833 C CA . GLU A 1 345 ? 16.335 4.424 -10.392 1.00 94.06 345 GLU A CA 1
ATOM 2834 C C . GLU A 1 345 ? 14.861 4.653 -10.773 1.00 94.06 345 GLU A C 1
ATOM 2836 O O . GLU A 1 345 ? 14.154 5.442 -10.137 1.00 94.06 345 GLU A O 1
ATOM 2841 N N . VAL A 1 346 ? 14.366 3.947 -11.796 1.00 94.12 346 VAL A N 1
ATOM 2842 C CA . VAL A 1 346 ? 12.941 3.946 -12.170 1.00 94.12 346 VAL A CA 1
ATOM 2843 C C . VAL A 1 346 ? 12.092 3.408 -11.016 1.00 94.12 346 VAL A C 1
ATOM 2845 O O . VAL A 1 346 ? 11.059 4.001 -10.697 1.00 94.12 346 VAL A O 1
ATOM 2848 N N . TYR A 1 347 ? 12.542 2.345 -10.348 1.00 95.25 347 TYR A N 1
ATOM 2849 C CA . TYR A 1 347 ? 11.849 1.727 -9.220 1.00 95.25 347 TYR A CA 1
ATOM 2850 C C . TYR A 1 347 ? 11.718 2.675 -8.018 1.00 95.25 347 TYR A C 1
ATOM 2852 O O . TYR A 1 347 ? 10.674 2.701 -7.360 1.00 95.25 347 TYR A O 1
ATOM 2860 N N . MET A 1 348 ? 12.734 3.514 -7.797 1.00 93.81 348 MET A N 1
ATOM 2861 C CA . MET A 1 348 ? 12.784 4.555 -6.763 1.00 93.81 348 MET A CA 1
ATOM 2862 C C . MET A 1 348 ? 12.041 5.848 -7.128 1.00 93.81 348 MET A C 1
ATOM 2864 O O . MET A 1 348 ? 12.069 6.808 -6.360 1.00 93.81 348 MET A O 1
ATOM 2868 N N . THR A 1 349 ? 11.391 5.933 -8.288 1.00 92.81 349 THR A N 1
ATOM 2869 C CA . THR A 1 349 ? 10.747 7.180 -8.713 1.00 92.81 349 THR A CA 1
ATOM 2870 C C . THR A 1 349 ? 9.280 7.243 -8.291 1.00 92.81 349 THR A C 1
ATOM 2872 O O . THR A 1 349 ? 8.476 6.365 -8.606 1.00 92.81 349 THR A O 1
ATOM 2875 N N . GLY A 1 350 ? 8.895 8.340 -7.633 1.00 92.12 350 GLY A N 1
ATOM 2876 C CA . GLY A 1 350 ? 7.502 8.604 -7.280 1.00 92.12 350 GLY A CA 1
ATOM 2877 C C . GLY A 1 350 ? 6.956 7.615 -6.248 1.00 92.12 350 GLY A C 1
ATOM 2878 O O . GLY A 1 350 ? 7.606 7.298 -5.250 1.00 92.12 350 GLY A O 1
ATOM 2879 N N . SER A 1 351 ? 5.730 7.138 -6.465 1.00 93.44 351 SER A N 1
ATOM 2880 C CA . SER A 1 351 ? 5.109 6.128 -5.605 1.00 93.44 351 SER A CA 1
ATOM 2881 C C . SER A 1 351 ? 5.380 4.725 -6.144 1.00 93.44 351 SER A C 1
ATOM 2883 O O . SER A 1 351 ? 4.811 4.351 -7.168 1.00 93.44 351 SER A O 1
ATOM 2885 N N . GLN A 1 352 ? 6.180 3.930 -5.425 1.00 94.75 352 GLN A N 1
ATOM 2886 C CA . GLN A 1 352 ? 6.653 2.608 -5.864 1.00 94.75 352 GLN A CA 1
ATOM 2887 C C . GLN A 1 352 ? 5.514 1.683 -6.318 1.00 94.75 352 GLN A C 1
ATOM 2889 O O . GLN A 1 352 ? 5.595 1.094 -7.393 1.00 94.75 352 GLN A O 1
ATOM 2894 N N . ILE A 1 353 ? 4.418 1.615 -5.551 1.00 96.06 353 ILE A N 1
ATOM 2895 C CA . ILE A 1 353 ? 3.258 0.766 -5.870 1.00 96.06 353 ILE A CA 1
ATOM 2896 C C . ILE A 1 353 ? 2.514 1.192 -7.146 1.00 96.06 353 ILE A C 1
ATOM 2898 O O . ILE A 1 353 ? 1.879 0.366 -7.794 1.00 96.06 353 ILE A O 1
ATOM 2902 N N . HIS A 1 354 ? 2.585 2.468 -7.529 1.00 96.12 354 HIS A N 1
ATOM 2903 C CA . HIS A 1 354 ? 1.991 2.941 -8.779 1.00 96.12 354 HIS A CA 1
ATOM 2904 C C . HIS A 1 354 ? 2.992 2.868 -9.935 1.00 96.12 354 HIS A C 1
ATOM 2906 O O . HIS A 1 354 ? 2.637 2.468 -11.035 1.00 96.12 354 HIS A O 1
ATOM 2912 N N . GLN A 1 355 ? 4.247 3.249 -9.704 1.00 95.44 355 GLN A N 1
ATOM 2913 C CA . GLN A 1 355 ? 5.285 3.265 -10.730 1.00 95.44 355 GLN A CA 1
ATOM 2914 C C . GLN A 1 355 ? 5.599 1.852 -11.237 1.00 95.44 355 GLN A C 1
ATOM 2916 O O . GLN A 1 355 ? 5.774 1.661 -12.438 1.00 95.44 355 GLN A O 1
ATOM 2921 N N . ASN A 1 356 ? 5.606 0.867 -10.335 1.00 96.50 356 ASN A N 1
ATOM 2922 C CA . ASN A 1 356 ? 6.100 -0.483 -10.598 1.00 96.50 356 ASN A CA 1
ATOM 2923 C C . ASN A 1 356 ? 5.014 -1.554 -10.441 1.00 96.50 356 ASN A C 1
ATOM 2925 O O . ASN A 1 356 ? 5.341 -2.707 -10.193 1.00 96.50 356 ASN A O 1
ATOM 2929 N N . ALA A 1 357 ? 3.729 -1.200 -10.558 1.00 96.94 357 ALA A N 1
ATOM 2930 C CA . ALA A 1 357 ? 2.610 -2.093 -10.232 1.00 96.94 357 ALA A CA 1
ATOM 2931 C C . ALA A 1 357 ? 2.720 -3.484 -10.884 1.00 96.94 357 ALA A C 1
ATOM 2933 O O . ALA A 1 357 ? 2.577 -4.497 -10.209 1.00 96.94 357 ALA A O 1
ATOM 2934 N N . ALA A 1 358 ? 3.027 -3.538 -12.182 1.00 96.81 358 ALA A N 1
ATOM 2935 C CA . ALA A 1 358 ? 3.141 -4.799 -12.909 1.00 96.81 358 ALA A CA 1
ATOM 2936 C C . ALA A 1 358 ? 4.384 -5.612 -12.502 1.00 96.81 358 ALA A C 1
ATOM 2938 O O . ALA A 1 358 ? 4.315 -6.834 -12.456 1.00 96.81 358 ALA A O 1
ATOM 2939 N N . VAL A 1 359 ? 5.495 -4.948 -12.167 1.00 97.19 359 VAL A N 1
ATOM 2940 C CA . VAL A 1 359 ? 6.723 -5.601 -11.679 1.00 97.19 359 VAL A CA 1
ATOM 2941 C C . VAL A 1 359 ? 6.526 -6.126 -10.257 1.00 97.19 359 VAL A C 1
ATOM 2943 O O . VAL A 1 359 ? 6.922 -7.240 -9.946 1.00 97.19 359 VAL A O 1
ATOM 2946 N N . LEU A 1 360 ? 5.850 -5.363 -9.400 1.00 97.75 360 LEU A N 1
ATOM 2947 C CA . LEU A 1 360 ? 5.544 -5.756 -8.026 1.00 97.75 360 LEU A CA 1
ATOM 2948 C C . LEU A 1 360 ? 4.633 -6.985 -7.963 1.00 97.75 360 LEU A C 1
ATOM 2950 O O . LEU A 1 360 ? 4.883 -7.874 -7.154 1.00 97.75 360 LEU A O 1
ATOM 2954 N N . ILE A 1 361 ? 3.615 -7.063 -8.827 1.00 97.56 361 ILE A N 1
ATOM 2955 C CA . ILE A 1 361 ? 2.755 -8.253 -8.950 1.00 97.56 361 ILE A CA 1
ATOM 2956 C C . ILE A 1 361 ? 3.579 -9.475 -9.364 1.00 97.56 361 ILE A C 1
ATOM 2958 O O . ILE A 1 361 ? 3.391 -10.553 -8.800 1.00 97.56 361 ILE A O 1
ATOM 2962 N N . HIS A 1 362 ? 4.526 -9.304 -10.291 1.00 96.69 362 HIS A N 1
ATOM 2963 C CA . HIS A 1 362 ? 5.450 -10.369 -10.690 1.00 96.69 362 HIS A CA 1
ATOM 2964 C C . HIS A 1 362 ? 6.345 -10.826 -9.535 1.00 96.69 362 HIS A C 1
ATOM 2966 O O . HIS A 1 362 ? 6.504 -12.020 -9.309 1.00 96.69 362 HIS A O 1
ATOM 2972 N N . MET A 1 363 ? 6.847 -9.883 -8.730 1.00 97.19 363 MET A N 1
ATOM 2973 C CA . MET A 1 363 ? 7.600 -10.168 -7.500 1.00 97.19 363 MET A CA 1
ATOM 2974 C C . MET A 1 363 ? 6.740 -10.794 -6.384 1.00 97.19 363 MET A C 1
ATOM 2976 O O . MET A 1 363 ? 7.269 -11.161 -5.332 1.00 97.19 363 MET A O 1
ATOM 2980 N N . GLY A 1 364 ? 5.423 -10.896 -6.581 1.00 97.06 364 GLY A N 1
ATOM 2981 C CA . GLY A 1 364 ? 4.484 -11.546 -5.671 1.00 97.06 364 GLY A CA 1
ATOM 2982 C C . GLY A 1 364 ? 3.706 -10.607 -4.748 1.00 97.06 364 GLY A C 1
ATOM 2983 O O . GLY A 1 364 ? 3.057 -11.104 -3.835 1.00 97.06 364 GLY A O 1
ATOM 2984 N N . LEU A 1 365 ? 3.759 -9.280 -4.931 1.00 98.06 365 LEU A N 1
ATOM 2985 C CA . LEU A 1 365 ? 2.953 -8.339 -4.139 1.00 98.06 365 LEU A CA 1
ATOM 2986 C C . LEU A 1 365 ? 1.474 -8.495 -4.521 1.00 98.06 365 LEU A C 1
ATOM 2988 O O . LEU A 1 365 ? 1.120 -8.141 -5.643 1.00 98.06 365 LEU A O 1
ATOM 2992 N N . PRO A 1 366 ? 0.569 -8.895 -3.612 1.00 98.19 366 PRO A N 1
ATOM 2993 C CA . PRO A 1 366 ? -0.829 -9.137 -3.960 1.00 98.19 366 PRO A CA 1
ATOM 2994 C C . PRO A 1 366 ? -1.689 -7.860 -3.947 1.00 98.19 366 PRO A C 1
ATOM 2996 O O . PRO A 1 366 ? -2.898 -7.922 -3.722 1.00 98.19 366 PRO A O 1
ATOM 2999 N N . LEU A 1 367 ? -1.081 -6.682 -4.126 1.00 98.38 367 LEU A N 1
ATOM 3000 C CA . LEU A 1 367 ? -1.724 -5.383 -3.920 1.00 98.38 367 LEU A CA 1
ATOM 3001 C C . LEU A 1 367 ? -1.664 -4.527 -5.186 1.00 98.38 367 LEU A C 1
ATOM 3003 O O . LEU A 1 367 ? -0.584 -4.261 -5.711 1.00 98.38 367 LEU A O 1
ATOM 3007 N N . VAL A 1 368 ? -2.812 -3.998 -5.619 1.00 98.00 368 VAL A N 1
ATOM 3008 C CA . VAL A 1 368 ? -2.891 -3.046 -6.744 1.00 98.00 368 VAL A CA 1
ATOM 3009 C C . VAL A 1 368 ? -3.631 -1.780 -6.328 1.00 98.00 368 VAL A C 1
ATOM 3011 O O . VAL A 1 368 ? -4.742 -1.838 -5.806 1.00 98.00 368 VAL A O 1
ATOM 3014 N N . LYS A 1 369 ? -3.051 -0.601 -6.574 1.00 97.38 369 LYS A N 1
ATOM 3015 C CA . LYS A 1 369 ? -3.703 0.687 -6.282 1.00 97.38 369 LYS A CA 1
ATOM 3016 C C . LYS A 1 369 ? -4.898 0.945 -7.196 1.00 97.38 369 LYS A C 1
ATOM 3018 O O . LYS A 1 369 ? -4.759 0.995 -8.415 1.00 97.38 369 LYS A O 1
ATOM 3023 N N . LEU A 1 370 ? -6.055 1.213 -6.589 1.00 97.50 370 LEU A N 1
ATOM 3024 C CA . LEU A 1 370 ? -7.312 1.441 -7.311 1.00 97.50 370 LEU A CA 1
ATOM 3025 C C . LEU A 1 370 ? -7.445 2.845 -7.918 1.00 97.50 370 LEU A C 1
ATOM 3027 O O . LEU A 1 370 ? -8.353 3.089 -8.708 1.00 97.50 370 LEU A O 1
ATOM 3031 N N . ASP A 1 371 ? -6.582 3.796 -7.558 1.00 95.94 371 ASP A N 1
ATOM 3032 C CA . ASP A 1 371 ? -6.615 5.155 -8.104 1.00 95.94 371 ASP A CA 1
ATOM 3033 C C . ASP A 1 371 ? -5.614 5.399 -9.241 1.00 95.94 371 ASP A C 1
ATOM 3035 O O . ASP A 1 371 ? -5.530 6.523 -9.727 1.00 95.94 371 ASP A O 1
ATOM 3039 N N . GLY A 1 372 ? -4.910 4.371 -9.729 1.00 95.31 372 GLY A N 1
ATOM 3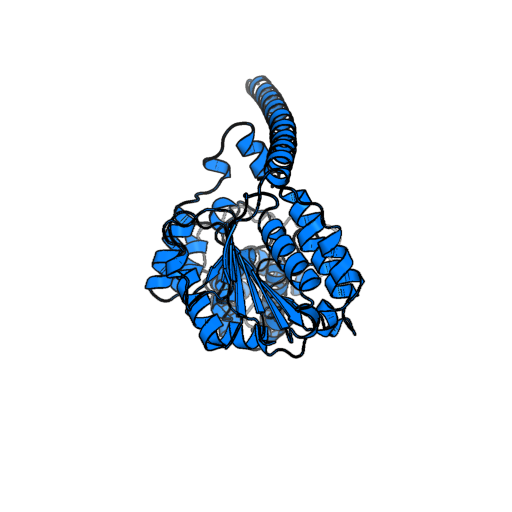040 C CA . GLY A 1 372 ? -3.888 4.526 -10.770 1.00 95.31 372 GLY A CA 1
ATOM 3041 C C . GLY A 1 372 ? -4.403 5.121 -12.090 1.00 95.31 372 GLY A C 1
ATOM 3042 O O . GLY A 1 372 ? -3.798 6.070 -12.592 1.00 95.31 372 GLY A O 1
ATOM 3043 N N . LEU A 1 373 ? -5.547 4.652 -12.618 1.00 95.62 373 LEU A N 1
ATOM 3044 C CA . LEU A 1 373 ? -6.193 5.265 -13.798 1.00 95.62 373 LEU A CA 1
ATOM 3045 C C . LEU A 1 373 ? -6.739 6.660 -13.471 1.00 95.62 373 LEU A C 1
ATOM 3047 O O . LEU A 1 373 ? -6.479 7.625 -14.190 1.00 95.62 373 LEU A O 1
ATOM 3051 N N . TYR A 1 374 ? -7.455 6.788 -12.350 1.00 96.19 374 TYR A N 1
ATOM 3052 C CA . TYR A 1 374 ? -8.055 8.052 -11.920 1.00 96.19 374 TYR A CA 1
ATOM 3053 C C . TYR A 1 374 ? -7.018 9.174 -11.788 1.00 96.19 374 TYR A C 1
ATOM 3055 O O . TYR A 1 374 ? -7.301 10.314 -12.153 1.00 96.19 374 TYR A O 1
ATOM 3063 N N . ARG A 1 375 ? -5.817 8.858 -11.290 1.00 93.00 375 ARG A N 1
ATOM 3064 C CA . ARG A 1 375 ? -4.691 9.789 -11.110 1.00 93.00 375 ARG A CA 1
ATOM 3065 C C . ARG A 1 375 ? -3.855 9.999 -12.373 1.00 93.00 375 ARG A C 1
ATOM 3067 O O . ARG A 1 375 ? -3.012 10.886 -12.368 1.00 93.00 375 ARG A O 1
ATOM 3074 N N . GLY A 1 376 ? -4.088 9.227 -13.433 1.00 93.31 376 GLY A N 1
ATOM 3075 C CA . GLY A 1 376 ? -3.305 9.294 -14.667 1.00 93.31 376 GLY A CA 1
ATOM 3076 C C . GLY A 1 376 ? -1.925 8.649 -14.546 1.00 93.31 376 GLY A C 1
ATOM 3077 O O . GLY A 1 376 ? -1.062 8.897 -15.379 1.00 93.31 376 GLY A O 1
ATOM 3078 N N . VAL A 1 377 ? -1.691 7.818 -13.527 1.00 94.69 377 VAL A N 1
ATOM 3079 C CA . VAL A 1 377 ? -0.440 7.052 -13.434 1.00 94.69 377 VAL A CA 1
ATOM 3080 C C . VAL A 1 377 ? -0.477 5.856 -14.382 1.00 94.69 377 VAL A C 1
ATOM 3082 O O . VAL A 1 377 ? 0.538 5.541 -14.999 1.00 94.69 377 VAL A O 1
ATOM 3085 N N . PHE A 1 378 ? -1.652 5.244 -14.541 1.00 96.19 378 PHE A N 1
ATOM 3086 C CA . PHE A 1 378 ? -1.910 4.179 -15.506 1.00 96.19 378 PHE A CA 1
ATOM 3087 C C . PHE A 1 378 ? -2.622 4.722 -16.745 1.00 96.19 378 PHE A C 1
ATOM 3089 O O . PHE A 1 378 ? -3.489 5.594 -16.648 1.00 96.19 378 PHE A O 1
ATOM 3096 N N . ASN A 1 379 ? -2.303 4.144 -17.898 1.00 95.44 379 ASN A N 1
ATOM 3097 C CA . ASN A 1 379 ? -3.188 4.097 -19.059 1.00 95.44 379 ASN A CA 1
ATOM 3098 C C . ASN A 1 379 ? -3.789 2.678 -19.200 1.00 95.44 379 ASN A C 1
ATOM 3100 O O . ASN A 1 379 ? -3.581 1.814 -18.346 1.00 95.44 379 ASN A O 1
ATOM 3104 N N . ILE A 1 380 ? -4.539 2.421 -20.276 1.00 95.69 380 ILE A N 1
ATOM 3105 C CA . ILE A 1 380 ? -5.148 1.101 -20.521 1.00 95.69 380 ILE A CA 1
ATOM 3106 C C . ILE A 1 380 ? -4.092 0.001 -20.720 1.00 95.69 380 ILE A C 1
ATOM 3108 O O . ILE A 1 380 ? -4.281 -1.115 -20.243 1.00 95.69 380 ILE A O 1
ATOM 3112 N N . SER A 1 381 ? -2.963 0.313 -21.365 1.00 95.38 381 SER A N 1
ATOM 3113 C CA . SER A 1 381 ? -1.854 -0.637 -21.528 1.00 95.38 381 SER A CA 1
ATOM 3114 C C . SER A 1 381 ? -1.261 -1.032 -20.174 1.00 95.38 381 SER A C 1
ATOM 3116 O O . SER A 1 381 ? -1.120 -2.216 -19.885 1.00 95.38 381 SER A O 1
ATOM 3118 N N . ASP A 1 382 ? -1.016 -0.059 -19.294 1.00 96.56 382 ASP A N 1
ATOM 3119 C CA . ASP A 1 382 ? -0.503 -0.294 -17.942 1.00 96.56 382 ASP A CA 1
ATOM 3120 C C . ASP A 1 382 ? -1.479 -1.135 -17.106 1.00 96.56 382 ASP A C 1
ATOM 3122 O O . ASP A 1 382 ? -1.063 -2.075 -16.431 1.00 96.56 382 ASP A O 1
ATOM 3126 N N . MET A 1 383 ? -2.785 -0.852 -17.198 1.00 96.75 383 MET A N 1
ATOM 3127 C CA . MET A 1 383 ? -3.821 -1.674 -16.567 1.00 96.75 383 MET A CA 1
ATOM 3128 C C . MET A 1 383 ? -3.757 -3.127 -17.056 1.00 96.75 383 MET A C 1
ATOM 3130 O O . MET A 1 383 ? -3.779 -4.039 -16.232 1.00 96.75 383 MET A O 1
ATOM 3134 N N . ASN A 1 384 ? -3.643 -3.350 -18.368 1.00 96.81 384 ASN A N 1
ATOM 3135 C CA . ASN A 1 384 ? -3.580 -4.692 -18.950 1.00 96.81 384 ASN A CA 1
ATOM 3136 C C . ASN A 1 384 ? -2.296 -5.440 -18.559 1.00 96.81 384 ASN A C 1
ATOM 3138 O O . ASN A 1 384 ? -2.352 -6.636 -18.278 1.00 96.81 384 ASN A O 1
ATOM 3142 N N . LYS A 1 385 ? -1.151 -4.751 -18.476 1.00 96.25 385 LYS A N 1
ATOM 3143 C CA . LYS A 1 385 ? 0.117 -5.327 -17.987 1.00 96.25 385 LYS A CA 1
ATOM 3144 C C . LYS A 1 385 ? 0.009 -5.825 -16.546 1.00 96.25 385 LYS A C 1
ATOM 3146 O O . LYS A 1 385 ? 0.611 -6.835 -16.202 1.00 96.25 385 LYS A O 1
ATOM 3151 N N . VAL A 1 386 ? -0.757 -5.132 -15.703 1.00 97.00 386 VAL A N 1
ATOM 3152 C CA . VAL A 1 386 ? -1.031 -5.565 -14.325 1.00 97.00 386 VAL A CA 1
ATOM 3153 C C . VAL A 1 386 ? -2.031 -6.720 -14.309 1.00 97.00 386 VAL A C 1
ATOM 3155 O O . VAL A 1 386 ? -1.767 -7.760 -13.716 1.00 97.00 386 VAL A O 1
ATOM 3158 N N . SER A 1 387 ? -3.183 -6.552 -14.960 1.00 96.88 387 SER A N 1
ATOM 3159 C CA . SER A 1 387 ? -4.312 -7.473 -14.820 1.00 96.88 387 SER A CA 1
ATOM 3160 C C . SER A 1 387 ? -4.103 -8.810 -15.539 1.00 96.88 387 SER A C 1
ATOM 3162 O O . SER A 1 387 ? -4.637 -9.821 -15.095 1.00 96.88 387 SER A O 1
ATOM 3164 N N . SER A 1 388 ? -3.300 -8.850 -16.607 1.00 96.69 388 SER A N 1
ATOM 3165 C CA . SER A 1 388 ? -2.959 -10.089 -17.330 1.00 96.69 388 SER A CA 1
ATOM 3166 C C . SER A 1 388 ? -2.138 -11.086 -16.508 1.00 96.69 388 SER A C 1
ATOM 3168 O O . SER A 1 388 ? -2.122 -12.267 -16.838 1.00 96.69 388 SER A O 1
ATOM 3170 N N . GLN A 1 389 ? -1.495 -10.638 -15.428 1.00 96.56 389 GLN A N 1
ATOM 3171 C CA . GLN A 1 389 ? -0.706 -11.491 -14.534 1.00 96.56 389 GLN A CA 1
ATOM 3172 C C . GLN A 1 389 ? -1.536 -12.139 -13.412 1.00 96.56 389 GLN A C 1
ATOM 3174 O O . GLN A 1 389 ? -0.987 -12.899 -12.601 1.00 96.56 389 GLN A O 1
ATOM 3179 N N . LEU A 1 390 ? -2.826 -11.797 -13.328 1.00 97.62 390 LEU A N 1
ATOM 3180 C CA . LEU A 1 390 ? -3.737 -12.196 -12.258 1.00 97.62 390 LEU A CA 1
ATOM 3181 C C . LEU A 1 390 ? -4.653 -13.350 -12.693 1.00 97.62 390 LEU A C 1
ATOM 3183 O O . LEU A 1 390 ? -4.941 -13.485 -13.884 1.00 97.62 390 LEU A O 1
ATOM 3187 N N . PRO A 1 391 ? -5.173 -14.142 -11.736 1.00 97.44 391 PRO A N 1
ATOM 3188 C CA . PRO A 1 391 ? -6.249 -15.094 -12.000 1.00 97.44 391 PRO A CA 1
ATOM 3189 C C . PRO A 1 391 ? -7.467 -14.421 -12.645 1.00 97.44 391 PRO A C 1
ATOM 3191 O O . PRO A 1 391 ? -7.744 -13.251 -12.382 1.00 97.44 391 PRO A O 1
ATOM 3194 N N . GLU A 1 392 ? -8.233 -15.170 -13.441 1.00 97.56 392 GLU A N 1
ATOM 3195 C CA . GLU A 1 392 ? -9.329 -14.638 -14.269 1.00 97.56 392 GLU A CA 1
ATOM 3196 C C . GLU A 1 392 ? -10.341 -13.779 -13.495 1.00 97.56 392 GLU A C 1
ATOM 3198 O O . GLU A 1 392 ? -10.696 -12.670 -13.910 1.00 97.56 392 GLU A O 1
ATOM 3203 N N . THR A 1 393 ? -10.775 -14.281 -12.338 1.00 97.69 393 THR A N 1
ATOM 3204 C CA . THR A 1 393 ? -11.709 -13.580 -11.452 1.00 97.69 393 THR A CA 1
ATOM 3205 C C . THR A 1 393 ? -11.118 -12.259 -10.972 1.00 97.69 393 THR A C 1
ATOM 3207 O O . THR A 1 393 ? -11.769 -11.220 -11.070 1.00 97.69 393 THR A O 1
ATOM 3210 N N . ASP A 1 394 ? -9.860 -12.273 -10.523 1.00 98.19 394 ASP A N 1
ATOM 3211 C CA . ASP A 1 394 ? -9.191 -11.068 -10.037 1.00 98.19 394 ASP A CA 1
ATOM 3212 C C . ASP A 1 394 ? -8.958 -10.050 -11.150 1.00 98.19 394 ASP A C 1
ATOM 3214 O O . ASP A 1 394 ? -9.159 -8.852 -10.951 1.00 98.19 394 ASP A O 1
ATOM 3218 N N . ARG A 1 395 ? -8.573 -10.525 -12.336 1.00 98.06 395 ARG A N 1
ATOM 3219 C CA . ARG A 1 395 ? -8.392 -9.706 -13.534 1.00 98.06 395 ARG A CA 1
ATOM 3220 C C . ARG A 1 395 ? -9.668 -8.937 -13.867 1.00 98.06 395 ARG A C 1
ATOM 3222 O O . ARG A 1 395 ? -9.619 -7.716 -14.029 1.00 98.06 395 ARG A O 1
ATOM 3229 N N . THR A 1 396 ? -10.795 -9.642 -13.926 1.00 98.00 396 THR A N 1
ATOM 3230 C CA . THR A 1 396 ? -12.101 -9.069 -14.274 1.00 98.00 396 THR A CA 1
ATOM 3231 C C . THR A 1 396 ? -12.582 -8.076 -13.215 1.00 98.00 396 THR A C 1
ATOM 3233 O O . THR A 1 396 ? -13.011 -6.965 -13.543 1.00 98.00 396 THR A O 1
ATOM 3236 N N . GLU A 1 397 ? -12.483 -8.439 -11.933 1.00 98.00 397 GLU A N 1
ATOM 3237 C CA . GLU A 1 397 ? -12.874 -7.567 -10.821 1.00 98.00 397 GLU A CA 1
ATOM 3238 C C . GLU A 1 397 ? -12.018 -6.290 -10.768 1.00 98.00 397 GLU A C 1
ATOM 3240 O O . GLU A 1 397 ? -12.563 -5.184 -10.671 1.00 98.00 397 GLU A O 1
ATOM 3245 N N . LEU A 1 398 ? -10.692 -6.416 -10.889 1.00 98.06 398 LEU A N 1
ATOM 3246 C CA . LEU A 1 398 ? -9.765 -5.284 -10.874 1.00 98.06 398 LEU A CA 1
ATOM 3247 C C . LEU A 1 398 ? -10.012 -4.326 -12.045 1.00 98.06 398 LEU A C 1
ATOM 3249 O O . LEU A 1 398 ? -10.095 -3.114 -11.832 1.00 98.06 398 LEU A O 1
ATOM 3253 N N . GLN A 1 399 ? -10.137 -4.847 -13.270 1.00 97.75 399 GLN A N 1
ATOM 3254 C CA . GLN A 1 399 ? -10.386 -4.022 -14.457 1.00 97.75 399 GLN A CA 1
ATOM 3255 C C . GLN A 1 399 ? -11.672 -3.210 -14.302 1.00 97.75 399 GLN A C 1
ATOM 3257 O O . GLN A 1 399 ? -11.667 -2.004 -14.553 1.00 97.75 399 GLN A O 1
ATOM 3262 N N . ARG A 1 400 ? -12.750 -3.832 -13.811 1.00 97.44 400 ARG A N 1
ATOM 3263 C CA . ARG A 1 400 ? -14.011 -3.135 -13.536 1.00 97.44 400 ARG A CA 1
ATOM 3264 C C . ARG A 1 400 ? -13.821 -1.988 -12.541 1.00 97.44 400 ARG A C 1
ATOM 3266 O O . ARG A 1 400 ? -14.227 -0.864 -12.824 1.00 97.44 400 ARG A O 1
ATOM 3273 N N . LEU A 1 401 ? -13.168 -2.248 -11.407 1.00 97.12 401 LEU A N 1
ATOM 3274 C CA . LEU A 1 401 ? -12.952 -1.236 -10.366 1.00 97.12 401 LEU A CA 1
ATOM 3275 C C . LEU A 1 401 ? -12.100 -0.054 -10.848 1.00 97.12 401 LEU A C 1
ATOM 3277 O O . LEU A 1 401 ? -12.354 1.087 -10.454 1.00 97.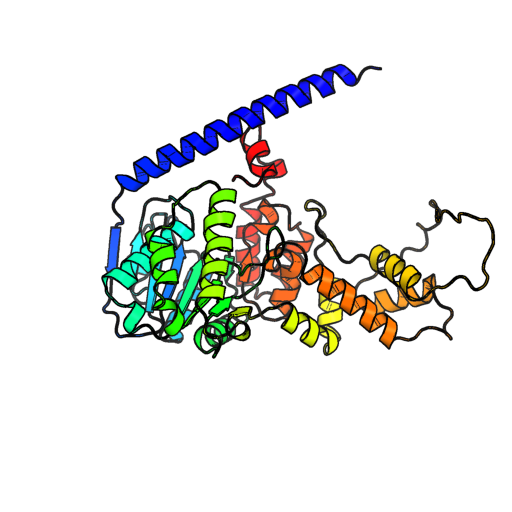12 401 LEU A O 1
ATOM 3281 N N . LEU A 1 402 ? -11.092 -0.314 -11.684 1.00 96.69 402 LEU A N 1
ATOM 3282 C CA . LEU A 1 402 ? -10.249 0.725 -12.270 1.00 96.69 402 LEU A CA 1
ATOM 3283 C C . LEU A 1 402 ? -11.023 1.557 -13.307 1.00 96.69 402 LEU A C 1
ATOM 3285 O O . LEU A 1 402 ? -10.951 2.789 -13.278 1.00 96.69 402 LEU A O 1
ATOM 3289 N N . LEU A 1 403 ? -11.784 0.909 -14.194 1.00 96.00 403 LEU A N 1
ATOM 3290 C CA . LEU A 1 403 ? -12.549 1.572 -15.258 1.00 96.00 403 LEU A CA 1
ATOM 3291 C C . LEU A 1 403 ? -13.736 2.391 -14.731 1.00 96.00 403 LEU A C 1
ATOM 3293 O O . LEU A 1 403 ? -14.068 3.416 -15.325 1.00 96.00 403 LEU A O 1
ATOM 3297 N N . ASP A 1 404 ? -14.311 2.021 -13.583 1.00 94.69 404 ASP A N 1
ATOM 3298 C CA . ASP A 1 404 ? -15.359 2.797 -12.899 1.00 94.69 404 ASP A CA 1
ATOM 3299 C C . ASP A 1 404 ? -14.877 4.202 -12.468 1.00 94.69 404 ASP A C 1
ATOM 3301 O O . ASP A 1 404 ? -15.683 5.083 -12.142 1.00 94.69 404 ASP A O 1
ATOM 3305 N N . ARG A 1 405 ? -13.557 4.444 -12.450 1.00 91.19 405 ARG A N 1
ATOM 3306 C CA . ARG A 1 405 ? -12.943 5.731 -12.086 1.00 91.19 405 ARG A CA 1
ATOM 3307 C C . ARG A 1 405 ? -11.949 6.187 -13.162 1.00 91.19 405 ARG A C 1
ATOM 3309 O O . ARG A 1 405 ? -10.740 6.190 -12.917 1.00 91.19 405 ARG A O 1
ATOM 3316 N N . PRO A 1 406 ? -12.439 6.629 -14.336 1.00 91.19 406 PRO A N 1
ATOM 3317 C CA . PRO A 1 406 ? -11.583 7.118 -15.413 1.00 91.19 406 PRO A CA 1
ATOM 3318 C C . PRO A 1 406 ? -10.783 8.356 -14.987 1.00 91.19 406 PRO A C 1
ATOM 3320 O O . PRO A 1 406 ? -11.088 9.006 -13.983 1.00 91.19 406 PRO A O 1
ATOM 3323 N N . PHE A 1 407 ? -9.769 8.709 -15.780 1.00 94.50 407 PHE A N 1
ATOM 3324 C CA . PHE A 1 407 ? -8.841 9.796 -15.468 1.00 94.50 407 PHE A CA 1
ATOM 3325 C C . PHE A 1 407 ? -9.556 11.106 -15.083 1.00 94.50 407 PHE A C 1
ATOM 3327 O O . PHE A 1 407 ? -10.349 11.677 -15.843 1.00 94.50 407 PHE A O 1
ATOM 3334 N N . GLY A 1 408 ? -9.247 11.603 -13.882 1.00 92.06 408 GLY A N 1
ATOM 3335 C CA . GLY A 1 408 ? -9.862 12.796 -13.303 1.00 92.06 408 GLY A CA 1
ATOM 3336 C C . GLY A 1 408 ? -9.626 14.061 -14.127 1.00 92.06 408 GLY A C 1
ATOM 3337 O O . GLY A 1 408 ? -10.494 14.932 -14.164 1.00 92.06 408 GLY A O 1
ATOM 3338 N N . GLY A 1 409 ? -8.499 14.144 -14.842 1.00 90.69 409 GLY A N 1
ATOM 3339 C CA . GLY A 1 409 ? -8.160 15.303 -15.673 1.00 90.69 409 GLY A CA 1
ATOM 3340 C C . GLY A 1 409 ? -9.109 15.527 -16.855 1.00 90.69 409 GLY A C 1
ATOM 3341 O O . GLY A 1 409 ? -9.232 16.653 -17.326 1.00 90.69 409 GLY A O 1
ATOM 3342 N N . VAL A 1 410 ? -9.816 14.482 -17.299 1.00 90.75 410 VAL A N 1
ATOM 3343 C CA . VAL A 1 410 ? -10.802 14.560 -18.394 1.00 90.75 410 VAL A CA 1
ATOM 3344 C C . VAL A 1 410 ? -12.234 14.627 -17.858 1.00 90.75 410 VAL A C 1
ATOM 3346 O O . VAL A 1 410 ? -13.100 15.263 -18.457 1.00 90.75 410 VAL A O 1
ATOM 3349 N N . THR A 1 411 ? -12.502 14.001 -16.711 1.00 91.44 411 THR A N 1
ATOM 3350 C CA . THR A 1 411 ? -13.864 13.901 -16.163 1.00 91.44 411 THR A CA 1
ATOM 3351 C C . THR A 1 411 ? -14.259 15.053 -15.239 1.00 91.44 411 THR A C 1
ATOM 3353 O O . THR A 1 411 ? -15.446 15.368 -15.110 1.00 91.44 411 THR A O 1
ATOM 3356 N N . LEU A 1 412 ? -13.297 15.722 -14.600 1.00 92.81 412 LEU A N 1
ATOM 3357 C CA . LEU A 1 412 ? -13.558 16.846 -13.702 1.00 92.81 412 LEU A CA 1
ATOM 3358 C C . LEU A 1 412 ? -13.560 18.181 -14.453 1.00 92.81 412 LEU A C 1
ATOM 3360 O O . LEU A 1 412 ? -12.854 18.380 -15.434 1.00 92.81 412 LEU A O 1
ATOM 3364 N N . LYS A 1 413 ? -14.350 19.143 -13.959 1.00 92.69 413 LYS A N 1
ATOM 3365 C CA . LYS A 1 413 ? -14.475 20.488 -14.545 1.00 92.69 413 LYS A CA 1
ATOM 3366 C C . LYS A 1 413 ? -14.335 21.578 -13.481 1.00 92.69 413 LYS A C 1
ATOM 3368 O O . LYS A 1 413 ? -14.630 21.354 -12.302 1.00 92.69 413 LYS A O 1
ATOM 3373 N N . LYS A 1 414 ? -13.968 22.790 -13.915 1.00 92.31 414 LYS A N 1
ATOM 3374 C CA . LYS A 1 414 ? -13.916 24.012 -13.086 1.00 92.31 414 LYS A CA 1
ATOM 3375 C C . LYS A 1 414 ? -13.031 23.808 -11.841 1.00 92.31 414 LYS A C 1
ATOM 3377 O O . LYS A 1 414 ? -11.952 23.235 -11.932 1.00 92.31 414 LYS A O 1
ATOM 3382 N N . TRP A 1 415 ? -13.498 24.229 -10.664 1.00 92.62 415 TRP A N 1
ATOM 3383 C CA . TRP A 1 415 ? -12.748 24.132 -9.408 1.00 92.62 415 TRP A CA 1
ATOM 3384 C C . TRP A 1 415 ? -12.330 22.696 -9.046 1.00 92.62 415 TRP A C 1
ATOM 3386 O O . TRP A 1 415 ? -11.291 22.517 -8.417 1.00 92.62 415 TRP A O 1
ATOM 3396 N N . LYS A 1 416 ? -13.105 21.670 -9.437 1.00 92.12 416 LYS A N 1
ATOM 3397 C CA . LYS A 1 416 ? -12.759 20.267 -9.151 1.00 92.12 416 LYS A CA 1
ATOM 3398 C C . LYS A 1 416 ? -11.524 19.829 -9.932 1.00 92.12 416 LYS A C 1
ATOM 3400 O O . LYS A 1 416 ? -10.683 19.140 -9.370 1.00 92.12 416 LYS A O 1
ATOM 3405 N N . LEU A 1 417 ? -11.410 20.255 -11.192 1.00 92.62 417 LEU A N 1
ATOM 3406 C CA . LEU A 1 417 ? -10.241 19.984 -12.028 1.00 92.62 417 LEU A CA 1
ATOM 3407 C C . LEU A 1 417 ? -8.993 20.668 -11.455 1.00 92.62 417 LEU A C 1
ATOM 3409 O O . LEU A 1 417 ? -7.971 20.021 -11.268 1.00 92.62 417 LEU A O 1
ATOM 3413 N N . GLU A 1 418 ? -9.103 21.941 -11.069 1.00 91.44 418 GLU A N 1
ATOM 3414 C CA . GLU A 1 418 ? -8.001 22.675 -10.426 1.00 91.44 418 GLU A CA 1
ATOM 3415 C C . GLU A 1 418 ? -7.562 22.033 -9.099 1.00 91.44 418 GLU A C 1
ATOM 3417 O O . GLU A 1 418 ? -6.372 21.919 -8.806 1.00 91.44 418 GLU A O 1
ATOM 3422 N N . ALA A 1 419 ? -8.521 21.572 -8.292 1.00 91.06 419 ALA A N 1
ATOM 3423 C CA . ALA A 1 419 ? -8.237 20.846 -7.060 1.00 91.06 419 ALA A CA 1
ATOM 3424 C C . ALA A 1 419 ? -7.556 19.492 -7.321 1.00 91.06 419 ALA A C 1
ATOM 3426 O O . ALA A 1 419 ? -6.636 19.115 -6.593 1.00 91.06 419 ALA A O 1
ATOM 3427 N N . PHE A 1 420 ? -8.004 18.768 -8.349 1.00 92.56 420 PHE A N 1
ATOM 3428 C CA . PHE A 1 420 ? -7.438 17.488 -8.766 1.00 92.56 420 PHE A CA 1
ATOM 3429 C C . PHE A 1 420 ? -5.999 17.637 -9.266 1.00 92.56 420 PHE A C 1
ATOM 3431 O O . PHE A 1 420 ? -5.123 16.943 -8.756 1.00 92.56 420 PHE A O 1
ATOM 3438 N N . ASN A 1 421 ? -5.738 18.597 -10.159 1.00 89.44 421 ASN A N 1
ATOM 3439 C CA . ASN A 1 421 ? -4.407 18.867 -10.716 1.00 89.44 421 ASN A CA 1
ATOM 3440 C C . ASN A 1 421 ? -3.382 19.258 -9.641 1.00 89.44 421 ASN A C 1
ATOM 3442 O O . ASN A 1 421 ? -2.186 19.057 -9.811 1.00 89.44 421 ASN A O 1
ATOM 3446 N N . ARG A 1 422 ? -3.842 19.799 -8.506 1.00 88.94 422 ARG A N 1
ATOM 3447 C CA . ARG A 1 422 ? -3.001 20.132 -7.343 1.00 88.94 422 ARG A CA 1
ATOM 3448 C C . ARG A 1 422 ? -2.960 19.038 -6.276 1.00 88.94 422 ARG A C 1
ATOM 3450 O O . ARG A 1 422 ? -2.416 19.257 -5.193 1.00 88.94 422 ARG A O 1
ATOM 3457 N N . GLY A 1 423 ? -3.585 17.891 -6.536 1.00 87.25 423 GLY A N 1
ATOM 3458 C CA . GLY A 1 423 ? -3.616 16.746 -5.632 1.00 87.25 423 GLY A CA 1
ATOM 3459 C C . GLY A 1 423 ? -4.410 16.970 -4.342 1.00 87.25 423 GLY A C 1
ATOM 3460 O O . GLY A 1 423 ? -4.148 16.275 -3.361 1.00 87.25 423 GLY A O 1
ATOM 3461 N N . TRP A 1 424 ? -5.345 17.928 -4.304 1.00 88.69 424 TRP A N 1
ATOM 3462 C CA . TRP A 1 424 ? -6.136 18.261 -3.106 1.00 88.69 424 TRP A CA 1
ATOM 3463 C C . TRP A 1 424 ? -7.309 17.309 -2.853 1.00 88.69 424 TRP A C 1
ATOM 3465 O O . TRP A 1 424 ? -7.733 17.176 -1.701 1.00 88.69 424 TRP A O 1
ATOM 3475 N N . LEU A 1 425 ? -7.811 16.669 -3.915 1.00 83.75 425 LEU A N 1
ATOM 3476 C CA . LEU A 1 425 ? -8.903 15.688 -3.892 1.00 83.75 425 LEU A CA 1
ATOM 3477 C C . LEU A 1 425 ? -8.418 14.253 -3.687 1.00 83.75 425 LEU A C 1
ATOM 3479 O O . LEU A 1 425 ? -7.321 13.890 -4.173 1.00 83.75 425 LEU A O 1
#

Foldseek 3Di:
DPCVVVVVVVVVLLVVLQVVLVVVQVVVQVVLVVVQVPKDKDKPAADDDDLFAEEQEEEADEADDAPQVQVLLVLCVVVVYAYAYEYQYDYPCPVVCVVSHRIYIYGHDWQGSLVSVLVVLVVCVVVVSLQRRQKYKYAYPLKGFFPFLSNVVVCCLRVDPQQKEAQFWFQAPHTFGDRRIMMHGSQLSPDPLLSVLSVPQDGGLFQVSCCVSPGVVNRVSSCVRDPDNVSYYYPPYLVVLLVVLLVDQPLQFLLQQLFADFDPDPKDTDDLVVLLVLCCVPPDDPPDPPPDDPPDPPPPDPCPVPDQDQNGPVSSLVSCCVPPDPPVPDDPSVSSVSSSVSSSSQCRIGTNCLRCVLSVVVVSSSIHRLCNQQLRSHDPSSLCSNLVSGDPVSSVSSVVSNVVRHHVCVVDDRSSNSCSVVVRD

pLDDT: mean 89.45, std 15.2, range [34.0, 98.88]

Sequence (425 aa):
MENKPKKWMAILKSNDHLRKAKLIIKLWDVVNRIKYQFSKPKTHFKTAYKGEKILLIALFQKGRMRPDLIRLLEAAKSKGMYVFAVNNLKLREPDSLKGLVDFYVERFNYGRDFGSYKHGFLYLFRKKWNKTCPRLLLLNDSIYYTTKGMEQFLDDMISTDKEVLGSTENYEIEYHLGSFCISIGNPVLNKKRFIKFWKRYLLSDIRPKVIHRGEMGLSKVLKRSVSSPDMVDALYSTNRFMRDIQNSDDLLDISIRNARTCSLVDWKRLSAKSVLDASLKSFIAPKYETRGAQAKVDATLEELNHNMFVGGYQGVKDLIRHKIFNDESFEEKSIRDLVVSIQVEVYMTGSQIHQNAAVLIHMGLPLVKLDGLYRGVFNISDMNKVSSQLPETDRTELQRLLLDRPFGGVTLKKWKLEAFNRGWL

Solvent-accessible surface area (backbone atoms only — not comparable to full-atom values): 23139 Å² total; per-residue (Å²): 136,85,64,59,69,63,52,52,53,49,53,54,51,51,54,50,26,41,54,49,26,56,50,52,53,54,52,48,40,50,53,42,50,53,55,44,72,76,47,74,67,45,73,81,52,69,64,88,85,86,50,44,38,32,37,43,35,20,37,80,41,62,45,57,78,58,69,43,58,52,56,50,30,49,51,42,42,76,72,58,37,43,28,37,39,28,24,34,38,54,55,75,60,65,72,76,39,61,90,48,41,40,31,41,34,33,33,70,74,47,18,62,58,62,32,31,46,39,52,51,53,55,49,32,58,75,69,48,44,38,76,52,24,58,31,37,36,36,37,41,64,67,41,45,50,39,78,66,43,35,65,62,48,50,48,54,58,74,65,55,86,48,43,28,35,18,50,33,46,30,45,67,86,59,83,28,43,40,74,53,32,35,22,40,23,29,76,38,57,61,29,68,66,46,52,48,46,57,75,65,60,80,74,42,62,45,35,60,57,37,45,55,63,40,36,44,40,48,37,56,43,51,67,69,47,44,95,49,76,83,28,50,51,35,79,63,23,70,70,54,49,51,57,51,42,76,76,26,70,67,53,43,23,44,47,55,55,44,44,52,70,43,74,77,44,98,58,71,61,87,45,75,65,60,51,49,57,48,47,49,69,74,73,58,71,79,94,60,90,69,84,84,70,89,78,74,89,73,86,74,84,77,66,78,86,71,79,76,80,67,71,25,54,67,36,49,50,54,49,46,46,75,74,75,39,61,87,89,72,66,56,67,66,65,54,48,55,51,54,50,51,55,50,49,55,34,52,60,31,35,46,27,62,68,51,35,38,35,44,40,44,72,76,40,46,31,65,41,62,51,51,32,34,29,71,28,56,31,39,72,67,44,49,47,53,39,34,73,78,43,60,71,68,49,22,55,53,50,51,52,59,31,62,78,36,56,40,39,84,76,75,41,60,67,30,57,27,48,29,46,80,69,48,40,106